Protein AF-A0A316MIX3-F1 (afdb_monomer)

Mean predicted aligned error: 10.01 Å

Solvent-accessible surface area (backbone atoms only — not comparable to full-atom values): 33023 Å² total; per-residue (Å²): 140,83,86,87,80,90,80,89,82,85,89,78,92,78,88,79,86,69,83,82,74,84,70,75,81,78,68,73,58,78,77,79,78,76,74,57,60,61,68,90,84,56,72,28,88,49,36,28,19,45,57,42,86,82,72,50,76,41,52,49,45,33,59,75,27,47,44,72,90,40,56,42,73,57,91,51,92,75,48,42,33,38,35,32,26,52,73,36,34,50,50,34,75,73,30,69,73,52,30,54,52,50,50,42,43,35,52,68,54,24,35,39,36,29,42,45,41,32,63,48,46,52,39,54,54,42,27,71,76,68,72,53,75,88,76,80,84,71,95,54,81,50,71,24,49,33,38,33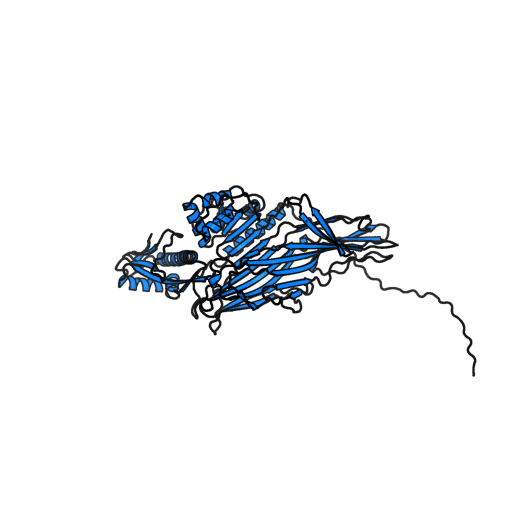,39,35,70,68,41,32,36,39,38,32,31,47,58,69,56,77,60,62,46,76,44,50,34,31,44,78,88,69,50,79,46,74,49,70,42,67,72,58,76,79,73,43,51,22,55,36,20,50,54,19,43,52,53,37,51,49,53,42,58,65,64,73,42,80,87,55,66,35,44,50,41,48,54,87,78,84,76,85,79,40,68,52,68,53,39,50,31,37,41,32,49,34,64,46,78,46,78,49,78,42,34,49,90,86,52,59,21,93,71,51,54,76,45,74,31,63,51,61,50,40,43,34,36,39,39,40,51,30,20,27,73,80,75,34,28,38,39,38,31,42,35,43,34,41,48,45,56,17,59,61,43,36,61,38,58,45,77,39,76,50,78,97,87,28,34,26,38,36,40,32,42,31,41,40,36,38,39,41,38,36,37,76,75,45,66,44,89,82,42,42,80,72,46,68,44,59,60,34,72,56,86,59,85,38,73,50,47,77,43,77,45,62,42,53,74,51,62,58,43,33,15,32,66,36,41,36,55,57,71,42,99,86,49,32,29,48,46,73,50,74,44,51,42,47,36,63,56,39,34,64,46,61,46,69,52,94,82,60,71,38,41,36,39,42,31,37,40,68,37,42,80,44,47,38,44,32,76,59,37,56,26,44,68,53,83,49,44,67,69,33,46,36,66,50,72,50,43,38,33,36,19,45,31,29,36,50,38,70,69,33,69,92,55,59,45,33,30,33,45,33,44,35,43,30,36,30,34,31,23,8,11,30,35,88,48,89,42,42,51,40,41,43,37,36,65,45,80,47,67,54,74,47,60,45,51,67,36,11,67,33,74,48,44,48,40,84,46,58,45,60,83,48,75,47,40,54,54,49,51,53,51,43,43,74,70,22,72,52,45,29,46,46,67,78,50,30,44,31,25,17,62,39,70,65,35,29,49,47,52,48,39,56,50,48,50,52,28,50,57,49,54,52,73,59,68,48,48,82,86,36,80,50,62,32,32,39,29,48,25,43,76,90,66,51,65,50,70,28,75,75,84,78,46,32,40,33,47,32,33,39,58,77,17,41,68,44,79,35,104

Foldseek 3Di:
DDDDDDDDDDDDDDDDPDDPPPDDDFPPPPQDDDDQAFDADAAFPFLEAECADDQDQLRVLLVVRYPPVNYHPDQDLRGQEYEDELVSLVVLQVDVVSVVSVLLCQLLWHKYKYALDDVSNVQSVCCSVVVDRDDDDDDDGRQFRIWIAGQQQQIETHGDQDDQAWDWWWKAKPVRDIDIDTRNGDDDGGNHVSSVSSNVVSVSSCLQVVPPPPQPLFWDFQDDDDADAFWFRKYKYKYHKDKDKDWDDCPPFVAPDTGMDIAIDIKMKMKGWWWKADPVFLKIKIKIKIKIKDALQRQFPGKDWDDDPDAEIKIWGWQFFFKKKKKKFDWDFPPPKAWPDKDQKPPAQDAQDQAKDKTKADKAAGTMFGRGTAADQDPVRIGIHIDIFGGHHNQWDWHWDQDPRNRMIMIMTGGPFDWDWAEDAQFYIDIDDGRCVRRHIDMHMIIMMTMMGNCVSRQLPFTKIKIKMKIKTKIWIWGTDNGDIDIMMMMTMDIDIDMRGHGQTFPDKWFKDKDKPPDDPLVVVVLVVLLVQQPLSVVCVVRRMGTGSDPSSRLQSVVVSQVSSLVSQQVVVFDPDRQAKMWIFMATPVRDTRFNCSNPRFRTWIQHNRRHIDTHD

Radius of gyration: 31.95 Å; Cα contacts (8 Å, |Δi|>4): 1463; chains: 1; bounding box: 125×46×94 Å

Secondary structure (DSSP, 8-state):
-------PPPP-PPP-----------------PPP-S------B-S-EEE--S---HHHHHHHTTB-GGGEESS--TT--EEEE-HHHHHHHHH-HHHHHHHHHHHHTTPEEEEES--HHHHHHHHHHHHS-----------SEEEEEE-TT--EEEEE-TT--SPEEEEEE-TTS-EEEEEESSPPPPPHHHHHHHHHHHHHHHHHHHSS------B-B-SS-PPP-PPPPEEEEEEPPPEEEEEE--HHHH--TT--EEEEEE--EEEEEEEEEEETTTTEEEEEEEEEEEEEHHHH---EEEEEETTTEEEEEEEEEEEEEEEEEEEEE--TT-EEEEEEEEES-SS-----EEEEEEEEEESSEE-SSS---B-TTSEEEEEEEEEPPPTTS-EEEE--TTSS-EEEEEE-SS---EE--TTS--EE----GGGGSEEEEEEEEEEEEESGGGGTTPPPEEEEEEEEEEEEEEE---SS---EEEEEEEEEE-PEEEPPPP--EEEE-EEEEES-SHHHHHHHHHHHHH-HHHHHHHH--EEEESSHHHHHHHHHHHHHHHHHHHHTTS--TT--S-EEEE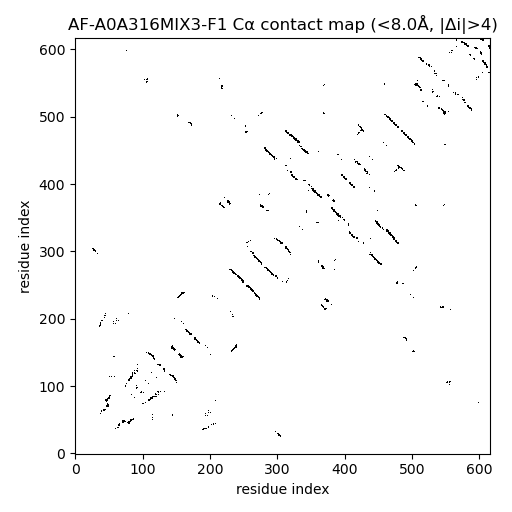EE-TTSPBP-BTTTTSB-EEEE-TT--EEEE-

Sequence (617 aa):
MVTVTIVGGTLTSCKDDGPQIDVPELENNDVTEQPTEDIVETTVNANTAILASNLDEMSSFFLKRLNQANVTHELIDDTELLIIDDASATKILNDDALFEKFEDFYYRGGLVYAHKPSMLTAGLLIRLYEGVYDAEPEIIIPLYDAWIFNIQGAQYCADDIHSTEPQTIEYEDEEGNRHTETITEPEKPTDYLYGRYAENAAMFVNQVLDGPSNTSTKVISRGGAKYTEPVPIPMQFDSGTFELNKKYDKETHHITKGGELKASFILSITAEITCAYSFDQNKDFYQIKLSETYPGEKIWQGTKQVKYKMSYKDKYGGFGLDYIDVYVTDVETNSGVNVESLTSVAPDNQPATGTKETVRGFTVGGTIGVSKGSFPLSPNGTYTSTTSISMPVSELPYKLTIPQNKKDLLWHYSVSTPLRYTAQWGFNGSVSNYSKIMTKDFVIGQTWCWVFNNSDRQADVPIKLKANYECKLTSGSASSSSGTNYDFRSTWWFYYYPTISLPIPDRFKDKITIVASPVSETSSTVRKLLRENSSSFRDIVDYPERAGITRRHLIDNLGREWDKVYEQLKRLQSIGGVKDEVTFYLQMSDGERVKFDSYSGYTGIHIDKKGNVSLVK

Structure (mmCIF, N/CA/C/O backbone):
data_AF-A0A316MIX3-F1
#
_entry.id   AF-A0A316MIX3-F1
#
loop_
_atom_site.group_PDB
_atom_site.id
_atom_site.type_symbol
_atom_site.label_atom_id
_atom_site.label_alt_id
_atom_site.label_comp_id
_atom_site.label_asym_id
_atom_site.label_entity_id
_atom_site.label_seq_id
_atom_site.pdbx_PDB_ins_code
_atom_site.Cartn_x
_atom_site.Cartn_y
_atom_site.Cartn_z
_atom_site.occupancy
_atom_site.B_iso_or_equiv
_atom_site.auth_seq_id
_atom_site.auth_comp_id
_atom_site.auth_asym_id
_atom_site.auth_atom_id
_atom_site.pdbx_PDB_model_num
ATOM 1 N N . MET A 1 1 ? 90.974 -14.486 -36.127 1.00 28.03 1 MET A N 1
ATOM 2 C CA . MET A 1 1 ? 90.248 -13.256 -36.508 1.00 28.03 1 MET A CA 1
ATOM 3 C C . MET A 1 1 ? 89.627 -13.508 -37.861 1.00 28.03 1 MET A C 1
ATOM 5 O O . MET A 1 1 ? 90.371 -13.707 -38.810 1.00 28.03 1 MET A O 1
ATOM 9 N N . VAL A 1 2 ? 88.302 -13.611 -37.928 1.00 23.80 2 VAL A N 1
ATOM 10 C CA . VAL A 1 2 ? 87.577 -13.845 -39.182 1.00 23.80 2 VAL A CA 1
ATOM 11 C C . VAL A 1 2 ? 86.498 -12.779 -39.293 1.00 23.80 2 VAL A C 1
ATOM 13 O O . VAL A 1 2 ? 85.740 -12.547 -38.354 1.00 23.80 2 VAL A O 1
ATOM 16 N N . THR A 1 3 ? 86.533 -12.092 -40.426 1.00 22.84 3 THR A N 1
ATOM 17 C CA . THR A 1 3 ? 85.761 -10.906 -40.777 1.00 22.84 3 THR A CA 1
ATOM 18 C C . THR A 1 3 ? 84.323 -11.280 -41.136 1.00 22.84 3 THR A C 1
ATOM 20 O O . THR A 1 3 ? 84.089 -12.225 -41.887 1.00 22.84 3 THR A O 1
ATOM 23 N N . VAL A 1 4 ? 83.365 -10.524 -40.598 1.00 24.92 4 VAL A N 1
ATOM 24 C CA . VAL A 1 4 ? 81.921 -10.660 -40.834 1.00 24.92 4 VAL A CA 1
ATOM 25 C C . VAL A 1 4 ? 81.536 -9.976 -42.149 1.00 24.92 4 VAL A C 1
ATOM 27 O O . VAL A 1 4 ? 81.936 -8.841 -42.395 1.00 24.92 4 VAL A O 1
ATOM 30 N N . THR A 1 5 ? 80.728 -10.657 -42.965 1.00 24.50 5 THR A N 1
ATOM 31 C CA . THR A 1 5 ? 80.034 -10.093 -44.136 1.00 24.50 5 THR A CA 1
ATOM 32 C C . THR A 1 5 ? 78.530 -10.124 -43.861 1.00 24.50 5 THR A C 1
ATOM 34 O O . THR A 1 5 ? 78.002 -11.161 -43.466 1.00 24.50 5 THR A O 1
ATOM 37 N N . ILE A 1 6 ? 77.852 -8.988 -44.036 1.00 27.58 6 ILE A N 1
ATOM 38 C CA . ILE A 1 6 ? 76.407 -8.816 -43.817 1.00 27.58 6 ILE A CA 1
ATOM 39 C C . ILE A 1 6 ? 75.670 -9.095 -45.134 1.00 27.58 6 ILE A C 1
ATOM 41 O O . ILE A 1 6 ? 75.989 -8.490 -46.154 1.00 27.58 6 ILE A O 1
ATOM 45 N N . VAL A 1 7 ? 74.668 -9.979 -45.100 1.00 28.23 7 VAL A N 1
ATOM 46 C CA . VAL A 1 7 ? 73.718 -10.222 -46.199 1.00 28.23 7 VAL A CA 1
ATOM 47 C C . VAL A 1 7 ? 72.336 -9.756 -45.738 1.00 28.23 7 VAL A C 1
ATOM 49 O O . VAL A 1 7 ? 71.821 -10.244 -44.734 1.00 28.23 7 VAL A O 1
ATOM 52 N N . GLY A 1 8 ? 71.757 -8.783 -46.447 1.00 25.42 8 GLY A N 1
ATOM 53 C CA . GLY A 1 8 ? 70.403 -8.278 -46.211 1.00 25.42 8 GLY A CA 1
ATOM 54 C C . GLY A 1 8 ? 69.348 -9.227 -46.782 1.00 25.42 8 GLY A C 1
ATOM 55 O O . GLY A 1 8 ? 69.418 -9.598 -47.952 1.00 25.42 8 GLY A O 1
ATOM 56 N N . GLY A 1 9 ? 68.394 -9.630 -45.942 1.00 27.52 9 GLY A N 1
ATOM 57 C CA . GLY A 1 9 ? 67.305 -10.538 -46.291 1.00 27.52 9 GLY A CA 1
ATOM 58 C C . GLY A 1 9 ? 66.065 -9.822 -46.828 1.00 27.52 9 GLY A C 1
ATOM 59 O O . GLY A 1 9 ? 65.623 -8.809 -46.289 1.00 27.52 9 GLY A O 1
ATOM 60 N N . THR A 1 10 ? 65.484 -10.401 -47.874 1.00 25.75 10 THR A N 1
ATOM 61 C CA . THR A 1 10 ? 64.102 -10.209 -48.326 1.00 25.75 10 THR A CA 1
ATOM 62 C C . THR A 1 10 ? 63.138 -10.950 -47.394 1.00 25.75 10 THR A C 1
ATOM 64 O O . THR A 1 10 ? 63.341 -12.132 -47.116 1.00 25.75 10 THR A O 1
ATOM 67 N N . LEU A 1 11 ? 62.094 -10.266 -46.920 1.00 29.39 11 LEU A N 1
ATOM 68 C CA . LEU A 1 11 ? 61.048 -10.826 -46.059 1.00 29.39 11 LEU A CA 1
ATOM 69 C C . LEU A 1 11 ? 59.986 -11.555 -46.894 1.00 29.39 11 LEU A C 1
ATOM 71 O O . LEU A 1 11 ? 59.428 -10.989 -47.834 1.00 29.39 11 LEU A O 1
ATOM 75 N N . THR A 1 12 ? 59.691 -12.797 -46.510 1.00 28.27 12 THR A N 1
ATOM 76 C CA . THR A 1 12 ? 58.610 -13.631 -47.058 1.00 28.27 12 THR A CA 1
ATOM 77 C C . THR A 1 12 ? 57.483 -13.731 -46.029 1.00 28.27 12 THR A C 1
ATOM 79 O O . THR A 1 12 ? 57.742 -13.890 -44.840 1.00 28.27 12 THR A O 1
ATOM 82 N N . SER A 1 13 ? 56.245 -13.613 -46.509 1.00 24.75 13 SER A N 1
ATOM 83 C CA . SER A 1 13 ? 54.984 -13.635 -45.756 1.00 24.75 13 SER A CA 1
ATOM 84 C C . SER A 1 13 ? 54.735 -14.978 -45.053 1.00 24.75 13 SER A C 1
ATOM 86 O O . SER A 1 13 ? 54.756 -16.029 -45.695 1.00 24.75 13 SER A O 1
ATOM 88 N N . CYS A 1 14 ? 54.443 -14.925 -43.749 1.00 30.30 14 CYS A N 1
ATOM 89 C CA . CYS A 1 14 ? 53.815 -16.007 -42.991 1.00 30.30 14 CYS A CA 1
ATOM 90 C C . CYS A 1 14 ? 52.326 -15.683 -42.804 1.00 30.30 14 CYS A C 1
ATOM 92 O O . CYS A 1 14 ? 51.973 -14.549 -42.484 1.00 30.30 14 CYS A O 1
ATOM 94 N N . LYS A 1 15 ? 51.471 -16.684 -43.040 1.00 28.33 15 LYS A N 1
ATOM 95 C CA . LYS A 1 15 ? 50.037 -16.669 -42.731 1.00 28.33 15 LYS A CA 1
ATOM 96 C C . LYS A 1 15 ? 49.840 -16.582 -41.217 1.00 28.33 15 LYS A C 1
ATOM 98 O O . LYS A 1 15 ? 50.434 -17.384 -40.503 1.00 28.33 15 LYS A O 1
ATOM 103 N N . ASP A 1 16 ? 48.987 -15.665 -40.776 1.00 29.77 16 ASP A N 1
ATOM 104 C CA . ASP A 1 16 ? 48.417 -15.656 -39.429 1.00 29.77 16 ASP A CA 1
ATOM 105 C C . ASP A 1 16 ? 46.985 -16.194 -39.542 1.00 29.77 16 ASP A C 1
ATOM 107 O O . ASP A 1 16 ? 46.077 -15.503 -40.013 1.00 29.77 16 ASP A O 1
ATOM 111 N N . ASP A 1 17 ? 46.802 -17.460 -39.170 1.00 32.91 17 ASP A N 1
ATOM 112 C CA . ASP A 1 17 ? 45.486 -18.021 -38.877 1.00 32.91 17 ASP A CA 1
ATOM 113 C C . ASP A 1 17 ? 45.026 -17.401 -37.549 1.00 32.91 17 ASP A C 1
ATOM 115 O O . ASP A 1 17 ? 45.298 -17.916 -36.463 1.00 32.91 17 ASP A O 1
ATOM 119 N N . GLY A 1 18 ? 44.386 -16.232 -37.633 1.00 29.75 18 GLY A N 1
ATOM 120 C CA . GLY A 1 18 ? 43.725 -15.615 -36.487 1.00 29.75 18 GLY A CA 1
ATOM 121 C C . GLY A 1 18 ? 42.636 -16.544 -35.932 1.00 29.75 18 GLY A C 1
ATOM 122 O O . GLY A 1 18 ? 42.041 -17.309 -36.697 1.00 29.75 18 GLY A O 1
ATOM 123 N N . PRO A 1 19 ? 42.356 -16.505 -34.617 1.00 27.67 19 PRO A N 1
ATOM 124 C CA . PRO A 1 19 ? 41.346 -17.368 -34.022 1.00 27.67 19 PRO A CA 1
ATOM 125 C C . PRO A 1 19 ? 40.003 -17.149 -34.726 1.00 27.67 19 PRO A C 1
ATOM 127 O O . PRO A 1 19 ? 39.498 -16.026 -34.775 1.00 27.67 19 PRO A O 1
ATOM 130 N N . GLN A 1 20 ? 39.427 -18.223 -35.276 1.00 25.77 20 GLN A N 1
ATOM 131 C CA . GLN A 1 20 ? 38.020 -18.243 -35.661 1.00 25.77 20 GLN A CA 1
ATOM 132 C C . GLN A 1 20 ? 37.205 -17.960 -34.399 1.00 25.77 20 GLN A C 1
ATOM 134 O O . GLN A 1 20 ? 37.069 -18.810 -33.523 1.00 25.77 20 GLN A O 1
ATOM 139 N N . ILE A 1 21 ? 36.703 -16.734 -34.290 1.00 31.75 21 ILE A N 1
ATOM 140 C CA . ILE A 1 21 ? 35.644 -16.409 -33.348 1.00 31.75 21 ILE A CA 1
ATOM 141 C C . ILE A 1 21 ? 34.388 -17.023 -33.958 1.00 31.75 21 ILE A C 1
ATOM 143 O O . ILE A 1 21 ? 33.854 -16.493 -34.934 1.00 31.75 21 ILE A O 1
ATOM 147 N N . ASP A 1 22 ? 33.951 -18.158 -33.416 1.00 26.30 22 ASP A N 1
ATOM 148 C CA . ASP A 1 22 ? 32.595 -18.649 -33.634 1.00 26.30 22 ASP A CA 1
ATOM 149 C C . ASP A 1 22 ? 31.642 -17.566 -33.122 1.00 26.30 22 ASP A C 1
ATOM 151 O O . ASP A 1 22 ? 31.422 -17.413 -31.922 1.00 26.30 22 ASP A O 1
ATOM 155 N N . VAL A 1 23 ? 31.140 -16.738 -34.039 1.00 34.44 23 VAL A N 1
ATOM 156 C CA . VAL A 1 23 ? 30.054 -15.802 -33.761 1.00 34.44 23 VAL A CA 1
ATOM 157 C C . VAL A 1 23 ? 28.788 -16.652 -33.739 1.00 34.44 23 VAL A C 1
ATOM 159 O O . VAL A 1 23 ? 28.429 -17.176 -34.797 1.00 34.44 23 VAL A O 1
ATOM 162 N N . PRO A 1 24 ? 28.111 -16.814 -32.587 1.00 32.88 24 PRO A N 1
ATOM 163 C CA . PRO A 1 24 ? 26.834 -17.512 -32.550 1.00 32.88 24 PRO A CA 1
ATOM 164 C C . PRO A 1 24 ? 25.894 -16.859 -33.564 1.00 32.88 24 PRO A C 1
ATOM 166 O O . PRO A 1 24 ? 25.811 -15.626 -33.630 1.00 32.88 24 PRO A O 1
ATOM 169 N N . GLU A 1 25 ? 25.210 -17.658 -34.383 1.00 36.28 25 GLU A N 1
ATOM 170 C CA . GLU A 1 25 ? 24.110 -17.129 -35.183 1.00 36.28 25 GLU A CA 1
ATOM 171 C C . GLU A 1 25 ? 23.077 -16.545 -34.216 1.00 36.28 25 GLU A C 1
ATOM 173 O O . GLU A 1 25 ? 22.528 -17.252 -33.377 1.00 36.28 25 GLU A O 1
ATOM 178 N N . LEU A 1 26 ? 22.875 -15.226 -34.280 1.00 46.38 26 LEU A N 1
ATOM 179 C CA . LEU A 1 26 ? 21.816 -14.561 -33.530 1.00 46.38 26 LEU A CA 1
ATOM 180 C C . LEU A 1 26 ? 20.480 -15.099 -34.046 1.00 46.38 26 LEU A C 1
ATOM 182 O O . LEU A 1 26 ? 20.140 -14.875 -35.211 1.00 46.38 26 LEU A O 1
ATOM 186 N N . GLU A 1 27 ? 19.748 -15.807 -33.189 1.00 44.16 27 GLU A N 1
ATOM 187 C CA . GLU A 1 27 ? 18.343 -16.112 -33.429 1.00 44.16 27 GLU A CA 1
ATOM 188 C C . GLU A 1 27 ? 17.579 -14.786 -33.501 1.00 44.16 27 GLU A C 1
ATOM 190 O O . GLU A 1 27 ? 17.666 -13.946 -32.600 1.00 44.16 27 GLU A O 1
ATOM 195 N N . ASN A 1 28 ? 16.850 -14.580 -34.602 1.00 49.38 28 ASN A N 1
ATOM 196 C CA . ASN A 1 28 ? 15.784 -13.591 -34.617 1.00 49.38 28 ASN A CA 1
ATOM 197 C C . ASN A 1 28 ? 14.744 -14.100 -33.619 1.00 49.38 28 ASN A C 1
ATOM 199 O O . ASN A 1 28 ? 13.975 -15.000 -33.943 1.00 49.38 28 ASN A O 1
ATOM 203 N N . ASN A 1 29 ? 14.767 -13.577 -32.398 1.00 50.66 29 ASN A N 1
ATOM 204 C CA . ASN A 1 29 ? 13.684 -13.832 -31.465 1.00 50.66 29 ASN A CA 1
ATOM 205 C C . ASN A 1 29 ? 12.478 -13.055 -31.990 1.00 50.66 29 ASN A C 1
ATOM 207 O O . ASN A 1 29 ? 12.479 -11.821 -31.949 1.00 50.66 29 ASN A O 1
ATOM 211 N N . ASP A 1 30 ? 11.512 -13.774 -32.562 1.00 48.81 30 ASP A N 1
ATOM 212 C CA . ASP A 1 30 ? 10.229 -13.195 -32.938 1.00 48.81 30 ASP A CA 1
ATOM 213 C C . ASP A 1 30 ? 9.607 -12.558 -31.690 1.00 48.81 30 ASP A C 1
ATOM 215 O O . ASP A 1 30 ? 9.585 -13.150 -30.609 1.00 48.81 30 ASP A O 1
ATOM 219 N N . VAL A 1 31 ? 9.168 -11.308 -31.835 1.00 54.28 31 VAL A N 1
ATOM 220 C CA . VAL A 1 31 ? 8.484 -10.571 -30.772 1.00 54.28 31 VAL A CA 1
ATOM 221 C C . VAL A 1 31 ? 7.128 -11.235 -30.570 1.00 54.28 31 VAL A C 1
ATOM 223 O O . VAL A 1 31 ? 6.340 -11.319 -31.511 1.00 54.28 31 VAL A O 1
ATOM 226 N N . THR A 1 32 ? 6.844 -11.714 -29.361 1.00 56.38 32 THR A N 1
ATOM 227 C CA . THR A 1 32 ? 5.492 -12.144 -29.006 1.00 56.38 32 THR A CA 1
ATOM 228 C C . THR A 1 32 ? 4.608 -10.898 -28.971 1.00 56.38 32 THR A C 1
ATOM 230 O O . THR A 1 32 ? 4.836 -10.013 -28.146 1.00 56.38 32 THR A O 1
ATOM 233 N N . GLU A 1 33 ? 3.634 -10.788 -29.878 1.00 65.75 33 GLU A N 1
ATOM 234 C CA . GLU A 1 33 ? 2.657 -9.695 -29.824 1.00 65.75 33 GLU A CA 1
ATOM 235 C C . GLU A 1 33 ? 1.908 -9.748 -28.487 1.00 65.75 33 GLU A C 1
ATOM 237 O O . GLU A 1 33 ? 1.488 -10.819 -28.036 1.00 65.75 33 GLU A O 1
ATOM 242 N N . GLN A 1 34 ? 1.776 -8.594 -27.828 1.00 66.06 34 GLN A N 1
ATOM 243 C CA . GLN A 1 34 ? 1.029 -8.518 -26.578 1.00 66.06 34 GLN A CA 1
ATOM 244 C C . GLN A 1 34 ? -0.459 -8.803 -26.840 1.00 66.06 34 GLN A C 1
ATOM 246 O O . GLN A 1 34 ? -0.982 -8.394 -27.881 1.00 66.06 34 GLN A O 1
ATOM 251 N N . PRO A 1 35 ? -1.165 -9.465 -25.905 1.00 80.62 35 PRO A N 1
ATOM 252 C CA . PRO A 1 35 ? -2.612 -9.586 -25.990 1.00 80.62 35 PRO A CA 1
ATOM 253 C C . PRO A 1 35 ? -3.265 -8.205 -26.077 1.00 80.62 35 PRO A C 1
ATOM 255 O O . PRO A 1 35 ? -2.824 -7.252 -25.436 1.00 80.62 35 PRO A O 1
ATOM 258 N N . THR A 1 36 ? -4.339 -8.101 -26.852 1.00 85.44 36 THR A N 1
ATOM 259 C CA . THR A 1 36 ? -5.145 -6.875 -26.942 1.00 85.44 36 THR A CA 1
ATOM 260 C C . THR A 1 36 ? -6.390 -6.932 -26.064 1.00 85.44 36 THR A C 1
ATOM 262 O O . THR A 1 36 ? -6.933 -5.888 -25.716 1.00 85.44 36 THR A O 1
ATOM 265 N N . GLU A 1 37 ? -6.839 -8.137 -25.710 1.00 91.56 37 GLU A N 1
ATOM 266 C CA . GLU A 1 37 ? -8.047 -8.388 -24.920 1.00 91.56 37 GLU A CA 1
ATOM 267 C C . GLU A 1 37 ? -7.740 -8.515 -23.420 1.00 91.56 37 GLU A C 1
ATOM 269 O O . GLU A 1 37 ? -6.660 -8.954 -23.021 1.00 91.56 37 GLU A O 1
ATOM 274 N N . ASP A 1 38 ? -8.718 -8.153 -22.589 1.00 93.81 38 ASP A N 1
ATOM 275 C CA . ASP A 1 38 ? -8.678 -8.331 -21.133 1.00 93.81 38 ASP A CA 1
ATOM 276 C C . ASP A 1 38 ? -8.541 -9.812 -20.741 1.00 93.81 38 ASP A C 1
ATOM 278 O O . ASP A 1 38 ? -9.182 -10.693 -21.317 1.00 93.81 38 ASP A O 1
ATOM 282 N N . ILE A 1 39 ? -7.736 -10.071 -19.710 1.00 92.25 39 ILE A N 1
ATOM 283 C CA . ILE A 1 39 ? -7.528 -11.397 -19.127 1.00 92.25 39 ILE A CA 1
ATOM 284 C C . ILE A 1 39 ? -7.900 -11.313 -17.648 1.00 92.25 39 ILE A C 1
ATOM 286 O O . ILE A 1 39 ? -7.252 -10.598 -16.883 1.00 92.25 39 ILE A O 1
ATOM 290 N N . VAL A 1 40 ? -8.944 -12.050 -17.260 1.00 95.25 40 VAL A N 1
ATOM 291 C CA . VAL A 1 40 ? -9.440 -12.095 -15.880 1.00 95.25 40 VAL A CA 1
ATOM 292 C C . VAL A 1 40 ? -8.853 -13.303 -15.155 1.00 95.25 40 VAL A C 1
ATOM 294 O O . VAL A 1 40 ? -9.142 -14.446 -15.512 1.00 95.25 40 VAL A O 1
ATOM 297 N N . GLU A 1 41 ? -8.049 -13.045 -14.128 1.00 95.88 41 GLU A N 1
ATOM 298 C CA . GLU A 1 41 ? -7.348 -14.063 -13.331 1.00 95.88 41 GLU A CA 1
ATOM 299 C C . GLU A 1 41 ? -7.808 -14.056 -11.866 1.00 95.88 41 GLU A C 1
ATOM 301 O O . GLU A 1 41 ? -7.838 -15.105 -11.219 1.00 95.88 41 GLU A O 1
ATOM 306 N N . THR A 1 42 ? -8.222 -12.892 -11.356 1.00 96.38 42 THR A N 1
ATOM 307 C CA . THR A 1 42 ? -8.636 -12.704 -9.961 1.00 96.38 42 THR A CA 1
ATOM 308 C C . THR A 1 42 ? -10.149 -12.547 -9.835 1.00 96.38 42 THR A C 1
ATOM 310 O O . THR A 1 42 ? -10.797 -11.857 -10.617 1.00 96.38 42 THR A O 1
ATOM 313 N N . THR A 1 43 ? -10.734 -13.154 -8.799 1.00 96.00 43 THR A N 1
ATOM 314 C CA . THR A 1 43 ? -12.101 -12.852 -8.348 1.00 96.00 43 THR A CA 1
ATOM 315 C C . THR A 1 43 ? -12.048 -12.209 -6.966 1.00 96.00 43 THR A C 1
ATOM 317 O O . THR A 1 43 ? -11.447 -12.766 -6.047 1.00 96.00 43 THR A O 1
ATOM 320 N N . VAL A 1 44 ? -12.680 -11.048 -6.812 1.00 95.50 44 VAL A N 1
ATOM 321 C CA . VAL A 1 44 ? -12.820 -10.325 -5.545 1.00 95.50 44 VAL A CA 1
ATOM 322 C C . VAL A 1 44 ? -13.910 -10.988 -4.714 1.00 95.50 44 VAL A C 1
ATOM 324 O O . VAL A 1 44 ? -15.073 -11.050 -5.126 1.00 95.50 44 VAL A O 1
ATOM 327 N N . ASN A 1 45 ? -13.534 -11.477 -3.535 1.00 86.00 45 ASN A N 1
ATOM 328 C CA . ASN A 1 45 ? -14.441 -12.164 -2.620 1.00 86.00 45 ASN A CA 1
ATOM 329 C C . ASN A 1 45 ? -14.857 -11.247 -1.462 1.00 86.00 45 ASN A C 1
ATOM 331 O O . ASN A 1 45 ? -14.581 -11.544 -0.305 1.00 86.00 45 ASN A O 1
ATOM 335 N N . ALA A 1 46 ? -15.498 -10.128 -1.799 1.00 91.69 46 ALA A N 1
ATOM 336 C CA . ALA A 1 46 ? -15.942 -9.112 -0.849 1.00 91.69 46 ALA A CA 1
ATOM 337 C C . ALA A 1 46 ? -17.449 -8.871 -0.969 1.00 91.69 46 ALA A C 1
ATOM 339 O O . ALA A 1 46 ? -17.981 -8.819 -2.085 1.00 91.69 46 ALA A O 1
ATOM 340 N N . ASN A 1 47 ? -18.125 -8.641 0.155 1.00 94.75 47 ASN A N 1
ATOM 341 C CA . ASN A 1 47 ? -19.447 -8.016 0.148 1.00 94.75 47 ASN A CA 1
ATOM 342 C C . ASN A 1 47 ? -19.314 -6.574 -0.355 1.00 94.75 47 ASN A C 1
ATOM 344 O O . ASN A 1 47 ? -18.738 -5.720 0.324 1.00 94.75 47 ASN A O 1
ATOM 348 N N . THR A 1 48 ? -19.803 -6.305 -1.565 1.00 97.44 48 THR A N 1
ATOM 349 C CA . THR A 1 48 ? -19.508 -5.063 -2.286 1.00 97.44 48 THR A CA 1
ATOM 350 C C . THR A 1 48 ? -20.761 -4.214 -2.460 1.00 97.44 48 THR A C 1
ATOM 352 O O . THR A 1 48 ? -21.722 -4.661 -3.077 1.00 97.44 48 THR A O 1
ATOM 355 N N . ALA A 1 49 ? -20.732 -2.967 -1.999 1.00 97.69 49 ALA A N 1
ATOM 356 C CA . ALA A 1 49 ? -21.752 -1.973 -2.314 1.00 97.69 49 ALA A CA 1
ATOM 357 C C . ALA A 1 49 ? -21.269 -1.076 -3.462 1.00 97.69 49 ALA A C 1
ATOM 359 O O . ALA A 1 49 ? -20.172 -0.523 -3.403 1.00 97.69 49 ALA A O 1
ATOM 360 N N . ILE A 1 50 ? -22.087 -0.898 -4.500 1.00 97.56 50 ILE A N 1
ATOM 361 C CA . ILE A 1 50 ? -21.787 -0.010 -5.632 1.00 97.56 50 ILE A CA 1
ATOM 362 C C . ILE A 1 50 ? -22.787 1.141 -5.633 1.00 97.56 50 ILE A C 1
ATOM 364 O O . ILE A 1 50 ? -23.944 0.966 -6.022 1.00 97.56 50 ILE A O 1
ATOM 368 N N . LEU A 1 51 ? -22.322 2.318 -5.208 1.00 96.12 51 LEU A N 1
ATOM 369 C CA . LEU A 1 51 ? -23.083 3.570 -5.275 1.00 96.12 51 LEU A CA 1
ATOM 370 C C . LEU A 1 51 ? -22.715 4.408 -6.506 1.00 96.12 51 LEU A C 1
ATOM 372 O O . LEU A 1 51 ? -23.479 5.297 -6.891 1.00 96.12 51 LEU A O 1
ATOM 376 N N . ALA A 1 52 ? -21.563 4.117 -7.115 1.00 93.88 52 ALA A N 1
ATOM 377 C CA . ALA A 1 52 ? -21.127 4.719 -8.364 1.00 93.88 52 ALA A CA 1
ATOM 378 C C . ALA A 1 52 ? -22.102 4.424 -9.515 1.00 93.88 52 ALA A C 1
ATOM 380 O O . ALA A 1 52 ? -22.715 3.358 -9.589 1.00 93.88 52 ALA A O 1
ATOM 381 N N . SER A 1 53 ? -22.219 5.375 -10.436 1.00 89.06 53 SER A N 1
ATOM 382 C CA . SER A 1 53 ? -23.160 5.333 -11.559 1.00 89.06 53 SER A CA 1
ATOM 383 C C . SER A 1 53 ? -22.500 5.462 -12.931 1.00 89.06 53 SER A C 1
ATOM 385 O O . SER A 1 53 ? -23.066 4.977 -13.906 1.00 89.06 53 SER A O 1
ATOM 387 N N . ASN A 1 54 ? -21.302 6.052 -13.007 1.00 84.88 54 ASN A N 1
ATOM 388 C CA . ASN A 1 54 ? -20.601 6.324 -14.266 1.00 84.88 54 ASN A CA 1
ATOM 389 C C . ASN A 1 54 ? -19.191 5.717 -14.281 1.00 84.88 54 ASN A C 1
ATOM 391 O O . ASN A 1 54 ? -18.219 6.421 -14.512 1.00 84.88 54 ASN A O 1
ATOM 395 N N . LEU A 1 55 ? -19.077 4.417 -14.003 1.00 90.88 55 LEU A N 1
ATOM 396 C CA . LEU A 1 55 ? -17.786 3.724 -14.027 1.00 90.88 55 LEU A CA 1
ATOM 397 C C . LEU A 1 55 ? -17.341 3.464 -15.475 1.00 90.88 55 LEU A C 1
ATOM 399 O O . LEU A 1 55 ? -18.010 2.727 -16.202 1.00 90.88 55 LEU A O 1
ATOM 403 N N . ASP A 1 56 ? -16.203 4.030 -15.873 1.00 88.06 56 ASP A N 1
ATOM 404 C CA . ASP A 1 56 ? -15.564 3.803 -17.175 1.00 88.06 56 ASP A CA 1
ATOM 405 C C . ASP A 1 56 ? -14.152 3.193 -17.035 1.00 88.06 56 ASP A C 1
ATOM 407 O O . ASP A 1 56 ? -13.814 2.658 -15.974 1.00 88.06 56 ASP A O 1
ATOM 411 N N . GLU A 1 57 ? -13.388 3.180 -18.139 1.00 86.31 57 GLU A N 1
ATOM 412 C CA . GLU A 1 57 ? -11.970 2.783 -18.211 1.00 86.31 57 GLU A CA 1
ATOM 413 C C . GLU A 1 57 ? -11.644 1.575 -17.317 1.00 86.31 57 GLU A C 1
ATOM 415 O O . GLU A 1 57 ? -12.335 0.554 -17.395 1.00 86.31 57 GLU A O 1
ATOM 420 N N . MET A 1 58 ? -10.626 1.670 -16.459 1.00 92.38 58 MET A N 1
ATOM 421 C CA . MET A 1 58 ? -10.163 0.604 -15.569 1.00 92.38 58 MET A CA 1
ATOM 422 C C . MET A 1 58 ? -11.247 0.103 -14.605 1.00 92.38 58 MET A C 1
ATOM 424 O O . MET A 1 58 ? -11.355 -1.104 -14.374 1.00 92.38 58 MET A O 1
ATOM 428 N N . SER A 1 59 ? -12.119 0.984 -14.109 1.00 94.94 59 SER A N 1
ATOM 429 C CA . SER A 1 59 ? -13.197 0.599 -13.192 1.00 94.94 59 SER A CA 1
ATOM 430 C C . SER A 1 59 ? -14.217 -0.335 -13.832 1.00 94.94 59 SER A C 1
ATOM 432 O O . SER A 1 59 ? -14.692 -1.265 -13.178 1.00 94.94 59 SER A O 1
ATOM 434 N N . SER A 1 60 ? -14.516 -0.159 -15.120 1.00 94.81 60 SER A N 1
ATOM 435 C CA . SER A 1 60 ? -15.402 -1.075 -15.849 1.00 94.81 60 SER A CA 1
ATOM 436 C C . SER A 1 60 ? -14.815 -2.494 -15.956 1.00 94.81 60 SER A C 1
ATOM 438 O O . SER A 1 60 ? -15.546 -3.484 -15.861 1.00 94.81 60 SER A O 1
ATOM 440 N N . PHE A 1 61 ? -13.488 -2.612 -16.075 1.00 96.62 61 PHE A N 1
ATOM 441 C CA . PHE A 1 61 ? -12.778 -3.892 -16.044 1.00 96.62 61 PHE A CA 1
ATOM 442 C C . PHE A 1 61 ? -12.707 -4.470 -14.627 1.00 96.62 61 PHE A C 1
ATOM 444 O O . PHE A 1 61 ? -12.838 -5.685 -14.461 1.00 96.62 61 PHE A O 1
ATOM 451 N N . PHE A 1 62 ? -12.568 -3.635 -13.595 1.00 97.75 62 PHE A N 1
ATOM 452 C CA . PHE A 1 62 ? -12.603 -4.080 -12.199 1.00 97.75 62 PHE A CA 1
ATOM 453 C C . PHE A 1 62 ? -13.941 -4.743 -11.840 1.00 97.75 62 PHE A C 1
ATOM 455 O O . PHE A 1 62 ? -13.952 -5.797 -11.205 1.00 97.75 62 PHE A O 1
ATOM 462 N N . LEU A 1 63 ? -15.071 -4.222 -12.336 1.00 96.19 63 LEU A N 1
ATOM 463 C CA . LEU A 1 63 ? -16.387 -4.838 -12.112 1.00 96.19 63 LEU A CA 1
ATOM 464 C C . LEU A 1 63 ? -16.474 -6.296 -12.592 1.00 96.19 63 LEU A C 1
ATOM 466 O O . LEU A 1 63 ? -17.178 -7.097 -11.976 1.00 96.19 63 LEU A O 1
ATOM 470 N N . LYS A 1 64 ? -15.737 -6.669 -13.649 1.00 96.19 64 LYS A N 1
ATOM 471 C CA . LYS A 1 64 ? -15.696 -8.052 -14.162 1.00 96.19 64 LYS A CA 1
ATOM 472 C C . LYS A 1 64 ? -15.032 -9.031 -13.188 1.00 96.19 64 LYS A C 1
ATOM 474 O O . LYS A 1 64 ? -15.249 -10.234 -13.305 1.00 96.19 64 LYS A O 1
ATOM 479 N N . ARG A 1 65 ? -14.243 -8.522 -12.236 1.00 97.62 65 ARG A N 1
ATOM 480 C CA . ARG A 1 65 ? -13.553 -9.296 -11.193 1.00 97.62 65 ARG A CA 1
ATOM 481 C C . ARG A 1 65 ? -14.392 -9.431 -9.924 1.00 97.62 65 ARG A C 1
ATOM 483 O O . ARG A 1 65 ? -14.041 -10.224 -9.060 1.00 97.62 65 ARG A O 1
ATOM 490 N N . LEU A 1 66 ? -15.504 -8.705 -9.789 1.00 96.75 66 LEU A N 1
ATOM 491 C CA . LEU A 1 66 ? -16.382 -8.820 -8.625 1.00 96.75 66 LEU A CA 1
ATOM 492 C C . LEU A 1 66 ? -17.211 -10.105 -8.662 1.00 96.75 66 LEU A C 1
ATOM 494 O O . LEU A 1 66 ? -17.803 -10.458 -9.689 1.00 96.75 66 LEU A O 1
ATOM 498 N N . ASN A 1 67 ? -17.354 -10.749 -7.504 1.00 93.88 67 ASN A N 1
ATOM 499 C CA . ASN A 1 67 ? -18.360 -11.786 -7.320 1.00 93.88 67 ASN A CA 1
ATOM 500 C C . ASN A 1 67 ? -19.767 -11.165 -7.289 1.00 93.88 67 ASN A C 1
ATOM 502 O O . ASN A 1 67 ? -20.221 -10.669 -6.260 1.00 93.88 67 ASN A O 1
ATOM 506 N N . GLN A 1 68 ? -20.479 -11.240 -8.416 1.00 92.12 68 GLN A N 1
ATOM 507 C CA . GLN A 1 68 ? -21.797 -10.619 -8.604 1.00 92.12 68 GLN A CA 1
ATOM 508 C C . GLN A 1 68 ? -22.863 -11.084 -7.596 1.00 92.12 68 GLN A C 1
ATOM 510 O O . GLN A 1 68 ? -23.838 -10.374 -7.373 1.00 92.12 68 GLN A O 1
ATOM 515 N N . ALA A 1 69 ? -22.694 -12.254 -6.967 1.00 91.62 69 ALA A N 1
ATOM 516 C CA . ALA A 1 69 ? -23.613 -12.733 -5.933 1.00 91.62 69 ALA A CA 1
ATOM 517 C C . ALA A 1 69 ? -23.546 -11.910 -4.631 1.00 91.62 69 ALA A C 1
ATOM 519 O O . ALA A 1 69 ? -24.498 -11.934 -3.854 1.00 91.62 69 ALA A O 1
ATOM 520 N N . ASN A 1 70 ? -22.445 -11.184 -4.416 1.00 92.75 70 ASN A N 1
ATOM 521 C CA . ASN A 1 70 ? -22.168 -10.407 -3.208 1.00 92.75 70 ASN A CA 1
ATOM 522 C C . ASN A 1 70 ? -22.272 -8.889 -3.453 1.00 92.75 70 ASN A C 1
ATOM 524 O O . ASN A 1 70 ? -21.796 -8.102 -2.636 1.00 92.75 70 ASN A O 1
ATOM 528 N N . VAL A 1 71 ? -22.841 -8.471 -4.590 1.00 96.25 71 VAL A N 1
ATOM 529 C CA . VAL A 1 71 ? -22.969 -7.058 -4.965 1.00 96.25 71 VAL A CA 1
ATOM 530 C C . VAL A 1 71 ? -24.339 -6.512 -4.561 1.00 96.25 71 VAL A C 1
ATOM 532 O O . VAL A 1 71 ? -25.375 -7.089 -4.895 1.00 96.25 71 VAL A O 1
ATOM 535 N N . THR A 1 72 ? -24.348 -5.362 -3.890 1.00 96.19 72 THR A N 1
ATOM 536 C CA . THR A 1 72 ? -25.542 -4.572 -3.565 1.00 96.19 72 THR A CA 1
ATOM 537 C C . THR A 1 72 ? -25.410 -3.144 -4.106 1.00 96.19 72 THR A C 1
ATOM 539 O O . THR A 1 72 ? -24.327 -2.685 -4.465 1.00 96.19 72 THR A O 1
ATOM 542 N N . HIS A 1 73 ? -26.527 -2.415 -4.158 1.00 94.44 73 HIS A N 1
ATOM 543 C CA . HIS A 1 73 ? -26.568 -0.995 -4.546 1.00 94.44 73 HIS A CA 1
ATOM 544 C C . HIS A 1 73 ? -26.885 -0.067 -3.367 1.00 94.44 73 HIS A C 1
ATOM 546 O O . HIS A 1 73 ? -27.270 1.085 -3.549 1.00 94.44 73 HIS A O 1
ATOM 552 N N . GLU A 1 74 ? -26.740 -0.583 -2.148 1.00 92.81 74 GLU A N 1
ATOM 553 C CA . GLU A 1 74 ? -26.972 0.137 -0.902 1.00 92.81 74 GLU A CA 1
ATOM 554 C C . GLU A 1 74 ? -25.858 -0.206 0.083 1.00 92.81 74 GLU A C 1
ATOM 556 O O . GLU A 1 74 ? -25.432 -1.360 0.169 1.00 92.81 74 GLU A O 1
ATOM 561 N N . LEU A 1 75 ? -25.406 0.795 0.840 1.00 91.62 75 LEU A N 1
ATOM 562 C CA . LEU A 1 75 ? -24.443 0.591 1.914 1.00 91.62 75 LEU A CA 1
ATOM 563 C C . LEU A 1 75 ? -25.140 -0.067 3.115 1.00 91.62 75 LEU A C 1
ATOM 565 O O . LEU A 1 75 ? -26.046 0.525 3.716 1.00 91.62 75 LEU A O 1
ATOM 569 N N . ILE A 1 76 ? -24.710 -1.288 3.436 1.00 87.31 76 ILE A N 1
ATOM 570 C CA . ILE A 1 76 ? -25.262 -2.142 4.496 1.00 87.31 76 ILE A CA 1
ATOM 571 C C . ILE A 1 76 ? -24.170 -2.583 5.483 1.00 87.31 76 ILE A C 1
ATOM 573 O O . ILE A 1 76 ? -22.975 -2.521 5.184 1.00 87.31 76 ILE A O 1
ATOM 577 N N . ASP A 1 77 ? -24.580 -3.040 6.665 1.00 80.81 77 ASP A N 1
ATOM 578 C CA . ASP A 1 77 ? -23.694 -3.314 7.807 1.00 80.81 77 ASP A CA 1
ATOM 579 C C . ASP A 1 77 ? -22.601 -4.365 7.520 1.00 80.81 77 ASP A C 1
ATOM 581 O O . ASP A 1 77 ? -21.533 -4.332 8.127 1.00 80.81 77 ASP A O 1
ATOM 585 N N . ASP A 1 78 ? -22.823 -5.294 6.586 1.00 83.50 78 ASP A N 1
ATOM 586 C CA . ASP A 1 78 ? -21.864 -6.344 6.210 1.00 83.50 78 ASP A CA 1
ATOM 587 C C . ASP A 1 78 ? -21.033 -6.007 4.962 1.00 83.50 78 ASP A C 1
ATOM 589 O O . ASP A 1 78 ? -20.257 -6.847 4.508 1.00 83.50 78 ASP A O 1
ATOM 593 N N . THR A 1 79 ? -21.156 -4.786 4.426 1.00 91.38 79 THR A N 1
ATOM 594 C CA . THR A 1 79 ? -20.327 -4.318 3.303 1.00 91.38 79 THR A CA 1
ATOM 595 C C . THR A 1 79 ? -18.853 -4.292 3.717 1.00 91.38 79 THR A C 1
ATOM 597 O O . THR A 1 79 ? -18.523 -3.808 4.800 1.00 91.38 79 THR A O 1
ATOM 600 N N . GLU A 1 80 ? -17.973 -4.780 2.848 1.00 93.19 80 GLU A N 1
ATOM 601 C CA . GLU A 1 80 ? -16.513 -4.814 3.017 1.00 93.19 80 GLU A CA 1
ATOM 602 C C . GLU A 1 80 ? -15.803 -3.888 2.020 1.00 93.19 80 GLU A C 1
ATOM 604 O O . GLU A 1 80 ? -14.778 -3.290 2.352 1.00 93.19 80 GLU A O 1
ATOM 609 N N . LEU A 1 81 ? -16.378 -3.735 0.822 1.00 97.19 81 LEU A N 1
ATOM 610 C CA . LEU A 1 81 ? -15.900 -2.865 -0.249 1.00 97.19 81 LEU A CA 1
ATOM 611 C C . LEU A 1 81 ? -17.023 -1.923 -0.698 1.00 97.19 81 LEU A C 1
ATOM 613 O O . LEU A 1 81 ? -18.115 -2.370 -1.037 1.00 97.19 81 LEU A O 1
ATOM 617 N N . LEU A 1 82 ? -16.749 -0.624 -0.747 1.00 97.81 82 LEU A N 1
ATOM 618 C CA . LEU A 1 82 ? -17.669 0.393 -1.242 1.00 97.81 82 LEU A CA 1
ATOM 619 C C . LEU A 1 82 ? -17.080 1.051 -2.491 1.00 97.81 82 LEU A C 1
ATOM 621 O O . LEU A 1 82 ? -16.008 1.641 -2.415 1.00 97.81 82 LEU A O 1
ATOM 625 N N . ILE A 1 83 ? -17.790 0.989 -3.618 1.00 97.81 83 ILE A N 1
ATOM 626 C CA . ILE A 1 83 ? -17.395 1.639 -4.873 1.00 97.81 83 ILE A CA 1
ATOM 627 C C . ILE A 1 83 ? -18.184 2.936 -5.059 1.00 97.81 83 ILE A C 1
ATOM 629 O O . ILE A 1 83 ? -19.418 2.915 -5.157 1.00 97.81 83 ILE A O 1
ATOM 633 N N . ILE A 1 84 ? -17.459 4.051 -5.140 1.00 96.00 84 ILE A N 1
ATOM 634 C CA . ILE A 1 84 ? -17.993 5.405 -5.312 1.00 96.00 84 ILE A CA 1
ATOM 635 C C . ILE A 1 84 ? -17.391 6.106 -6.534 1.00 96.00 84 ILE A C 1
ATOM 637 O O . ILE A 1 84 ? -16.259 5.853 -6.934 1.00 96.00 84 ILE A O 1
ATOM 641 N N . ASP A 1 85 ? -18.178 7.009 -7.102 1.00 92.31 85 ASP A N 1
ATOM 642 C CA . ASP A 1 85 ? -17.768 8.091 -8.000 1.00 92.31 85 ASP A CA 1
ATOM 643 C C . ASP A 1 85 ? -18.104 9.452 -7.353 1.00 92.31 85 ASP A C 1
ATOM 645 O O . ASP A 1 85 ? -18.758 9.516 -6.305 1.00 92.31 85 ASP A O 1
ATOM 649 N N . ASP A 1 86 ? -17.733 10.560 -7.988 1.00 88.00 86 ASP A N 1
ATOM 650 C CA . ASP A 1 86 ? -18.032 11.903 -7.473 1.00 88.00 86 ASP A CA 1
ATOM 651 C C . ASP A 1 86 ? -19.532 12.191 -7.292 1.00 88.00 86 ASP A C 1
ATOM 653 O O . ASP A 1 86 ? -19.932 12.918 -6.374 1.00 88.00 86 ASP A O 1
ATOM 657 N N . ALA A 1 87 ? -20.393 11.616 -8.138 1.00 89.50 87 ALA A N 1
ATOM 658 C CA . ALA A 1 87 ? -21.838 11.796 -8.025 1.00 89.50 87 ALA A CA 1
ATOM 659 C C . ALA A 1 87 ? -22.371 11.150 -6.738 1.00 89.50 87 ALA A C 1
ATOM 661 O O . ALA A 1 87 ? -23.214 11.726 -6.046 1.00 89.50 87 ALA A O 1
ATOM 662 N N . SER A 1 88 ? -21.869 9.967 -6.389 1.00 93.00 88 SER A N 1
ATOM 663 C CA . SER A 1 88 ? -22.172 9.312 -5.119 1.00 93.00 88 SER A CA 1
ATOM 664 C C . SER A 1 88 ? -21.511 10.011 -3.926 1.00 93.00 88 SER A C 1
ATOM 666 O O . SER A 1 88 ? -22.187 10.203 -2.918 1.00 93.00 88 SER A O 1
ATOM 668 N N . ALA A 1 89 ? -20.273 10.504 -4.055 1.00 91.69 89 ALA A N 1
ATOM 669 C CA . ALA A 1 89 ? -19.618 11.304 -3.018 1.00 91.69 89 ALA A CA 1
ATOM 670 C C . ALA A 1 89 ? -20.427 12.567 -2.680 1.00 91.69 89 ALA A C 1
ATOM 672 O O . ALA A 1 89 ? -20.656 12.865 -1.511 1.00 91.69 89 ALA A O 1
ATOM 673 N N . THR A 1 90 ? -20.969 13.244 -3.697 1.00 89.50 90 THR A N 1
ATOM 674 C CA . THR A 1 90 ? -21.874 14.394 -3.525 1.00 89.50 90 THR A CA 1
ATOM 675 C C . THR A 1 90 ? -23.132 14.027 -2.741 1.00 89.50 90 THR A C 1
ATOM 677 O O . THR A 1 90 ? -23.583 14.793 -1.892 1.00 89.50 90 THR A O 1
ATOM 680 N N . LYS A 1 91 ? -23.732 12.863 -3.019 1.00 91.56 91 LYS A N 1
ATOM 681 C CA . LYS A 1 91 ? -24.921 12.399 -2.286 1.00 91.56 91 LYS A CA 1
ATOM 682 C C . LYS A 1 91 ? -24.586 12.121 -0.825 1.00 91.56 91 LYS A C 1
ATOM 684 O O . LYS A 1 91 ? -25.321 12.573 0.041 1.00 91.56 91 LYS A O 1
ATOM 689 N N . ILE A 1 92 ? -23.475 11.430 -0.568 1.00 93.50 92 ILE A N 1
ATOM 690 C CA . ILE A 1 92 ? -23.003 11.127 0.788 1.00 93.50 92 ILE A CA 1
ATOM 691 C C . ILE A 1 92 ? -22.722 12.428 1.555 1.00 93.50 92 ILE A C 1
ATOM 693 O O . ILE A 1 92 ? -23.152 12.566 2.690 1.00 93.50 92 ILE A O 1
ATOM 697 N N . LEU A 1 93 ? -22.074 13.419 0.935 1.00 90.50 93 LEU A N 1
ATOM 698 C CA . LEU A 1 93 ? -21.798 14.713 1.570 1.00 90.50 93 LEU A CA 1
ATOM 699 C C . LEU A 1 93 ? -23.055 15.529 1.901 1.00 90.50 93 LEU A C 1
ATOM 701 O O . LEU A 1 93 ? -23.010 16.324 2.833 1.00 90.50 93 LEU A O 1
ATOM 705 N N . ASN A 1 94 ? -24.154 15.355 1.167 1.00 89.12 94 ASN A N 1
ATOM 706 C CA . ASN A 1 94 ? -25.374 16.154 1.333 1.00 89.12 94 ASN A CA 1
ATOM 707 C C . ASN A 1 94 ? -26.482 15.455 2.141 1.00 89.12 94 ASN A C 1
ATOM 709 O O . ASN A 1 94 ? -27.499 16.081 2.439 1.00 89.12 94 ASN A O 1
ATOM 713 N N . ASP A 1 95 ? -26.319 14.175 2.473 1.00 91.19 95 ASP A N 1
ATOM 714 C CA . ASP A 1 95 ? -27.274 13.384 3.252 1.00 91.19 95 ASP A CA 1
ATOM 715 C C . ASP A 1 95 ? -26.605 12.914 4.547 1.00 91.19 95 ASP A C 1
ATOM 717 O O . ASP A 1 95 ? -25.792 11.994 4.533 1.00 91.19 95 ASP A O 1
ATOM 721 N N . ASP A 1 96 ? -26.958 13.541 5.672 1.00 89.19 96 ASP A N 1
ATOM 722 C CA . ASP A 1 96 ? -26.372 13.234 6.982 1.00 89.19 96 ASP A CA 1
ATOM 723 C C . ASP A 1 96 ? -26.557 11.767 7.389 1.00 89.19 96 ASP A C 1
ATOM 725 O O . ASP A 1 96 ? -25.639 11.168 7.942 1.00 89.19 96 ASP A O 1
ATOM 729 N N . ALA A 1 97 ? -27.698 11.150 7.068 1.00 88.94 97 ALA A N 1
ATOM 730 C CA . ALA A 1 97 ? -27.944 9.755 7.422 1.00 88.94 97 ALA A CA 1
ATOM 731 C C . ALA A 1 97 ? -27.090 8.799 6.576 1.00 88.94 97 ALA A C 1
ATOM 733 O O . ALA A 1 97 ? -26.644 7.755 7.057 1.00 88.94 97 ALA A O 1
ATOM 734 N N . LEU A 1 98 ? -26.859 9.136 5.304 1.00 91.31 98 LEU A N 1
ATOM 735 C CA . LEU A 1 98 ? -25.951 8.377 4.447 1.00 91.31 98 LEU A CA 1
ATOM 736 C C . LEU A 1 98 ? -24.483 8.623 4.824 1.00 91.31 98 LEU A C 1
ATOM 738 O O . LEU A 1 98 ? -23.687 7.684 4.778 1.00 91.31 98 LEU A O 1
ATOM 742 N N . PHE A 1 99 ? -24.136 9.846 5.232 1.00 91.94 99 PHE A N 1
ATOM 743 C CA . PHE A 1 99 ? -22.812 10.176 5.745 1.00 91.94 99 PHE A CA 1
ATOM 744 C C . PHE A 1 99 ? -22.492 9.385 7.011 1.00 91.94 99 PHE A C 1
ATOM 746 O O . PHE A 1 99 ? -21.440 8.764 7.059 1.00 91.94 99 PHE A O 1
ATOM 753 N N . GLU A 1 100 ? -23.404 9.319 7.985 1.00 88.06 100 GLU A N 1
ATOM 754 C CA . GLU A 1 100 ? -23.220 8.521 9.208 1.00 88.06 100 GLU A CA 1
ATOM 755 C C . GLU A 1 100 ? -22.951 7.037 8.893 1.00 88.06 100 GLU A C 1
ATOM 757 O O . GLU A 1 100 ? -22.088 6.411 9.509 1.00 88.06 100 GLU A O 1
ATOM 762 N N . LYS A 1 101 ? -23.633 6.468 7.886 1.00 89.69 101 LYS A N 1
ATOM 763 C CA . LYS A 1 101 ? -23.366 5.093 7.421 1.00 89.69 101 LYS A CA 1
ATOM 764 C C . LYS A 1 101 ? -21.996 4.945 6.761 1.00 89.69 101 LYS A C 1
ATOM 766 O O . LYS A 1 101 ? -21.325 3.935 6.959 1.00 89.69 101 LYS A O 1
ATOM 771 N N . PHE A 1 102 ? -21.601 5.914 5.938 1.00 92.81 102 PHE A N 1
ATOM 772 C CA . PHE A 1 102 ? -20.285 5.931 5.298 1.00 92.81 102 PHE A CA 1
ATOM 773 C C . PHE A 1 102 ? -19.163 6.081 6.329 1.00 92.81 102 PHE A C 1
ATOM 775 O O . PHE A 1 102 ? -18.158 5.376 6.260 1.00 92.81 102 PHE A O 1
ATOM 782 N N . GLU A 1 103 ? -19.357 6.968 7.299 1.00 89.00 103 GLU A N 1
ATOM 783 C CA . GLU A 1 103 ? -18.452 7.194 8.414 1.00 89.00 103 GLU A CA 1
ATOM 784 C C . GLU A 1 103 ? -18.252 5.911 9.217 1.00 89.00 103 GLU A C 1
ATOM 786 O O . GLU A 1 103 ? -17.112 5.481 9.403 1.00 89.00 103 GLU A O 1
ATOM 791 N N . ASP A 1 104 ? -19.339 5.244 9.609 1.00 84.00 104 ASP A N 1
ATOM 792 C CA . ASP A 1 104 ? -19.259 3.938 10.257 1.00 84.00 104 ASP A CA 1
ATOM 793 C C . ASP A 1 104 ? -18.486 2.913 9.408 1.00 84.00 104 ASP A C 1
ATOM 795 O O . ASP A 1 104 ? -17.519 2.303 9.875 1.00 84.00 104 ASP A O 1
ATOM 799 N N . PHE A 1 105 ? -18.866 2.764 8.135 1.00 88.44 105 PHE A N 1
ATOM 800 C CA . PHE A 1 105 ? -18.193 1.873 7.191 1.00 88.44 105 PHE A CA 1
ATOM 801 C C . PHE A 1 105 ? -16.675 2.109 7.141 1.00 88.44 105 PHE A C 1
ATOM 803 O O . PHE A 1 105 ? -15.890 1.155 7.187 1.00 88.44 105 PHE A O 1
ATOM 810 N N . TYR A 1 106 ? -16.251 3.370 7.091 1.00 89.69 106 TYR A N 1
ATOM 811 C CA . TYR A 1 106 ? -14.843 3.736 7.062 1.00 89.69 106 TYR A CA 1
ATOM 812 C C . TYR A 1 106 ? -14.139 3.407 8.386 1.00 89.69 106 TYR A C 1
ATOM 814 O O . TYR A 1 106 ? -13.110 2.722 8.386 1.00 89.69 106 TYR A O 1
ATOM 822 N N . TYR A 1 107 ? -14.705 3.824 9.525 1.00 82.88 107 TYR A N 1
ATOM 823 C CA . TYR A 1 107 ? -14.096 3.609 10.841 1.00 82.88 107 TYR A CA 1
ATOM 824 C C . TYR A 1 107 ? -14.047 2.132 11.252 1.00 82.88 107 TYR A C 1
ATOM 826 O O . TYR A 1 107 ? -13.108 1.736 11.947 1.00 82.88 107 TYR A O 1
ATOM 834 N N . ARG A 1 108 ? -14.951 1.269 10.760 1.00 78.75 108 ARG A N 1
ATOM 835 C CA . ARG A 1 108 ? -14.851 -0.192 10.963 1.00 78.75 108 ARG A CA 1
ATOM 836 C C . ARG A 1 108 ? -13.804 -0.883 10.077 1.00 78.75 108 ARG A C 1
ATOM 838 O O . ARG A 1 108 ? -13.533 -2.076 10.266 1.00 78.75 108 ARG A O 1
ATOM 845 N N . GLY A 1 109 ? -13.152 -0.144 9.179 1.00 82.06 109 GLY A N 1
ATOM 846 C CA . GLY A 1 109 ? -12.079 -0.632 8.310 1.00 82.06 109 GLY A CA 1
ATOM 847 C C . GLY A 1 109 ? -12.534 -1.106 6.934 1.00 82.06 109 GLY A C 1
ATOM 848 O O . GLY A 1 109 ? -11.807 -1.878 6.309 1.00 82.06 109 GLY A O 1
ATOM 849 N N . GLY A 1 110 ? -13.716 -0.679 6.483 1.00 89.56 110 GLY A N 1
ATOM 850 C CA . GLY A 1 110 ? -14.177 -0.913 5.120 1.00 89.56 110 GLY A CA 1
ATOM 851 C C . GLY A 1 110 ? -13.241 -0.286 4.085 1.00 89.56 110 GLY A C 1
ATOM 852 O O . GLY A 1 110 ? -12.622 0.752 4.339 1.00 89.56 110 GLY A O 1
ATOM 853 N N . LEU A 1 111 ? -13.111 -0.930 2.924 1.00 95.12 111 LEU A N 1
ATOM 854 C CA . LEU A 1 111 ? -12.341 -0.393 1.805 1.00 95.12 111 LEU A CA 1
ATOM 855 C C . LEU A 1 111 ? -13.219 0.487 0.922 1.00 95.12 111 LEU A C 1
ATOM 857 O O . LEU A 1 111 ? -14.246 0.042 0.417 1.00 95.12 111 LEU A O 1
ATOM 861 N N . VAL A 1 112 ? -12.784 1.714 0.675 1.00 97.38 112 VAL A N 1
ATOM 862 C CA . VAL A 1 112 ? -13.407 2.605 -0.304 1.00 97.38 112 VAL A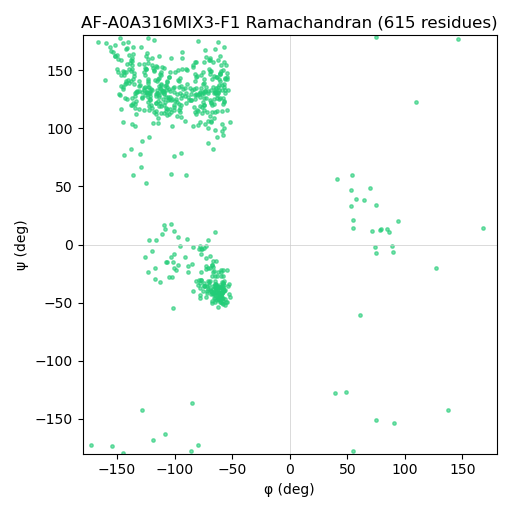 CA 1
ATOM 863 C C . VAL A 1 112 ? -12.629 2.490 -1.605 1.00 97.38 112 VAL A C 1
ATOM 865 O O . VAL A 1 112 ? -11.439 2.772 -1.610 1.00 97.38 112 VAL A O 1
ATOM 868 N N . TYR A 1 113 ? -13.285 2.098 -2.693 1.00 97.56 113 TYR A N 1
ATOM 869 C CA . TYR A 1 113 ? -12.815 2.272 -4.065 1.00 97.56 113 TYR A CA 1
ATOM 870 C C . TYR A 1 113 ? -13.438 3.558 -4.603 1.00 97.56 113 TYR A C 1
ATOM 872 O O . TYR A 1 113 ? -14.649 3.618 -4.818 1.00 97.56 113 TYR A O 1
ATOM 880 N N . ALA A 1 114 ? -12.622 4.566 -4.876 1.00 95.56 114 ALA A N 1
ATOM 881 C CA . ALA A 1 114 ? -13.028 5.773 -5.576 1.00 95.56 114 ALA A CA 1
ATOM 882 C C . ALA A 1 114 ? -12.594 5.709 -7.046 1.00 95.56 114 ALA A C 1
ATOM 884 O O . ALA A 1 114 ? -11.405 5.614 -7.356 1.00 95.56 114 ALA A O 1
ATOM 885 N N . HIS A 1 115 ? -13.572 5.747 -7.946 1.00 94.44 115 HIS A N 1
ATOM 886 C CA . HIS A 1 115 ? -13.366 5.886 -9.384 1.00 94.44 115 HIS A CA 1
ATOM 887 C C . HIS A 1 115 ? -13.131 7.351 -9.736 1.00 94.44 115 HIS A C 1
ATOM 889 O O . HIS A 1 115 ? -13.944 8.191 -9.343 1.00 94.44 115 HIS A O 1
ATOM 895 N N . LYS A 1 116 ? -12.048 7.634 -10.475 1.00 90.88 116 LYS A N 1
ATOM 896 C CA . LYS A 1 116 ? -11.673 8.989 -10.909 1.00 90.88 116 LYS A CA 1
ATOM 897 C C . LYS A 1 116 ? -11.873 10.037 -9.803 1.00 90.88 116 LYS A C 1
ATOM 899 O O . LYS A 1 116 ? -12.642 10.982 -9.983 1.00 90.88 116 LYS A O 1
ATOM 904 N N . PRO A 1 117 ? -11.249 9.848 -8.623 1.00 88.81 117 PRO A N 1
ATOM 905 C CA . PRO A 1 117 ? -11.498 10.703 -7.472 1.00 88.81 117 PRO A CA 1
ATOM 906 C C . PRO A 1 117 ? -11.132 12.158 -7.777 1.00 88.81 117 PRO A C 1
ATOM 908 O O . PRO A 1 117 ? -9.991 12.455 -8.139 1.00 88.81 117 PRO A O 1
ATOM 911 N N . SER A 1 118 ? -12.078 13.074 -7.557 1.00 85.44 118 SER A N 1
ATOM 912 C CA . SER A 1 118 ? -11.818 14.517 -7.562 1.00 85.44 118 SER A CA 1
ATOM 913 C C . SER A 1 118 ? -11.887 15.117 -6.150 1.00 85.44 118 SER A C 1
ATOM 915 O O . SER A 1 118 ? -11.849 14.418 -5.129 1.00 85.44 118 SER A O 1
ATOM 917 N N . MET A 1 119 ? -12.015 16.444 -6.072 1.00 81.62 119 MET A N 1
ATOM 918 C CA . MET A 1 119 ? -12.141 17.181 -4.819 1.00 81.62 119 MET A CA 1
ATOM 919 C C . MET A 1 119 ? -13.336 16.747 -3.961 1.00 81.62 119 MET A C 1
ATOM 921 O O . MET A 1 119 ? -13.267 16.867 -2.742 1.00 81.62 119 MET A O 1
ATOM 925 N N . LEU A 1 120 ? -14.409 16.214 -4.550 1.00 85.62 120 LEU A N 1
ATOM 926 C CA . LEU A 1 120 ? -15.563 15.722 -3.787 1.00 85.62 120 LEU A CA 1
ATOM 927 C C . LEU A 1 120 ? -15.233 14.454 -2.997 1.00 85.62 120 LEU A C 1
ATOM 929 O O . LEU A 1 120 ? -15.630 14.321 -1.839 1.00 85.62 120 LEU A O 1
ATOM 933 N N . THR A 1 121 ? -14.437 13.558 -3.583 1.00 86.25 121 THR A N 1
ATOM 934 C CA . THR A 1 121 ? -13.901 12.398 -2.862 1.00 86.25 121 THR A CA 1
ATOM 935 C C . THR A 1 121 ? -12.970 12.846 -1.729 1.00 86.25 121 THR A C 1
ATOM 937 O O . THR A 1 121 ? -13.058 12.332 -0.615 1.00 86.25 121 THR A O 1
ATOM 940 N N . ALA A 1 122 ? -12.130 13.863 -1.959 1.00 82.69 122 ALA A N 1
ATOM 941 C CA . ALA A 1 122 ? -11.332 14.469 -0.888 1.00 82.69 122 ALA A CA 1
ATOM 942 C C . ALA A 1 122 ? -12.209 15.142 0.188 1.00 82.69 122 ALA A C 1
ATOM 944 O O . ALA A 1 122 ? -11.885 15.083 1.372 1.00 82.69 122 ALA A O 1
ATOM 945 N N . GLY A 1 123 ? -13.342 15.730 -0.201 1.00 86.50 123 GLY A N 1
ATOM 946 C CA . GLY A 1 123 ? -14.321 16.331 0.702 1.00 86.50 123 GLY A CA 1
ATOM 947 C C . GLY A 1 123 ? -14.918 15.338 1.693 1.00 86.50 123 GLY A C 1
ATOM 948 O O . GLY A 1 123 ? -15.095 15.687 2.858 1.00 86.50 123 GLY A O 1
ATOM 949 N N . LEU A 1 124 ? -15.143 14.082 1.282 1.00 89.12 124 LEU A N 1
ATOM 950 C CA . LEU A 1 124 ? -15.544 13.012 2.205 1.00 89.12 124 LEU A CA 1
ATOM 951 C C . LEU A 1 124 ? -14.506 12.806 3.309 1.00 89.12 124 LEU A C 1
ATOM 953 O O . LEU A 1 124 ? -14.865 12.737 4.481 1.00 89.12 124 LEU A O 1
ATOM 957 N N . LEU A 1 125 ? -13.224 12.750 2.945 1.00 86.44 125 LEU A N 1
ATOM 958 C CA . LEU A 1 125 ? -12.135 12.601 3.909 1.00 86.44 125 LEU A CA 1
ATOM 959 C C . LEU A 1 125 ? -12.011 13.818 4.824 1.00 86.44 125 LEU A C 1
ATOM 961 O O . LEU A 1 125 ? -11.851 13.655 6.028 1.00 86.44 125 LEU A O 1
ATOM 965 N N . ILE A 1 126 ? -12.140 15.031 4.282 1.00 85.56 126 ILE A N 1
ATOM 966 C CA . ILE A 1 126 ? -12.149 16.257 5.090 1.00 85.56 126 ILE A CA 1
ATOM 967 C C . ILE A 1 126 ? -13.307 16.219 6.089 1.00 85.56 126 ILE A C 1
ATOM 969 O O . ILE A 1 126 ? -13.086 16.471 7.267 1.00 85.56 126 ILE A O 1
ATOM 973 N N . ARG A 1 127 ? -14.519 15.847 5.659 1.00 88.38 127 ARG A N 1
ATOM 974 C CA . ARG A 1 127 ? -15.673 15.749 6.561 1.00 88.38 127 ARG A CA 1
ATOM 975 C C . ARG A 1 127 ? -15.475 14.671 7.633 1.00 88.38 127 ARG A C 1
ATOM 977 O O . ARG A 1 127 ? -15.893 14.893 8.762 1.00 88.38 127 ARG A O 1
ATOM 984 N N . LEU A 1 128 ? -14.814 13.552 7.318 1.00 86.25 128 LEU A N 1
ATOM 985 C CA . LEU A 1 128 ? -14.443 12.531 8.311 1.00 86.25 128 LEU A CA 1
ATOM 986 C C . LEU A 1 128 ? -13.455 13.066 9.361 1.00 86.25 128 LEU A C 1
ATOM 988 O O . LEU A 1 128 ? -13.585 12.745 10.537 1.00 86.25 128 LEU A O 1
ATOM 992 N N . TYR A 1 129 ? -12.465 13.865 8.953 1.00 78.62 129 TYR A N 1
ATOM 993 C CA . TYR A 1 129 ? -11.418 14.352 9.861 1.00 78.62 129 TYR A CA 1
ATOM 994 C C . TYR A 1 129 ? -11.823 15.609 10.643 1.00 78.62 129 TYR A C 1
ATOM 996 O O . TYR A 1 129 ? -11.553 15.710 11.837 1.00 78.62 129 TYR A O 1
ATOM 1004 N N . GLU A 1 130 ? -12.510 16.548 9.996 1.00 79.81 130 GLU A N 1
ATOM 1005 C CA . GLU A 1 130 ? -12.841 17.867 10.552 1.00 79.81 130 GLU A CA 1
ATOM 1006 C C . GLU A 1 130 ? -14.308 17.977 11.007 1.00 79.81 130 GLU A C 1
ATOM 1008 O O . GLU A 1 130 ? -14.698 18.955 11.646 1.00 79.81 130 GLU A O 1
ATOM 1013 N N . GLY A 1 131 ? -15.156 17.000 10.666 1.00 78.25 131 GLY A N 1
ATOM 1014 C CA . GLY A 1 131 ? -16.594 16.995 10.966 1.00 78.25 131 GLY A CA 1
ATOM 1015 C C . GLY A 1 131 ? -17.438 17.934 10.095 1.00 78.25 131 GLY A C 1
ATOM 1016 O O . GLY A 1 131 ? -18.667 17.896 10.165 1.00 78.25 131 GLY A O 1
ATOM 1017 N N . VAL A 1 132 ? -16.808 18.767 9.263 1.00 76.69 132 VAL A N 1
ATOM 1018 C CA . VAL A 1 132 ? -17.463 19.750 8.388 1.00 76.69 132 VAL A CA 1
ATOM 1019 C C . VAL A 1 132 ? -16.816 19.778 7.005 1.00 76.69 132 VAL A C 1
ATOM 1021 O O . VAL A 1 132 ? -15.616 19.549 6.861 1.00 76.69 132 VAL A O 1
ATOM 1024 N N . TYR A 1 133 ? -17.613 20.082 5.982 1.00 76.88 133 TYR A N 1
ATOM 1025 C CA . TYR A 1 133 ? -17.138 20.369 4.631 1.00 76.88 133 TYR A CA 1
ATOM 1026 C C . TYR A 1 133 ? -18.026 21.451 4.010 1.00 76.88 133 TYR A C 1
ATOM 1028 O O . TYR A 1 133 ? -19.162 21.179 3.633 1.00 76.88 133 TYR A O 1
ATOM 1036 N N . ASP A 1 134 ? -17.495 22.672 3.918 1.00 66.44 134 ASP A N 1
ATOM 1037 C CA . ASP A 1 134 ? -18.247 23.867 3.496 1.00 66.44 134 ASP A CA 1
ATOM 1038 C C . ASP A 1 134 ? -17.804 24.409 2.120 1.00 66.44 134 ASP A C 1
ATOM 1040 O O . ASP A 1 134 ? -18.177 25.517 1.732 1.00 66.44 134 ASP A O 1
ATOM 1044 N N . ALA A 1 135 ? -16.963 23.676 1.383 1.00 64.88 135 ALA A N 1
ATOM 1045 C CA . ALA A 1 135 ? -16.403 24.156 0.121 1.00 64.88 135 ALA A CA 1
ATOM 1046 C C . ALA A 1 135 ? -17.320 23.850 -1.075 1.00 64.88 135 ALA A C 1
ATOM 1048 O O . ALA A 1 135 ? -17.789 22.725 -1.242 1.00 64.88 135 ALA A O 1
ATOM 1049 N N . GLU A 1 136 ? -17.521 24.840 -1.952 1.00 61.06 136 GLU A N 1
ATOM 1050 C CA . GLU A 1 136 ? -18.071 24.590 -3.286 1.00 61.06 136 GLU A CA 1
ATOM 1051 C C . GLU A 1 136 ? -16.983 23.973 -4.176 1.00 61.06 136 GLU A C 1
ATOM 1053 O O . GLU A 1 136 ? -15.861 24.490 -4.213 1.00 61.06 136 GLU A O 1
ATOM 1058 N N . PRO A 1 137 ? -17.272 22.874 -4.894 1.00 58.81 137 PRO A N 1
ATOM 1059 C CA . PRO A 1 137 ? -16.255 22.212 -5.680 1.00 58.81 137 PRO A CA 1
ATOM 1060 C C . PRO A 1 137 ? -15.870 23.028 -6.921 1.00 58.81 137 PRO A C 1
ATOM 1062 O O . PRO A 1 137 ? -16.665 23.166 -7.850 1.00 58.81 137 PRO A O 1
ATOM 1065 N N . GLU A 1 138 ? -14.633 23.530 -6.982 1.00 58.78 138 GLU A N 1
ATOM 1066 C CA . GLU A 1 138 ? -14.005 23.841 -8.269 1.00 58.78 138 GLU A CA 1
ATOM 1067 C C . GLU A 1 138 ? -13.840 22.540 -9.072 1.00 58.78 138 GLU A C 1
ATOM 1069 O O . GLU A 1 138 ? -13.583 21.473 -8.507 1.00 58.78 138 GLU A O 1
ATOM 1074 N N . ILE A 1 139 ? -14.010 22.611 -10.397 1.00 57.25 139 ILE A N 1
ATOM 1075 C CA . ILE A 1 139 ? -13.791 21.458 -11.278 1.00 57.25 139 ILE A CA 1
ATOM 1076 C C . ILE A 1 139 ? -12.289 21.162 -11.285 1.00 57.25 139 ILE A C 1
ATOM 1078 O O . ILE A 1 139 ? -11.515 21.892 -11.902 1.00 57.25 139 ILE A O 1
ATOM 1082 N N . ILE A 1 140 ? -11.890 20.090 -10.604 1.00 63.88 140 ILE A N 1
ATOM 1083 C CA . ILE A 1 140 ? -10.519 19.575 -10.604 1.00 63.88 140 ILE A CA 1
ATOM 1084 C C . ILE A 1 140 ? -10.492 18.289 -11.429 1.00 63.88 140 ILE A C 1
ATOM 1086 O O . ILE A 1 140 ? -11.353 17.425 -11.267 1.00 63.88 140 ILE A O 1
ATOM 1090 N N . ILE A 1 141 ? -9.505 18.181 -12.319 1.00 67.69 141 ILE A N 1
ATOM 1091 C CA . ILE A 1 141 ? -9.248 16.975 -13.112 1.00 67.69 141 ILE A CA 1
ATOM 1092 C C . ILE A 1 141 ? -8.814 15.858 -12.145 1.00 67.69 141 ILE A C 1
ATOM 1094 O O . ILE A 1 141 ? -7.952 16.112 -11.297 1.00 67.69 141 ILE A O 1
ATOM 1098 N N . PRO A 1 142 ? -9.414 14.656 -12.211 1.00 76.75 142 PRO A N 1
ATOM 1099 C CA . PRO A 1 142 ? -9.034 13.547 -11.341 1.00 76.75 142 PRO A CA 1
ATOM 1100 C C . PRO A 1 142 ? -7.544 13.225 -11.495 1.00 76.75 142 PRO A C 1
ATOM 1102 O O . PRO A 1 142 ? -7.015 13.225 -12.601 1.00 76.75 142 PRO A O 1
ATOM 1105 N N . LEU A 1 143 ? -6.865 12.972 -10.373 1.00 77.44 143 LEU A N 1
ATOM 1106 C CA . LEU A 1 143 ? -5.423 12.675 -10.352 1.00 77.44 143 LEU A CA 1
ATOM 1107 C C . LEU A 1 143 ? -5.109 11.192 -10.609 1.00 77.44 143 LEU A C 1
ATOM 1109 O O . LEU A 1 143 ? -3.967 10.843 -10.887 1.00 77.44 143 LEU A O 1
ATOM 1113 N N . TYR A 1 144 ? -6.115 10.334 -10.464 1.00 89.25 144 TYR A N 1
ATOM 1114 C CA . TYR A 1 144 ? -6.016 8.881 -10.535 1.00 89.25 144 TYR A CA 1
ATOM 1115 C C . TYR A 1 144 ? -7.223 8.348 -11.302 1.00 89.25 144 TYR A C 1
ATOM 1117 O O . TYR A 1 144 ? -8.309 8.913 -11.176 1.00 89.25 144 TYR A O 1
ATOM 1125 N N . ASP A 1 145 ? -7.080 7.219 -11.989 1.00 92.50 145 ASP A N 1
ATOM 1126 C CA . ASP A 1 145 ? -8.234 6.480 -12.517 1.00 92.50 145 ASP A CA 1
ATOM 1127 C C . ASP A 1 145 ? -8.923 5.656 -11.425 1.00 92.50 145 ASP A C 1
ATOM 1129 O O . ASP A 1 145 ? -10.147 5.465 -11.432 1.00 92.50 145 ASP A O 1
ATOM 1133 N N . ALA A 1 146 ? -8.148 5.207 -10.436 1.00 94.75 146 ALA A N 1
ATOM 1134 C CA . ALA A 1 146 ? -8.656 4.502 -9.273 1.00 94.75 146 ALA A CA 1
ATOM 1135 C C . ALA A 1 146 ? -7.836 4.807 -8.020 1.00 94.75 146 ALA A C 1
ATOM 1137 O O . ALA A 1 146 ? -6.605 4.749 -8.031 1.00 94.75 146 ALA A O 1
ATOM 1138 N N . TRP A 1 147 ? -8.538 5.040 -6.914 1.00 95.44 147 TRP A N 1
ATOM 1139 C CA . TRP A 1 147 ? -7.946 5.122 -5.586 1.00 95.44 147 TRP A CA 1
ATOM 1140 C C . TRP A 1 147 ? -8.721 4.245 -4.611 1.00 95.44 147 TRP A C 1
ATOM 1142 O O . TRP A 1 147 ? -9.898 4.485 -4.356 1.00 95.44 147 TRP A O 1
ATOM 1152 N N . ILE A 1 148 ? -8.067 3.226 -4.061 1.00 96.75 148 ILE A N 1
ATOM 1153 C CA . ILE A 1 148 ? -8.648 2.350 -3.044 1.00 96.75 148 ILE A CA 1
ATOM 1154 C C . ILE A 1 148 ? -7.962 2.636 -1.718 1.00 96.75 148 ILE A C 1
ATOM 1156 O O . ILE A 1 148 ? -6.736 2.649 -1.668 1.00 96.75 148 ILE A O 1
ATOM 1160 N N . PHE A 1 149 ? -8.715 2.852 -0.644 1.00 94.38 149 PHE A N 1
ATOM 1161 C CA . PHE A 1 149 ? -8.133 3.175 0.658 1.00 94.38 149 PHE A CA 1
ATOM 1162 C C . PHE A 1 149 ? -9.002 2.731 1.841 1.00 94.38 149 PHE A C 1
ATOM 1164 O O . PHE A 1 149 ? -10.199 2.480 1.697 1.00 94.38 149 PHE A O 1
ATOM 1171 N N . ASN A 1 150 ? -8.399 2.644 3.030 1.00 91.69 150 ASN A N 1
ATOM 1172 C CA . ASN A 1 150 ? -9.114 2.450 4.293 1.00 91.69 150 ASN A CA 1
ATOM 1173 C C . ASN A 1 150 ? -8.448 3.187 5.465 1.00 91.69 150 ASN A C 1
ATOM 1175 O O . ASN A 1 150 ? -7.339 3.710 5.352 1.00 91.69 150 ASN A O 1
ATOM 1179 N N . ILE A 1 151 ? -9.108 3.172 6.626 1.00 87.56 151 ILE A N 1
ATOM 1180 C CA . ILE A 1 151 ? -8.613 3.845 7.834 1.00 87.56 151 ILE A CA 1
ATOM 1181 C C . ILE A 1 151 ? -7.288 3.282 8.363 1.00 87.56 151 ILE A C 1
ATOM 1183 O O . ILE A 1 151 ? -6.519 4.003 8.994 1.00 87.56 151 ILE A O 1
ATOM 1187 N N . GLN A 1 152 ? -6.986 2.004 8.116 1.00 86.69 152 GLN A N 1
ATOM 1188 C CA . GLN A 1 152 ? -5.709 1.417 8.527 1.00 86.69 152 GLN A CA 1
ATOM 1189 C C . GLN A 1 152 ? -4.541 1.872 7.645 1.00 86.69 152 GLN A C 1
ATOM 1191 O O . GLN A 1 152 ? -3.412 1.496 7.934 1.00 86.69 152 GLN A O 1
ATOM 1196 N N . GLY A 1 153 ? -4.781 2.670 6.602 1.00 89.94 153 GLY A N 1
ATOM 1197 C CA . GLY A 1 153 ? -3.750 3.172 5.701 1.00 89.94 153 GLY A CA 1
ATOM 1198 C C . GLY A 1 153 ? -3.389 2.204 4.579 1.00 89.94 153 GLY A C 1
ATOM 1199 O O . GLY A 1 153 ? -2.369 2.406 3.933 1.00 89.94 153 GLY A O 1
ATOM 1200 N N . ALA A 1 154 ? -4.180 1.153 4.331 1.00 92.94 154 ALA A N 1
ATOM 1201 C CA . ALA A 1 154 ? -4.012 0.386 3.102 1.00 92.94 154 ALA A CA 1
ATOM 1202 C C . ALA A 1 154 ? -4.402 1.277 1.917 1.00 92.94 154 ALA A C 1
ATOM 1204 O O . ALA A 1 154 ? -5.418 1.968 1.998 1.00 92.94 154 ALA A O 1
ATOM 1205 N N . GLN A 1 155 ? -3.609 1.272 0.843 1.00 95.25 155 GLN A N 1
ATOM 1206 C CA . GLN A 1 155 ? -3.835 2.145 -0.309 1.00 95.25 155 GLN A CA 1
ATOM 1207 C C . GLN A 1 155 ? -3.475 1.487 -1.646 1.00 95.25 155 GLN A C 1
ATOM 1209 O O . GLN A 1 155 ? -2.389 0.943 -1.784 1.00 95.25 155 GLN A O 1
ATOM 1214 N N . TYR A 1 156 ? -4.334 1.608 -2.653 1.00 97.19 156 TYR A N 1
ATOM 1215 C CA . TYR A 1 156 ? -3.999 1.352 -4.053 1.00 97.19 156 TYR A CA 1
ATOM 1216 C C . TYR A 1 156 ? -4.253 2.614 -4.872 1.00 97.19 156 TYR A C 1
ATOM 1218 O O . TYR A 1 156 ? -5.339 3.185 -4.772 1.00 97.19 156 TYR A O 1
ATOM 1226 N N . CYS A 1 157 ? -3.288 3.029 -5.686 1.00 95.75 157 CYS A N 1
ATOM 1227 C CA . CYS A 1 157 ? -3.447 4.105 -6.660 1.00 95.75 157 CYS A CA 1
ATOM 1228 C C . CYS A 1 157 ? -3.086 3.603 -8.055 1.00 95.75 157 CYS A C 1
ATOM 1230 O O . CYS A 1 157 ? -2.003 3.051 -8.241 1.00 95.75 157 CYS A O 1
ATOM 1232 N N . ALA A 1 158 ? -3.964 3.858 -9.019 1.00 95.19 158 ALA A N 1
ATOM 1233 C CA . ALA A 1 158 ? -3.623 3.859 -10.434 1.00 95.19 158 ALA A CA 1
ATOM 1234 C C . ALA A 1 158 ? -3.655 5.310 -10.913 1.00 95.19 158 ALA A C 1
ATOM 1236 O O . ALA A 1 158 ? -4.724 5.926 -10.905 1.00 95.19 158 ALA A O 1
ATOM 1237 N N . ASP A 1 159 ? -2.494 5.854 -11.278 1.00 91.69 159 ASP A N 1
ATOM 1238 C CA . ASP A 1 159 ? -2.385 7.155 -11.951 1.00 91.69 159 ASP A CA 1
ATOM 1239 C C . ASP A 1 159 ? -3.210 7.163 -13.252 1.00 91.69 159 ASP A C 1
ATOM 1241 O O . ASP A 1 159 ? -3.690 6.120 -13.691 1.00 91.69 159 ASP A O 1
ATOM 1245 N N . ASP A 1 160 ? -3.371 8.335 -13.869 1.00 87.88 160 ASP A N 1
ATOM 1246 C CA . ASP A 1 160 ? -4.022 8.481 -15.178 1.00 87.88 160 ASP A CA 1
ATOM 1247 C C . ASP A 1 160 ? -3.396 7.526 -16.217 1.00 87.88 160 ASP A C 1
ATOM 1249 O O . ASP A 1 160 ? -2.265 7.717 -16.686 1.00 87.88 160 ASP A O 1
ATOM 1253 N N . ILE A 1 161 ? -4.122 6.450 -16.540 1.00 88.50 161 ILE A N 1
ATOM 1254 C CA . ILE A 1 161 ? -3.637 5.356 -17.387 1.00 88.50 161 ILE A CA 1
ATOM 1255 C C . ILE A 1 161 ? -3.498 5.844 -18.828 1.00 88.50 161 ILE A C 1
ATOM 1257 O O . ILE A 1 161 ? -2.599 5.386 -19.546 1.00 88.50 161 ILE A O 1
ATOM 1261 N N . HIS A 1 162 ? -4.369 6.773 -19.241 1.00 86.56 162 HIS A N 1
ATOM 1262 C CA . HIS A 1 162 ? -4.377 7.382 -20.566 1.00 86.56 162 HIS A CA 1
ATOM 1263 C C . HIS A 1 162 ? -4.428 8.905 -20.482 1.00 86.56 162 HIS A C 1
ATOM 1265 O O . HIS A 1 162 ? -5.443 9.537 -20.783 1.00 86.56 162 HIS A O 1
ATOM 1271 N N . SER A 1 163 ? -3.274 9.501 -20.192 1.00 74.62 163 SER A N 1
ATOM 1272 C CA . SER A 1 163 ? -3.157 10.947 -20.303 1.00 74.62 163 SER A CA 1
ATOM 1273 C C . SER A 1 163 ? -3.285 11.388 -21.760 1.00 74.62 163 SER A C 1
ATOM 1275 O O . SER A 1 163 ? -2.509 10.987 -22.628 1.00 74.62 163 SER A O 1
ATOM 1277 N N . THR A 1 164 ? -4.275 12.240 -22.024 1.00 70.94 164 THR A N 1
ATOM 1278 C CA . THR A 1 164 ? -4.438 12.916 -23.324 1.00 70.94 164 THR A CA 1
ATOM 1279 C C . THR A 1 164 ? -3.489 14.106 -23.490 1.00 70.94 164 THR A C 1
ATOM 1281 O O . THR A 1 164 ? -3.453 14.726 -24.555 1.00 70.94 164 THR A O 1
ATOM 1284 N N . GLU A 1 165 ? -2.716 14.435 -22.451 1.00 73.75 165 GLU A N 1
ATOM 1285 C CA . GLU A 1 165 ? -1.685 15.460 -22.518 1.00 73.75 165 GLU A CA 1
ATOM 1286 C C . GLU A 1 165 ? -0.447 14.955 -23.280 1.00 73.75 165 GLU A C 1
ATOM 1288 O O . GLU A 1 165 ? -0.124 13.765 -23.232 1.00 73.75 165 GLU A O 1
ATOM 1293 N N . PRO A 1 166 ? 0.288 15.842 -23.980 1.00 74.12 166 PRO A N 1
ATOM 1294 C CA . PRO A 1 166 ? 1.506 15.449 -24.671 1.00 74.12 166 PRO A CA 1
ATOM 1295 C C . PRO A 1 166 ? 2.542 14.831 -23.723 1.00 74.12 166 PRO A C 1
ATOM 1297 O O . PRO A 1 166 ? 3.033 15.494 -22.806 1.00 74.12 166 PRO A O 1
ATOM 1300 N N . GLN A 1 167 ? 2.943 13.587 -23.982 1.00 73.88 167 GLN A N 1
ATOM 1301 C CA . GLN A 1 167 ? 3.996 12.932 -23.212 1.00 73.88 167 GLN A CA 1
ATOM 1302 C C . GLN A 1 167 ? 5.365 13.374 -23.719 1.00 73.88 167 GLN A C 1
ATOM 1304 O O . GLN A 1 167 ? 5.651 13.325 -24.913 1.00 73.88 167 GLN A O 1
ATOM 1309 N N . THR A 1 168 ? 6.223 13.808 -22.802 1.00 78.50 168 THR A N 1
ATOM 1310 C CA . THR A 1 168 ? 7.577 14.262 -23.117 1.00 78.50 168 THR A CA 1
ATOM 1311 C C . THR A 1 168 ? 8.581 13.228 -22.631 1.00 78.50 168 THR A C 1
ATOM 1313 O O . THR A 1 168 ? 8.674 12.969 -21.435 1.00 78.50 168 THR A O 1
ATOM 1316 N N . ILE A 1 169 ? 9.335 12.646 -23.558 1.00 77.38 169 ILE A N 1
ATOM 1317 C CA . ILE A 1 169 ? 10.329 11.612 -23.286 1.00 77.38 169 ILE A CA 1
ATOM 1318 C C . ILE A 1 169 ? 11.719 12.200 -23.502 1.00 77.38 169 ILE A C 1
ATOM 1320 O O . ILE A 1 169 ? 12.039 12.703 -24.580 1.00 77.38 169 ILE A O 1
ATOM 1324 N N . GLU A 1 170 ? 12.567 12.106 -22.483 1.00 84.31 170 GLU A N 1
ATOM 1325 C CA . GLU A 1 170 ? 13.971 12.493 -22.584 1.00 84.31 170 GLU A CA 1
ATOM 1326 C C . GLU A 1 170 ? 14.831 11.302 -23.008 1.00 84.31 170 GLU A C 1
ATOM 1328 O O . GLU A 1 170 ? 14.713 10.196 -22.468 1.00 84.31 170 GLU A O 1
ATOM 1333 N N . TYR A 1 171 ? 15.734 11.536 -23.961 1.00 82.56 171 TYR A N 1
ATOM 1334 C CA . TYR A 1 171 ? 16.756 10.563 -24.316 1.00 82.56 171 TYR A CA 1
ATOM 1335 C C . TYR A 1 171 ? 18.101 11.217 -24.615 1.00 82.56 171 TYR A C 1
ATOM 1337 O O . TYR A 1 171 ? 18.188 12.382 -24.991 1.00 82.56 171 TYR A O 1
ATOM 1345 N N . GLU A 1 172 ? 19.172 10.453 -24.455 1.00 85.88 172 GLU A N 1
ATOM 1346 C CA . GLU A 1 172 ? 20.533 10.876 -24.783 1.00 85.88 172 GLU A CA 1
ATOM 1347 C C . GLU A 1 172 ? 21.063 10.047 -25.949 1.00 85.88 172 GLU A C 1
ATOM 1349 O O . GLU A 1 172 ? 20.835 8.830 -26.017 1.00 85.88 172 GLU A O 1
ATOM 1354 N N . ASP A 1 173 ? 21.706 10.733 -26.893 1.00 80.75 173 ASP A N 1
ATOM 1355 C CA . ASP A 1 173 ? 22.406 10.116 -28.016 1.00 80.75 173 ASP A CA 1
ATOM 1356 C C . ASP A 1 173 ? 23.848 9.728 -27.646 1.00 80.75 173 ASP A C 1
ATOM 1358 O O . ASP A 1 173 ? 24.301 9.878 -26.512 1.00 80.75 173 ASP A O 1
ATOM 1362 N N . GLU A 1 174 ? 24.597 9.206 -28.609 1.00 71.44 174 GLU A N 1
ATOM 1363 C CA . GLU A 1 174 ? 25.974 8.762 -28.378 1.00 71.44 174 GLU A CA 1
ATOM 1364 C C . GLU A 1 174 ? 26.971 9.867 -28.044 1.00 71.44 174 GLU A C 1
ATOM 1366 O O . GLU A 1 174 ? 28.012 9.592 -27.444 1.00 71.44 174 GLU A O 1
ATOM 1371 N N . GLU A 1 175 ? 26.682 11.102 -28.444 1.00 75.19 175 GLU A N 1
ATOM 1372 C CA . GLU A 1 175 ? 27.541 12.254 -28.190 1.00 75.19 175 GLU A CA 1
ATOM 1373 C C . GLU A 1 175 ? 27.293 12.841 -26.791 1.00 75.19 175 GLU A C 1
ATOM 1375 O O . GLU A 1 175 ? 27.982 13.776 -26.376 1.00 75.19 175 GLU A O 1
ATOM 1380 N N . GLY A 1 176 ? 26.337 12.279 -26.042 1.00 77.69 176 GLY A N 1
ATOM 1381 C CA . GLY A 1 176 ? 25.894 12.802 -24.755 1.00 77.69 176 GLY A CA 1
ATOM 1382 C C . GLY A 1 176 ? 24.948 13.995 -24.899 1.00 77.69 176 GLY A C 1
ATOM 1383 O O . GLY A 1 176 ? 24.692 14.695 -23.915 1.00 77.69 176 GLY A O 1
ATOM 1384 N N . ASN A 1 177 ? 24.438 14.262 -26.108 1.00 83.31 177 ASN A N 1
ATOM 1385 C CA . ASN A 1 177 ? 23.461 15.319 -26.310 1.00 83.31 177 ASN A CA 1
ATOM 1386 C C . ASN A 1 177 ? 22.094 14.822 -25.838 1.00 83.31 177 ASN A C 1
ATOM 1388 O O . ASN A 1 177 ? 21.639 13.737 -26.208 1.00 83.31 177 ASN A O 1
ATOM 1392 N N . ARG A 1 178 ? 21.425 15.647 -25.033 1.00 86.19 178 ARG A N 1
ATOM 1393 C CA . ARG A 1 178 ? 20.062 15.386 -24.577 1.00 86.19 178 ARG A CA 1
ATOM 1394 C C . ARG A 1 178 ? 19.064 15.869 -25.612 1.00 86.19 178 ARG A C 1
ATOM 1396 O O . ARG A 1 178 ? 19.142 17.004 -26.082 1.00 86.19 178 ARG A O 1
ATOM 1403 N N . HIS A 1 179 ? 18.111 15.006 -25.903 1.00 82.62 179 HIS A N 1
ATOM 1404 C CA . HIS A 1 179 ? 17.002 15.232 -26.805 1.00 82.62 179 HIS A CA 1
ATOM 1405 C C . HIS A 1 179 ? 15.697 15.004 -26.064 1.00 82.62 179 HIS A C 1
ATOM 1407 O O . HIS A 1 179 ? 15.638 14.318 -25.041 1.00 82.62 179 HIS A O 1
ATOM 1413 N N . THR A 1 180 ? 14.643 15.566 -26.629 1.00 81.44 180 THR A N 1
ATOM 1414 C CA . THR A 1 180 ? 13.299 15.453 -26.097 1.00 81.44 180 THR A CA 1
ATOM 1415 C C . THR A 1 180 ? 12.364 15.102 -27.243 1.00 81.44 180 THR A C 1
ATOM 1417 O O . THR A 1 180 ? 12.322 15.815 -28.246 1.00 81.44 180 THR A O 1
ATOM 1420 N N . GLU A 1 181 ? 11.636 14.001 -27.104 1.00 77.81 181 GLU A N 1
ATOM 1421 C CA . GLU A 1 181 ? 10.576 13.595 -28.021 1.00 77.81 181 GLU A CA 1
ATOM 1422 C C . GLU A 1 181 ? 9.227 13.853 -27.354 1.00 77.81 181 GLU A C 1
ATOM 1424 O O . GLU A 1 181 ? 9.000 13.431 -26.223 1.00 77.81 181 GLU A O 1
ATOM 1429 N N . THR A 1 182 ? 8.340 14.574 -28.037 1.00 79.75 182 THR A N 1
ATOM 1430 C CA . THR A 1 182 ? 6.988 14.835 -27.539 1.00 79.75 182 THR A CA 1
ATOM 1431 C C . THR A 1 182 ? 5.990 14.015 -28.343 1.00 79.75 182 THR A C 1
ATOM 1433 O O . THR A 1 182 ? 5.801 14.259 -29.536 1.00 79.75 182 THR A O 1
ATOM 1436 N N . ILE A 1 183 ? 5.328 13.073 -27.680 1.00 76.44 183 ILE A N 1
ATOM 1437 C CA . ILE A 1 183 ? 4.189 12.330 -28.214 1.00 76.44 183 ILE A CA 1
ATOM 1438 C C . ILE A 1 183 ? 2.952 13.195 -27.978 1.00 76.44 183 ILE A C 1
ATOM 1440 O O . ILE A 1 183 ? 2.471 13.310 -26.857 1.00 76.44 183 ILE A O 1
ATOM 1444 N N . THR A 1 184 ? 2.468 13.867 -29.022 1.00 77.00 184 THR A N 1
ATOM 1445 C CA . THR A 1 184 ? 1.373 14.848 -28.906 1.00 77.00 184 THR A CA 1
ATOM 1446 C C . THR A 1 184 ? -0.010 14.225 -28.772 1.00 77.00 184 THR A C 1
ATOM 1448 O O . THR A 1 184 ? -0.912 14.882 -28.267 1.00 77.00 184 THR A O 1
ATOM 1451 N N . GLU A 1 185 ? -0.181 12.991 -29.244 1.00 76.81 185 GLU A N 1
ATOM 1452 C CA . GLU A 1 185 ? -1.437 12.239 -29.181 1.00 76.81 185 GLU A CA 1
ATOM 1453 C C . GLU A 1 185 ? -1.114 10.788 -28.790 1.00 76.81 185 GLU A C 1
ATOM 1455 O O . GLU A 1 185 ? -0.959 9.946 -29.678 1.00 76.81 185 GLU A O 1
ATOM 1460 N N . PRO A 1 186 ? -0.930 10.500 -27.487 1.00 74.69 186 PRO A N 1
ATOM 1461 C CA . PRO A 1 186 ? -0.666 9.144 -27.012 1.00 74.69 186 PRO A CA 1
ATOM 1462 C C . PRO A 1 186 ? -1.782 8.185 -27.437 1.00 74.69 186 PRO A C 1
ATOM 1464 O O . PRO A 1 186 ? -2.973 8.520 -27.340 1.00 74.69 186 PRO A O 1
ATOM 1467 N N . GLU A 1 187 ? -1.407 6.998 -27.919 1.00 78.38 187 GLU A N 1
ATOM 1468 C CA . GLU A 1 187 ? -2.390 6.002 -28.340 1.00 78.38 187 GLU A CA 1
ATOM 1469 C C . GLU A 1 187 ? -3.224 5.560 -27.131 1.00 78.38 187 GLU A C 1
ATOM 1471 O O . GLU A 1 187 ? -2.746 5.467 -26.000 1.00 78.38 187 GLU A O 1
ATOM 1476 N N . LYS A 1 188 ? -4.518 5.304 -27.356 1.00 84.19 188 LYS A N 1
ATOM 1477 C CA . LYS A 1 188 ? -5.366 4.793 -26.280 1.00 84.19 188 LYS A CA 1
ATOM 1478 C C . LYS A 1 188 ? -4.852 3.408 -25.857 1.00 84.19 188 LYS A C 1
ATOM 1480 O O . LYS A 1 188 ? -4.729 2.539 -26.726 1.00 84.19 188 LYS A O 1
ATOM 1485 N N . PRO A 1 189 ? -4.653 3.156 -24.551 1.00 86.94 189 PRO A N 1
ATOM 1486 C CA . PRO A 1 189 ? -4.302 1.841 -24.046 1.00 86.94 189 PRO A CA 1
ATOM 1487 C C . PRO A 1 189 ? -5.280 0.749 -24.481 1.00 86.94 189 PRO A C 1
ATOM 1489 O O . PRO A 1 189 ? -6.487 0.971 -24.619 1.00 86.94 189 PRO A O 1
ATOM 1492 N N . THR A 1 190 ? -4.749 -0.458 -24.672 1.00 88.50 190 THR A N 1
ATOM 1493 C CA . THR A 1 190 ? -5.547 -1.637 -25.018 1.00 88.50 190 THR A CA 1
ATOM 1494 C C . THR A 1 190 ? -6.412 -2.092 -23.840 1.00 88.50 190 THR A C 1
ATOM 1496 O O . THR A 1 190 ? -6.094 -1.836 -22.676 1.00 88.50 190 THR A O 1
ATOM 1499 N N . ASP A 1 191 ? -7.481 -2.840 -24.131 1.00 91.81 191 ASP A N 1
ATOM 1500 C CA . ASP A 1 191 ? -8.320 -3.470 -23.101 1.00 91.81 191 ASP A CA 1
ATOM 1501 C C . ASP A 1 191 ? -7.498 -4.395 -22.194 1.00 91.81 191 ASP A C 1
ATOM 1503 O O . ASP A 1 191 ? -7.744 -4.468 -20.991 1.00 91.81 191 ASP A O 1
ATOM 1507 N N . TYR A 1 192 ? -6.485 -5.060 -22.757 1.00 89.94 192 TYR A N 1
ATOM 1508 C CA . TYR A 1 192 ? -5.510 -5.824 -21.987 1.00 89.94 192 TYR A CA 1
ATOM 1509 C C . TYR A 1 192 ? -4.813 -4.969 -20.922 1.00 89.94 192 TYR A C 1
ATOM 1511 O O . TYR A 1 192 ? -4.716 -5.397 -19.771 1.00 89.94 192 TYR A O 1
ATOM 1519 N N . LEU A 1 193 ? -4.347 -3.761 -21.269 1.00 89.25 193 LEU A N 1
ATOM 1520 C CA . LEU A 1 193 ? -3.626 -2.910 -20.324 1.00 89.25 193 LEU A CA 1
ATOM 1521 C C . LEU A 1 193 ? -4.544 -2.425 -19.197 1.00 89.25 193 LEU A C 1
ATOM 1523 O O . LEU A 1 193 ? -4.205 -2.619 -18.031 1.00 89.25 193 LEU A O 1
ATOM 1527 N N . TYR A 1 194 ? -5.736 -1.909 -19.519 1.00 93.12 194 TYR A N 1
ATOM 1528 C CA . TYR A 1 194 ? -6.741 -1.558 -18.504 1.00 93.12 194 TYR A CA 1
ATOM 1529 C C . TYR A 1 194 ? -7.120 -2.761 -17.625 1.00 93.12 194 TYR A C 1
ATOM 1531 O O . TYR A 1 194 ? -7.239 -2.633 -16.404 1.00 93.12 194 TYR A O 1
ATOM 1539 N N . GLY A 1 195 ? -7.243 -3.946 -18.230 1.00 94.00 195 GLY A N 1
ATOM 1540 C CA . GLY A 1 195 ? -7.443 -5.210 -17.531 1.00 94.00 195 GLY A CA 1
ATOM 1541 C C . GLY A 1 195 ? -6.330 -5.527 -16.530 1.00 94.00 195 GLY A C 1
ATOM 1542 O O . GLY A 1 195 ? -6.613 -5.990 -15.428 1.00 94.00 195 GLY A O 1
ATOM 1543 N N . ARG A 1 196 ? -5.064 -5.217 -16.844 1.00 91.94 196 ARG A N 1
ATOM 1544 C CA . ARG A 1 196 ? -3.940 -5.426 -15.916 1.00 91.94 196 ARG A CA 1
ATOM 1545 C C . ARG A 1 196 ? -3.979 -4.512 -14.695 1.00 91.94 196 ARG A C 1
ATOM 1547 O O . ARG A 1 196 ? -3.706 -5.006 -13.603 1.00 91.94 196 ARG A O 1
ATOM 1554 N N . TYR A 1 197 ? -4.355 -3.242 -14.844 1.00 95.31 197 TYR A N 1
ATOM 1555 C CA . TYR A 1 197 ? -4.595 -2.377 -13.681 1.00 95.31 197 TYR A CA 1
ATOM 1556 C C . TYR A 1 197 ? -5.748 -2.923 -12.830 1.00 95.31 197 TYR A C 1
ATOM 1558 O O . TYR A 1 197 ? -5.635 -3.029 -11.610 1.00 95.31 197 TYR A O 1
ATOM 1566 N N . ALA A 1 198 ? -6.840 -3.354 -13.469 1.00 96.94 198 ALA A N 1
ATOM 1567 C CA . ALA A 1 198 ? -7.971 -3.956 -12.771 1.00 96.94 198 ALA A CA 1
ATOM 1568 C C . ALA A 1 198 ? -7.602 -5.262 -12.034 1.00 96.94 198 ALA A C 1
ATOM 1570 O O . ALA A 1 198 ? -8.103 -5.489 -10.932 1.00 96.94 198 ALA A O 1
ATOM 1571 N N . GLU A 1 199 ? -6.715 -6.099 -12.592 1.00 95.88 199 GLU A N 1
ATOM 1572 C CA . GLU A 1 199 ? -6.147 -7.261 -11.887 1.00 95.88 199 GLU A CA 1
ATOM 1573 C C . GLU A 1 199 ? -5.373 -6.839 -10.641 1.00 95.88 199 GLU A C 1
ATOM 1575 O O . GLU A 1 199 ? -5.624 -7.373 -9.563 1.00 95.88 199 GLU A O 1
ATOM 1580 N N . ASN A 1 200 ? -4.475 -5.858 -10.766 1.00 95.69 200 ASN A N 1
ATOM 1581 C CA . ASN A 1 200 ? -3.687 -5.362 -9.641 1.00 95.69 200 ASN A CA 1
ATOM 1582 C C . ASN A 1 200 ? -4.591 -4.846 -8.508 1.00 95.69 200 ASN A C 1
ATOM 1584 O O . ASN A 1 200 ? -4.414 -5.227 -7.351 1.00 95.69 200 ASN A O 1
ATOM 1588 N N . ALA A 1 201 ? -5.617 -4.059 -8.843 1.00 97.50 201 ALA A N 1
ATOM 1589 C CA . ALA A 1 201 ? -6.608 -3.582 -7.883 1.00 97.50 201 ALA A CA 1
ATOM 1590 C C . ALA A 1 201 ? -7.389 -4.729 -7.214 1.00 97.50 201 ALA A C 1
ATOM 1592 O O . ALA A 1 201 ? -7.611 -4.706 -6.003 1.00 97.50 201 ALA A O 1
ATOM 1593 N N . ALA A 1 202 ? -7.797 -5.754 -7.970 1.00 97.38 202 ALA A N 1
ATOM 1594 C CA . ALA A 1 202 ? -8.513 -6.909 -7.424 1.00 97.38 202 ALA A CA 1
ATOM 1595 C C . ALA A 1 202 ? -7.635 -7.749 -6.485 1.00 97.38 202 ALA A C 1
ATOM 1597 O O . ALA A 1 202 ? -8.083 -8.141 -5.403 1.00 97.38 202 ALA A O 1
ATOM 1598 N N . MET A 1 203 ? -6.376 -7.983 -6.867 1.00 95.56 203 MET A N 1
ATOM 1599 C CA . MET A 1 203 ? -5.383 -8.647 -6.021 1.00 95.56 203 MET A CA 1
ATOM 1600 C C . MET A 1 203 ? -5.147 -7.865 -4.728 1.00 95.56 203 MET A C 1
ATOM 1602 O O . MET A 1 203 ? -5.132 -8.463 -3.653 1.00 95.56 203 MET A O 1
ATOM 1606 N N . PHE A 1 204 ? -5.029 -6.538 -4.822 1.00 95.69 204 PHE A N 1
ATOM 1607 C CA . PHE A 1 204 ? -4.866 -5.660 -3.670 1.00 95.69 204 PHE A CA 1
ATOM 1608 C C . PHE A 1 204 ? -6.060 -5.738 -2.707 1.00 95.69 204 PHE A C 1
ATOM 1610 O O . PHE A 1 204 ? -5.870 -5.922 -1.504 1.00 95.69 204 PHE A O 1
ATOM 1617 N N . VAL A 1 205 ? -7.297 -5.661 -3.214 1.00 95.88 205 VAL A N 1
ATOM 1618 C CA . VAL A 1 205 ? -8.506 -5.772 -2.378 1.00 95.88 205 VAL A CA 1
ATOM 1619 C C . VAL A 1 205 ? -8.526 -7.098 -1.620 1.00 95.88 205 VAL A C 1
ATOM 1621 O O . VAL A 1 205 ? -8.701 -7.100 -0.400 1.00 95.88 205 VAL A O 1
ATOM 1624 N N . ASN A 1 206 ? -8.285 -8.217 -2.310 1.00 93.12 206 ASN A N 1
ATOM 1625 C CA . ASN A 1 206 ? -8.210 -9.525 -1.660 1.00 93.12 206 ASN A CA 1
ATOM 1626 C C . ASN A 1 206 ? -7.074 -9.573 -0.628 1.00 93.12 206 ASN A C 1
ATOM 1628 O O . ASN A 1 206 ? -7.292 -10.042 0.481 1.00 93.12 206 ASN A O 1
ATOM 1632 N N . GLN A 1 207 ? -5.892 -9.021 -0.926 1.00 90.69 207 GLN A N 1
ATOM 1633 C CA . GLN A 1 207 ? -4.775 -8.968 0.025 1.00 90.69 207 GLN A CA 1
ATOM 1634 C C . GLN A 1 207 ? -5.143 -8.231 1.325 1.00 90.69 207 GLN A C 1
ATOM 1636 O O . GLN A 1 207 ? -4.749 -8.664 2.411 1.00 90.69 207 GLN A O 1
ATOM 1641 N N . VAL A 1 208 ? -5.897 -7.130 1.239 1.00 89.56 208 VAL A N 1
ATOM 1642 C CA . VAL A 1 208 ? -6.331 -6.374 2.425 1.00 89.56 208 VAL A CA 1
ATOM 1643 C C . VAL A 1 208 ? -7.399 -7.135 3.218 1.00 89.56 208 VAL A C 1
ATOM 1645 O O . VAL A 1 208 ? -7.339 -7.143 4.453 1.00 89.56 208 VAL A O 1
ATOM 1648 N N . LEU A 1 209 ? -8.359 -7.762 2.530 1.00 85.25 209 LEU A N 1
ATOM 1649 C CA . LEU A 1 209 ? -9.499 -8.458 3.141 1.00 85.25 209 LEU A CA 1
ATOM 1650 C C . LEU A 1 209 ? -9.144 -9.843 3.703 1.00 85.25 209 LEU A C 1
ATOM 1652 O O . LEU A 1 209 ? -9.609 -10.192 4.786 1.00 85.25 209 LEU A O 1
ATOM 1656 N N . ASP A 1 210 ? -8.274 -10.597 3.027 1.00 78.56 210 ASP A N 1
ATOM 1657 C CA . ASP A 1 210 ? -7.788 -11.915 3.466 1.00 78.56 210 ASP A CA 1
ATOM 1658 C C . ASP A 1 210 ? -6.799 -11.817 4.642 1.00 78.56 210 ASP A C 1
ATOM 1660 O O . ASP A 1 210 ? -6.475 -12.818 5.295 1.00 78.56 210 ASP A O 1
ATOM 1664 N N . GLY A 1 211 ? -6.317 -10.607 4.952 1.00 64.06 211 GLY A N 1
ATOM 1665 C CA . GLY A 1 211 ? -5.569 -10.346 6.175 1.00 64.06 211 GLY A CA 1
ATOM 1666 C C . GLY A 1 211 ? -6.374 -10.785 7.412 1.00 64.06 211 GLY A C 1
ATOM 1667 O O . GLY A 1 211 ? -7.595 -10.650 7.442 1.00 64.06 211 GLY A O 1
ATOM 1668 N N . PRO A 1 212 ? -5.735 -11.309 8.476 1.00 49.06 212 PRO A N 1
ATOM 1669 C CA . PRO A 1 212 ? -6.437 -11.825 9.642 1.00 49.06 212 PRO A CA 1
ATOM 1670 C C . PRO A 1 212 ? -7.389 -10.768 10.211 1.00 49.06 212 PRO A C 1
ATOM 1672 O O . PRO A 1 212 ? -6.970 -9.742 10.745 1.00 49.06 212 PRO A O 1
ATOM 1675 N N . SER A 1 213 ? -8.684 -11.078 10.151 1.00 45.22 213 SER A N 1
ATOM 1676 C CA . SER A 1 213 ? -9.831 -10.278 10.612 1.00 45.22 213 SER A CA 1
ATOM 1677 C C . SER A 1 213 ? -9.887 -10.050 12.131 1.00 45.22 213 SER A C 1
ATOM 1679 O O . SER A 1 213 ? -10.875 -9.562 12.684 1.00 45.22 213 SER A O 1
ATOM 1681 N N . ASN A 1 214 ? -8.816 -10.396 12.845 1.00 39.97 214 ASN A N 1
ATOM 1682 C CA . ASN A 1 214 ? -8.675 -10.142 14.266 1.00 39.97 214 ASN A CA 1
ATOM 1683 C C . ASN A 1 214 ? -7.924 -8.823 14.462 1.00 39.97 214 ASN A C 1
ATOM 1685 O O . ASN A 1 214 ? -6.732 -8.809 14.772 1.00 39.97 214 ASN A O 1
ATOM 1689 N N . THR A 1 215 ? -8.647 -7.711 14.309 1.00 49.50 215 THR A N 1
ATOM 1690 C CA . THR A 1 215 ? -8.276 -6.433 14.927 1.00 49.50 215 THR A CA 1
ATOM 1691 C C . THR A 1 215 ? -8.208 -6.664 16.433 1.00 49.50 215 THR A C 1
ATOM 1693 O O . THR A 1 215 ? -9.226 -6.694 17.123 1.00 49.50 215 THR A O 1
ATOM 1696 N N . SER A 1 216 ? -7.017 -6.951 16.944 1.00 50.28 216 SER A N 1
ATOM 1697 C CA . SER A 1 216 ? -6.789 -6.966 18.379 1.00 50.28 216 SER A CA 1
ATOM 1698 C C . SER A 1 216 ? -6.668 -5.514 18.800 1.00 50.28 216 SER A C 1
ATOM 1700 O O . SER A 1 216 ? -5.626 -4.915 18.593 1.00 50.28 216 SER A O 1
ATOM 1702 N N . THR A 1 217 ? -7.694 -4.970 19.443 1.00 54.47 217 THR A N 1
ATOM 1703 C CA . THR A 1 217 ? -7.620 -3.632 20.057 1.00 54.47 217 THR A CA 1
ATOM 1704 C C . THR A 1 217 ? -6.725 -3.605 21.293 1.00 54.47 217 THR A C 1
ATOM 1706 O O . THR A 1 217 ? -6.678 -2.619 22.016 1.00 54.47 217 THR A O 1
ATOM 1709 N N . LYS A 1 218 ? -6.064 -4.710 21.638 1.00 61.97 218 LYS A N 1
ATOM 1710 C CA . LYS A 1 218 ? -5.328 -4.836 22.892 1.00 61.97 218 LYS A CA 1
ATOM 1711 C C . LYS A 1 218 ? -4.081 -3.981 22.871 1.00 61.97 218 LYS A C 1
ATOM 1713 O O . LYS A 1 218 ? -3.228 -4.112 21.998 1.00 61.97 218 LYS A O 1
ATOM 1718 N N . VAL A 1 219 ? -3.911 -3.237 23.950 1.00 55.75 219 VAL A N 1
ATOM 1719 C CA . VAL A 1 219 ? -2.600 -2.727 24.318 1.00 55.75 219 VAL A CA 1
ATOM 1720 C C . VAL A 1 219 ? -1.773 -3.886 24.851 1.00 55.75 219 VAL A C 1
ATOM 1722 O O . VAL A 1 219 ? -2.191 -4.605 25.764 1.00 55.75 219 VAL A O 1
ATOM 1725 N N . ILE A 1 220 ? -0.587 -4.081 24.283 1.00 58.69 220 ILE A N 1
ATOM 1726 C CA . ILE A 1 220 ? 0.244 -5.227 24.640 1.00 58.69 220 ILE A CA 1
ATOM 1727 C C . ILE A 1 220 ? 1.170 -4.826 25.789 1.00 58.69 220 ILE A C 1
ATOM 1729 O O . ILE A 1 220 ? 2.140 -4.090 25.604 1.00 58.69 220 ILE A O 1
ATOM 1733 N N . SER A 1 221 ? 0.872 -5.321 26.991 1.00 53.47 221 SER A N 1
ATOM 1734 C CA . SER A 1 221 ? 1.728 -5.207 28.177 1.00 53.47 22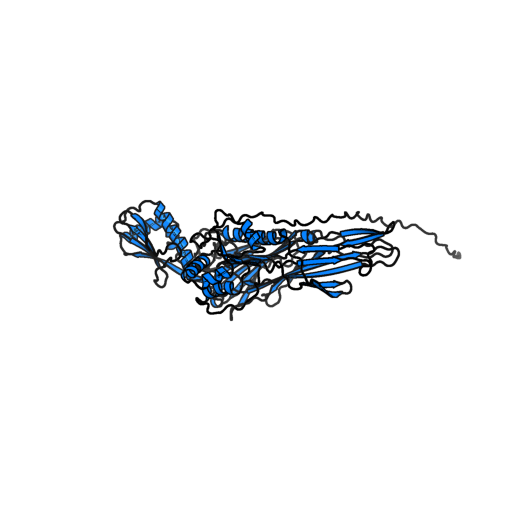1 SER A CA 1
ATOM 1735 C C . SER A 1 221 ? 2.462 -6.528 28.448 1.00 53.47 221 SER A C 1
ATOM 1737 O O . SER A 1 221 ? 2.109 -7.580 27.914 1.00 53.47 221 SER A O 1
ATOM 1739 N N . ARG A 1 222 ? 3.551 -6.476 29.229 1.00 52.91 222 ARG A N 1
ATOM 1740 C CA . ARG A 1 222 ? 4.443 -7.623 29.478 1.00 52.91 222 ARG A CA 1
ATOM 1741 C C . ARG A 1 222 ? 3.677 -8.822 30.068 1.00 52.91 222 ARG A C 1
ATOM 1743 O O . ARG A 1 222 ? 3.475 -8.890 31.274 1.00 52.91 222 ARG A O 1
ATOM 1750 N N . GLY A 1 223 ? 3.356 -9.798 29.217 1.00 45.38 223 GLY A N 1
ATOM 1751 C CA . GLY A 1 223 ? 2.918 -11.144 29.595 1.00 45.38 223 GLY A CA 1
ATOM 1752 C C . GLY A 1 223 ? 1.441 -11.456 29.324 1.00 45.38 223 GLY A C 1
ATOM 1753 O O . GLY A 1 223 ? 0.543 -10.833 29.877 1.00 45.38 223 GLY A O 1
ATOM 1754 N N . GLY A 1 224 ? 1.194 -12.515 28.541 1.00 48.44 224 GLY A N 1
ATOM 1755 C CA . GLY A 1 224 ? -0.031 -13.320 28.648 1.00 48.44 224 GLY A CA 1
ATOM 1756 C C . GLY A 1 224 ? -0.858 -13.543 27.376 1.00 48.44 224 GLY A C 1
ATOM 1757 O O . GLY A 1 224 ? -1.617 -14.507 27.347 1.00 48.44 224 GLY A O 1
ATOM 1758 N N . ALA A 1 225 ? -0.729 -12.729 26.326 1.00 50.88 225 ALA A N 1
ATOM 1759 C CA . ALA A 1 225 ? -1.550 -12.902 25.122 1.00 50.88 225 ALA A CA 1
ATOM 1760 C C . ALA A 1 225 ? -1.002 -13.999 24.186 1.00 50.88 225 ALA A C 1
ATOM 1762 O O . ALA A 1 225 ? 0.210 -14.162 24.035 1.00 50.88 225 ALA A O 1
ATOM 1763 N N . LYS A 1 226 ? -1.903 -14.749 23.532 1.00 52.50 226 LYS A N 1
ATOM 1764 C CA . LYS A 1 226 ? -1.539 -15.622 22.404 1.00 52.50 226 LYS A CA 1
ATOM 1765 C C . LYS A 1 226 ? -0.993 -14.762 21.263 1.00 52.50 226 LYS A C 1
ATOM 1767 O O . LYS A 1 226 ? -1.631 -13.790 20.874 1.00 52.50 226 LYS A O 1
ATOM 1772 N N . TYR A 1 227 ? 0.164 -15.161 20.748 1.00 57.16 227 TYR A N 1
ATOM 1773 C CA . TYR A 1 227 ? 0.882 -14.484 19.675 1.00 57.16 227 TYR A CA 1
ATOM 1774 C C . TYR A 1 227 ? 0.201 -14.671 18.314 1.00 57.16 227 TYR A C 1
ATOM 1776 O O . TYR A 1 227 ? -0.187 -15.778 17.940 1.00 57.16 227 TYR A O 1
ATOM 1784 N N . THR A 1 228 ? 0.101 -13.589 17.555 1.00 58.66 228 THR A N 1
ATOM 1785 C CA . THR A 1 228 ? -0.153 -13.579 16.109 1.00 58.66 228 THR A CA 1
ATOM 1786 C C . THR A 1 228 ? 0.589 -12.384 15.540 1.00 58.66 228 THR A C 1
ATOM 1788 O O . THR A 1 228 ? 0.273 -11.277 15.956 1.00 58.66 228 THR A O 1
ATOM 1791 N N . GLU A 1 229 ? 1.569 -12.593 14.662 1.00 64.12 229 GLU A N 1
ATOM 1792 C CA . GLU A 1 229 ? 2.393 -11.512 14.098 1.00 64.12 229 GLU A CA 1
ATOM 1793 C C . GLU A 1 229 ? 1.522 -10.426 13.447 1.00 64.12 229 GLU A C 1
ATOM 1795 O O . GLU A 1 229 ? 0.498 -10.769 12.844 1.00 64.12 229 GLU A O 1
ATOM 1800 N N . PRO A 1 230 ? 1.872 -9.132 13.565 1.00 69.62 230 PRO A N 1
ATOM 1801 C CA . PRO A 1 230 ? 1.146 -8.082 12.872 1.00 69.62 230 PRO A CA 1
ATOM 1802 C C . PRO A 1 230 ? 1.244 -8.296 11.375 1.00 69.62 230 PRO A C 1
ATOM 1804 O O . PRO A 1 230 ? 2.325 -8.553 10.848 1.00 69.62 230 PRO A O 1
ATOM 1807 N N . VAL A 1 231 ? 0.107 -8.199 10.697 1.00 75.62 231 VAL A N 1
ATOM 1808 C CA . VAL A 1 231 ? 0.098 -8.274 9.241 1.00 75.62 231 VAL A CA 1
ATOM 1809 C C . VAL A 1 231 ? 0.457 -6.902 8.691 1.00 75.62 231 VAL A C 1
ATOM 1811 O O . VAL A 1 231 ? -0.196 -5.929 9.080 1.00 75.62 231 VAL A O 1
ATOM 1814 N N . PRO A 1 232 ? 1.493 -6.806 7.836 1.00 87.25 232 PRO A N 1
ATOM 1815 C CA . PRO A 1 232 ? 1.864 -5.548 7.213 1.00 87.25 232 PRO A CA 1
ATOM 1816 C C . PRO A 1 232 ? 0.681 -4.947 6.459 1.00 87.25 232 PRO A C 1
ATOM 1818 O O . PRO A 1 232 ? -0.100 -5.658 5.830 1.00 87.25 232 PRO A O 1
ATOM 1821 N N . ILE A 1 233 ? 0.563 -3.629 6.524 1.00 91.25 233 ILE A N 1
ATOM 1822 C CA . ILE A 1 233 ? -0.447 -2.862 5.805 1.00 91.25 233 ILE A CA 1
ATOM 1823 C C . ILE A 1 233 ? 0.066 -2.695 4.371 1.00 91.25 233 ILE A C 1
ATOM 1825 O O . ILE A 1 233 ? 1.140 -2.104 4.201 1.00 91.25 233 ILE A O 1
ATOM 1829 N N . PRO A 1 234 ? -0.625 -3.257 3.361 1.00 94.00 234 PRO A N 1
ATOM 1830 C CA . PRO A 1 234 ? -0.167 -3.187 1.985 1.00 94.00 234 PRO A CA 1
ATOM 1831 C C . PRO A 1 234 ? -0.523 -1.833 1.371 1.00 94.00 234 PRO A C 1
ATOM 1833 O O . PRO A 1 234 ? -1.592 -1.272 1.624 1.00 94.00 234 PRO A O 1
ATOM 1836 N N . MET A 1 235 ? 0.360 -1.340 0.516 1.00 96.81 235 MET A N 1
ATOM 1837 C CA . MET A 1 235 ? 0.115 -0.228 -0.385 1.00 96.81 235 MET A CA 1
ATOM 1838 C C . MET A 1 235 ? 0.655 -0.564 -1.773 1.00 96.81 235 MET A C 1
ATOM 1840 O O . MET A 1 235 ? 1.676 -1.245 -1.886 1.00 96.81 235 MET A O 1
ATOM 1844 N N . GLN A 1 236 ? 0.008 -0.068 -2.818 1.00 96.81 236 GLN A N 1
ATOM 1845 C CA . GLN A 1 236 ? 0.454 -0.223 -4.194 1.00 96.81 236 GLN A CA 1
ATOM 1846 C C . GLN A 1 236 ? 0.180 1.046 -5.003 1.00 96.81 236 GLN A C 1
ATOM 1848 O O . GLN A 1 236 ? -0.863 1.680 -4.867 1.00 96.81 236 GLN A O 1
ATOM 1853 N N . PHE A 1 237 ? 1.139 1.404 -5.843 1.00 96.56 237 PHE A N 1
ATOM 1854 C CA . PHE A 1 237 ? 1.131 2.594 -6.675 1.00 96.56 237 PHE A CA 1
ATOM 1855 C C . PHE A 1 237 ? 1.549 2.172 -8.083 1.00 96.56 237 PHE A C 1
ATOM 1857 O O . PHE A 1 237 ? 2.686 1.736 -8.280 1.00 96.56 237 PHE A O 1
ATOM 1864 N N . ASP A 1 238 ? 0.619 2.249 -9.029 1.00 95.31 238 ASP A N 1
ATOM 1865 C CA . ASP A 1 238 ? 0.845 1.951 -10.438 1.00 95.31 238 ASP A CA 1
ATOM 1866 C C . ASP A 1 238 ? 0.899 3.276 -11.219 1.00 95.31 238 ASP A C 1
ATOM 1868 O O . ASP A 1 238 ? -0.030 4.085 -11.149 1.00 95.31 238 ASP A O 1
ATOM 1872 N N . SER A 1 239 ? 1.987 3.497 -11.962 1.00 92.38 239 SER A N 1
ATOM 1873 C CA . SER A 1 239 ? 2.152 4.672 -12.825 1.00 92.38 239 SER A CA 1
ATOM 1874 C C . SER A 1 239 ? 1.140 4.682 -13.968 1.00 92.38 239 SER A C 1
ATOM 1876 O O . SER A 1 239 ? 0.559 3.646 -14.290 1.00 92.38 239 SER A O 1
ATOM 1878 N N . GLY A 1 240 ? 1.024 5.807 -14.676 1.00 88.75 240 GLY A N 1
ATOM 1879 C CA . GLY A 1 240 ? 0.415 5.831 -16.007 1.00 88.75 240 GLY A CA 1
ATOM 1880 C C . GLY A 1 240 ? 1.198 4.980 -17.017 1.00 88.75 240 GLY A C 1
ATOM 1881 O O . GLY A 1 240 ? 2.284 4.458 -16.720 1.00 88.75 240 GLY A O 1
ATOM 1882 N N . THR A 1 241 ? 0.651 4.839 -18.223 1.00 87.94 241 THR A N 1
ATOM 1883 C CA . THR A 1 241 ? 1.282 4.054 -19.292 1.00 87.94 241 THR A CA 1
ATOM 1884 C C . THR A 1 241 ? 2.474 4.798 -19.889 1.00 87.94 241 THR A C 1
ATOM 1886 O O . THR A 1 241 ? 2.332 5.920 -20.377 1.00 87.94 241 THR A O 1
ATOM 1889 N N . PHE A 1 242 ? 3.636 4.145 -19.914 1.00 86.44 242 PHE A N 1
ATOM 1890 C CA . PHE A 1 242 ? 4.799 4.616 -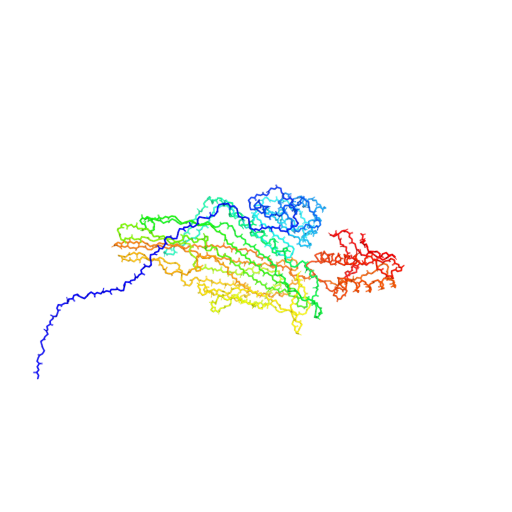20.659 1.00 86.44 242 PHE A CA 1
ATOM 1891 C C . PHE A 1 242 ? 4.838 3.983 -22.043 1.00 86.44 242 PHE A C 1
ATOM 1893 O O . PHE A 1 242 ? 4.799 2.756 -22.167 1.00 86.44 242 PHE A O 1
ATOM 1900 N N . GLU A 1 243 ? 4.980 4.819 -23.069 1.00 84.69 243 GLU A N 1
ATOM 1901 C CA . GLU A 1 243 ? 5.176 4.396 -24.453 1.00 84.69 243 GLU A CA 1
ATOM 1902 C C . GLU A 1 243 ? 6.617 4.640 -24.902 1.00 84.69 243 GLU A C 1
ATOM 1904 O O . GLU A 1 243 ? 7.250 5.644 -24.581 1.00 84.69 243 GLU A O 1
ATOM 1909 N N . LEU A 1 244 ? 7.148 3.696 -25.669 1.00 84.44 244 LEU A N 1
ATOM 1910 C CA . LEU A 1 244 ? 8.486 3.741 -26.232 1.00 84.44 244 LEU A CA 1
ATOM 1911 C C . LEU A 1 244 ? 8.419 3.482 -27.723 1.00 84.44 244 LEU A C 1
ATOM 1913 O O . LEU A 1 244 ? 7.922 2.440 -28.152 1.00 84.44 244 LEU A O 1
ATOM 1917 N N . ASN A 1 245 ? 9.013 4.382 -28.503 1.00 84.81 245 ASN A N 1
ATOM 1918 C CA . ASN A 1 245 ? 9.209 4.195 -29.929 1.00 84.81 245 ASN A CA 1
ATOM 1919 C C . ASN A 1 245 ? 10.660 4.499 -30.314 1.00 84.81 245 ASN A C 1
ATOM 1921 O O . ASN A 1 245 ? 11.226 5.519 -29.928 1.00 84.81 245 ASN A O 1
ATOM 1925 N N . LYS A 1 246 ? 11.283 3.608 -31.088 1.00 85.88 246 LYS A N 1
ATOM 1926 C CA . LYS A 1 246 ? 12.565 3.894 -31.730 1.00 85.88 246 LYS A CA 1
ATOM 1927 C C . LYS A 1 246 ? 12.591 3.379 -33.156 1.00 85.88 246 LYS A C 1
ATOM 1929 O O . LYS A 1 246 ? 12.544 2.174 -33.408 1.00 85.88 246 LYS A O 1
ATOM 1934 N N . LYS A 1 247 ? 12.794 4.302 -34.092 1.00 85.94 247 LYS A N 1
ATOM 1935 C CA . LYS A 1 247 ? 13.067 3.996 -35.495 1.00 85.94 247 LYS A CA 1
ATOM 1936 C C . LYS A 1 247 ? 14.565 4.010 -35.778 1.00 85.94 247 LYS A C 1
ATOM 1938 O O . LYS A 1 247 ? 15.269 4.939 -35.391 1.00 85.94 247 LYS A O 1
ATOM 1943 N N . TYR A 1 248 ? 15.025 3.003 -36.514 1.00 84.69 248 TYR A N 1
ATOM 1944 C CA . TYR A 1 248 ? 16.363 2.959 -37.093 1.00 84.69 248 TYR A CA 1
ATOM 1945 C C . TYR A 1 248 ? 16.284 3.090 -38.608 1.00 84.69 248 TYR A C 1
ATOM 1947 O O . TYR A 1 248 ? 15.521 2.379 -39.265 1.00 84.69 248 TYR A O 1
ATOM 1955 N N . ASP A 1 249 ? 17.106 3.964 -39.180 1.00 82.50 249 ASP A N 1
ATOM 1956 C CA . ASP A 1 249 ? 17.154 4.188 -40.621 1.00 82.50 249 ASP A CA 1
ATOM 1957 C C . ASP A 1 249 ? 18.557 4.555 -41.118 1.00 82.50 249 ASP A C 1
ATOM 1959 O O . ASP A 1 249 ? 19.530 4.638 -40.366 1.00 82.50 249 ASP A O 1
ATOM 1963 N N . LYS A 1 250 ? 18.664 4.727 -42.435 1.00 80.88 250 LYS A N 1
ATOM 1964 C CA . LYS A 1 250 ? 19.932 4.988 -43.109 1.00 80.88 250 LYS A CA 1
ATOM 1965 C C . LYS A 1 250 ? 20.441 6.410 -42.897 1.00 80.88 250 LYS A C 1
ATOM 1967 O O . LYS A 1 250 ? 21.652 6.612 -42.918 1.00 80.88 250 LYS A O 1
ATOM 1972 N N . GLU A 1 251 ? 19.539 7.377 -42.781 1.00 78.44 251 GLU A N 1
ATOM 1973 C CA . GLU A 1 251 ? 19.887 8.799 -42.745 1.00 78.44 251 GLU A CA 1
ATOM 1974 C C . GLU A 1 251 ? 20.475 9.178 -41.393 1.00 78.44 251 GLU A C 1
ATOM 1976 O O . GLU A 1 251 ? 21.462 9.904 -41.339 1.00 78.44 251 GLU A O 1
ATOM 1981 N N . THR A 1 252 ? 19.902 8.630 -40.325 1.00 74.00 252 THR A N 1
ATOM 1982 C CA . THR A 1 252 ? 20.229 8.998 -38.944 1.00 74.00 252 THR A CA 1
ATOM 1983 C C . THR A 1 252 ? 21.079 7.954 -38.225 1.00 74.00 252 THR A C 1
ATOM 1985 O O . THR A 1 252 ? 21.870 8.311 -37.363 1.00 74.00 252 THR A O 1
ATOM 1988 N N . HIS A 1 253 ? 20.970 6.673 -38.597 1.00 76.19 253 HIS A N 1
ATOM 1989 C CA . HIS A 1 253 ? 21.645 5.569 -37.897 1.00 76.19 253 HIS A CA 1
ATOM 1990 C C . HIS A 1 253 ? 22.579 4.756 -38.808 1.00 76.19 253 HIS A C 1
ATOM 1992 O O . HIS A 1 253 ? 23.124 3.734 -38.399 1.00 76.19 253 HIS A O 1
ATOM 1998 N N . HIS A 1 254 ? 22.745 5.174 -40.070 1.00 75.69 254 HIS A N 1
ATOM 1999 C CA . HIS A 1 254 ? 23.586 4.510 -41.073 1.00 75.69 254 HIS A CA 1
ATOM 2000 C C . HIS A 1 254 ? 23.264 3.020 -41.313 1.00 75.69 254 HIS A C 1
ATOM 2002 O O . HIS A 1 254 ? 24.081 2.286 -41.875 1.00 75.69 254 HIS A O 1
ATOM 2008 N N . ILE A 1 255 ? 22.049 2.578 -40.964 1.00 76.12 255 ILE A N 1
ATOM 2009 C CA . ILE A 1 255 ? 21.564 1.215 -41.218 1.00 76.12 255 ILE A CA 1
ATOM 2010 C C . ILE A 1 255 ? 20.871 1.150 -42.575 1.00 76.12 255 ILE A C 1
ATOM 2012 O O . ILE A 1 255 ? 19.964 1.921 -42.872 1.00 76.12 255 ILE A O 1
ATOM 2016 N N . THR A 1 256 ? 21.230 0.173 -43.406 1.00 71.88 256 THR A N 1
ATOM 2017 C CA . THR A 1 256 ? 20.728 0.091 -44.787 1.00 71.88 256 THR A CA 1
ATOM 2018 C C . THR A 1 256 ? 19.240 -0.266 -44.873 1.00 71.88 256 THR A C 1
ATOM 2020 O O . THR A 1 256 ? 18.545 0.193 -45.781 1.00 71.88 256 THR A O 1
ATOM 2023 N N . LYS A 1 257 ? 18.751 -1.105 -43.956 1.00 70.62 257 LYS A N 1
ATOM 2024 C CA . LYS A 1 257 ? 17.351 -1.539 -43.845 1.00 70.62 257 LYS A CA 1
ATOM 2025 C C . LYS A 1 257 ? 16.995 -1.689 -42.365 1.00 70.62 257 LYS A C 1
ATOM 2027 O O . LYS A 1 257 ? 17.025 -2.796 -41.836 1.00 70.62 257 LYS A O 1
ATOM 2032 N N . GL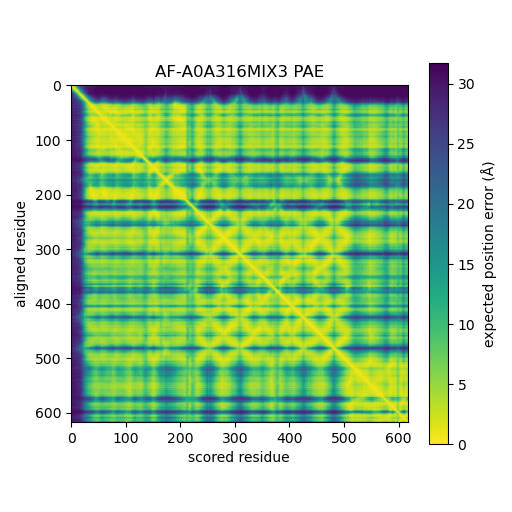Y A 1 258 ? 16.762 -0.567 -41.693 1.00 71.31 258 GLY A N 1
ATOM 2033 C CA . GLY A 1 258 ? 16.331 -0.570 -40.297 1.00 71.31 258 GLY A CA 1
ATOM 2034 C C . GLY A 1 258 ? 14.834 -0.852 -40.150 1.00 71.31 258 GLY A C 1
ATOM 2035 O O . GLY A 1 258 ? 14.147 -1.188 -41.118 1.00 71.31 258 GLY A O 1
ATOM 2036 N N . GLY A 1 259 ? 14.340 -0.724 -38.926 1.00 79.81 259 GLY A N 1
ATOM 2037 C CA . GLY A 1 259 ? 12.937 -0.913 -38.586 1.00 79.81 259 GLY A CA 1
ATOM 2038 C C . GLY A 1 259 ? 12.569 -0.130 -37.335 1.00 79.81 259 GLY A C 1
ATOM 2039 O O . GLY A 1 259 ? 13.373 0.641 -36.814 1.00 79.81 259 GLY A O 1
ATOM 2040 N N . GLU A 1 260 ? 11.349 -0.346 -36.869 1.00 85.88 260 GLU A N 1
ATOM 2041 C CA . GLU A 1 260 ? 10.793 0.300 -35.685 1.00 85.88 260 GLU A CA 1
ATOM 2042 C C . GLU A 1 260 ? 10.756 -0.691 -34.513 1.00 85.88 260 GLU A C 1
ATOM 2044 O O . GLU A 1 260 ? 10.564 -1.900 -34.708 1.00 85.88 260 GLU A O 1
ATOM 2049 N N . LEU A 1 261 ? 10.998 -0.184 -33.308 1.00 86.62 261 LEU A N 1
ATOM 2050 C CA . LEU A 1 261 ? 10.783 -0.864 -32.036 1.00 86.62 261 LEU A CA 1
ATOM 2051 C C . LEU A 1 261 ? 9.695 -0.100 -31.290 1.00 86.62 261 LEU A C 1
ATOM 2053 O O . LEU A 1 261 ? 9.807 1.118 -31.162 1.00 86.62 261 LEU A O 1
ATOM 2057 N N . LYS A 1 262 ? 8.686 -0.812 -30.787 1.00 86.62 262 LYS A N 1
ATOM 2058 C CA . LYS A 1 262 ? 7.618 -0.240 -29.968 1.00 86.62 262 LYS A CA 1
ATOM 2059 C C . LYS A 1 262 ? 7.434 -1.064 -28.704 1.00 86.62 262 LYS A C 1
ATOM 2061 O O . LYS A 1 262 ? 7.454 -2.288 -28.788 1.00 86.62 262 LYS A O 1
ATOM 2066 N N . ALA A 1 263 ? 7.265 -0.411 -27.564 1.00 86.38 263 ALA A N 1
ATOM 2067 C CA . ALA A 1 263 ? 6.928 -1.069 -26.308 1.00 86.38 263 ALA A CA 1
ATOM 2068 C C . ALA A 1 263 ? 6.037 -0.158 -25.461 1.00 86.38 263 ALA A C 1
ATOM 2070 O O . ALA A 1 263 ? 6.237 1.053 -25.455 1.00 86.38 263 ALA A O 1
ATOM 2071 N N . SER A 1 264 ? 5.112 -0.758 -24.716 1.00 85.50 264 SER A N 1
ATOM 2072 C CA . SER A 1 264 ? 4.304 -0.057 -23.718 1.00 85.50 264 SER A CA 1
ATOM 2073 C C . SER A 1 264 ? 4.330 -0.839 -22.411 1.00 85.50 264 SER A C 1
ATOM 2075 O O . SER A 1 264 ? 4.258 -2.075 -22.412 1.00 85.50 264 SER A O 1
ATOM 2077 N N . PHE A 1 265 ? 4.497 -0.135 -21.296 1.00 87.31 265 PHE A N 1
ATOM 2078 C CA . PHE A 1 265 ? 4.661 -0.745 -19.978 1.00 87.31 265 PHE A CA 1
ATOM 2079 C C . PHE A 1 265 ? 4.247 0.213 -18.856 1.00 87.31 265 PHE A C 1
ATOM 2081 O O . PHE A 1 265 ? 4.007 1.395 -19.082 1.00 87.31 265 PHE A O 1
ATOM 2088 N N . ILE A 1 266 ? 4.173 -0.326 -17.640 1.00 89.81 266 ILE A N 1
ATOM 2089 C CA . ILE A 1 266 ? 3.835 0.404 -16.416 1.00 89.81 266 ILE A CA 1
ATOM 2090 C C . ILE A 1 266 ? 4.949 0.180 -15.397 1.00 89.81 266 ILE A C 1
ATOM 2092 O O . ILE A 1 266 ? 5.594 -0.875 -15.411 1.00 89.81 266 ILE A O 1
ATOM 2096 N N . LEU A 1 267 ? 5.167 1.146 -14.514 1.00 91.19 267 LEU A N 1
ATOM 2097 C CA . LEU A 1 267 ? 6.010 0.978 -13.339 1.00 91.19 267 LEU A CA 1
ATOM 2098 C C . LEU A 1 267 ? 5.109 0.837 -12.112 1.00 91.19 267 LEU A C 1
ATOM 2100 O O . LEU A 1 267 ? 4.199 1.635 -11.912 1.00 91.19 267 LEU A O 1
ATOM 2104 N N . SER A 1 268 ? 5.382 -0.170 -11.287 1.00 93.50 268 SER A N 1
ATOM 2105 C CA . SER A 1 268 ? 4.609 -0.442 -10.073 1.00 93.50 268 SER A CA 1
ATOM 2106 C C . SER A 1 268 ? 5.520 -0.461 -8.857 1.00 93.50 268 SER A C 1
ATOM 2108 O O . SER A 1 268 ? 6.540 -1.160 -8.850 1.00 93.50 268 SER A O 1
ATOM 2110 N N . ILE A 1 269 ? 5.114 0.265 -7.817 1.00 96.19 269 ILE A N 1
ATOM 2111 C CA . ILE A 1 269 ? 5.744 0.271 -6.496 1.00 96.19 269 ILE A CA 1
ATOM 2112 C C . ILE A 1 269 ? 4.758 -0.321 -5.496 1.00 96.19 269 ILE A C 1
ATOM 2114 O O . ILE A 1 269 ? 3.606 0.094 -5.411 1.00 96.19 269 ILE A O 1
ATOM 2118 N N . THR A 1 270 ? 5.224 -1.274 -4.699 1.00 96.19 270 THR A N 1
ATOM 2119 C CA . THR A 1 270 ? 4.468 -1.855 -3.587 1.00 96.19 270 THR A CA 1
ATOM 2120 C C . THR A 1 270 ? 5.179 -1.565 -2.275 1.00 96.19 270 THR A C 1
ATOM 2122 O O . THR A 1 270 ? 6.408 -1.605 -2.207 1.00 96.19 270 THR A O 1
ATOM 2125 N N . ALA A 1 271 ? 4.418 -1.271 -1.225 1.00 96.00 271 ALA A N 1
ATOM 2126 C CA . ALA A 1 271 ? 4.937 -1.110 0.124 1.00 96.00 271 ALA A CA 1
ATOM 2127 C C . ALA A 1 271 ? 4.172 -2.000 1.108 1.00 96.00 271 ALA A C 1
ATOM 2129 O O . ALA A 1 271 ? 2.949 -2.050 1.110 1.00 96.00 271 ALA A O 1
ATOM 2130 N N . GLU A 1 272 ? 4.896 -2.688 1.981 1.00 94.50 272 GLU A N 1
ATOM 2131 C CA . GLU A 1 272 ? 4.350 -3.448 3.103 1.00 94.50 272 GLU A CA 1
ATOM 2132 C C . GLU A 1 272 ? 4.851 -2.804 4.395 1.00 94.50 272 GLU A C 1
ATOM 2134 O O . GLU A 1 272 ? 6.052 -2.828 4.691 1.00 94.50 272 GLU A O 1
ATOM 2139 N N . ILE A 1 273 ? 3.940 -2.203 5.164 1.00 93.50 273 ILE A N 1
ATOM 2140 C CA . ILE A 1 273 ? 4.312 -1.371 6.311 1.00 93.50 273 ILE A CA 1
ATOM 2141 C C . ILE A 1 273 ? 3.809 -1.990 7.605 1.00 93.50 273 ILE A C 1
ATOM 2143 O O . ILE A 1 273 ? 2.616 -2.192 7.813 1.00 93.50 273 ILE A O 1
ATOM 2147 N N . THR A 1 274 ? 4.736 -2.257 8.515 1.00 90.69 274 THR A N 1
ATOM 2148 C CA . THR A 1 274 ? 4.429 -2.644 9.891 1.00 90.69 274 THR A CA 1
ATOM 2149 C C . THR A 1 274 ? 4.712 -1.464 10.805 1.00 90.69 274 THR A C 1
ATOM 2151 O O . THR A 1 274 ? 5.839 -0.965 10.820 1.00 90.69 274 THR A O 1
ATOM 2154 N N . CYS A 1 275 ? 3.721 -1.028 11.582 1.00 89.81 275 CYS A N 1
ATOM 2155 C CA . CYS A 1 275 ? 3.874 0.095 12.501 1.00 89.81 275 CYS A CA 1
ATOM 2156 C C . CYS A 1 275 ? 3.464 -0.242 13.940 1.00 89.81 275 CYS A C 1
ATOM 2158 O O . CYS A 1 275 ? 2.682 -1.159 14.196 1.00 89.81 275 CYS A O 1
ATOM 2160 N N . ALA A 1 276 ? 4.031 0.496 14.892 1.00 89.00 276 ALA A N 1
ATOM 2161 C CA . ALA A 1 276 ? 3.671 0.428 16.303 1.00 89.00 276 ALA A CA 1
ATOM 2162 C C . ALA A 1 276 ? 3.871 1.787 16.975 1.00 89.00 276 ALA A C 1
ATOM 2164 O O . ALA A 1 276 ? 4.800 2.519 16.635 1.00 89.00 276 ALA A O 1
ATOM 2165 N N . TYR A 1 277 ? 3.051 2.085 17.980 1.00 90.25 277 TYR A N 1
ATOM 2166 C CA . TYR A 1 277 ? 3.244 3.244 18.848 1.00 90.25 277 TYR A CA 1
ATOM 2167 C C . TYR A 1 277 ? 3.659 2.799 20.249 1.00 90.25 277 TYR A C 1
ATOM 2169 O O . TYR A 1 277 ? 3.036 1.911 20.832 1.00 90.25 277 TYR A O 1
ATOM 2177 N N . SER A 1 278 ? 4.700 3.414 20.813 1.00 90.69 278 SER A N 1
ATOM 2178 C CA . SER A 1 278 ? 5.079 3.212 22.215 1.00 90.69 278 SER A CA 1
ATOM 2179 C C . SER A 1 278 ? 4.523 4.331 23.086 1.00 90.69 278 SER A C 1
ATOM 2181 O O . SER A 1 278 ? 5.019 5.456 23.049 1.00 90.69 278 SER A O 1
ATOM 2183 N N . PHE A 1 279 ? 3.552 3.994 23.938 1.00 88.69 279 PHE A N 1
ATOM 2184 C CA . PHE A 1 279 ? 2.960 4.939 24.889 1.00 88.69 279 PHE A CA 1
ATOM 2185 C C . PHE A 1 279 ? 3.966 5.414 25.940 1.00 88.69 279 PHE A C 1
ATOM 2187 O O . PHE A 1 279 ? 3.911 6.559 26.375 1.00 88.69 279 PHE A O 1
ATOM 2194 N N . ASP A 1 280 ? 4.887 4.536 26.342 1.00 88.62 280 ASP A N 1
ATOM 2195 C CA . ASP A 1 280 ? 5.864 4.838 27.392 1.00 88.62 280 ASP A CA 1
ATOM 2196 C C . ASP A 1 280 ? 6.998 5.738 26.878 1.00 88.62 280 ASP A C 1
ATOM 2198 O O . ASP A 1 280 ? 7.577 6.507 27.642 1.00 88.62 280 ASP A O 1
ATOM 2202 N N . GLN A 1 281 ? 7.337 5.623 25.589 1.00 91.19 281 GLN A N 1
ATOM 2203 C CA . GLN A 1 281 ? 8.449 6.356 24.980 1.00 91.19 281 GLN A CA 1
ATOM 2204 C C . GLN A 1 281 ? 8.002 7.567 24.157 1.00 91.19 281 GLN A C 1
ATOM 2206 O O . GLN A 1 281 ? 8.851 8.401 23.849 1.00 91.19 281 GLN A O 1
ATOM 2211 N N . ASN A 1 282 ? 6.714 7.663 23.809 1.00 92.25 282 ASN A N 1
ATOM 2212 C CA . ASN A 1 282 ? 6.174 8.640 22.861 1.00 92.25 282 ASN A CA 1
ATOM 2213 C C . ASN A 1 282 ? 6.908 8.588 21.505 1.00 92.25 282 ASN A C 1
ATOM 2215 O O . ASN A 1 282 ? 7.577 9.544 21.088 1.00 92.25 282 ASN A O 1
ATOM 2219 N N . LYS A 1 283 ? 6.850 7.409 20.869 1.00 93.69 283 LYS A N 1
ATOM 2220 C CA . LYS A 1 283 ? 7.543 7.131 19.605 1.00 93.69 283 LYS A CA 1
ATOM 2221 C C . LYS A 1 283 ? 6.727 6.266 18.661 1.00 93.69 283 LYS A C 1
ATOM 2223 O O . LYS A 1 283 ? 6.149 5.266 19.097 1.00 93.69 283 LYS A O 1
ATOM 2228 N N . ASP A 1 284 ? 6.803 6.591 17.375 1.00 93.19 284 ASP A N 1
ATOM 2229 C CA . ASP A 1 284 ? 6.314 5.742 16.294 1.00 93.19 284 ASP A CA 1
ATOM 2230 C C . ASP A 1 284 ? 7.464 4.887 15.769 1.00 93.19 284 ASP A C 1
ATOM 2232 O O . ASP A 1 284 ? 8.574 5.375 15.543 1.00 93.19 284 ASP A O 1
ATOM 2236 N N . PHE A 1 285 ? 7.179 3.612 15.542 1.00 93.31 285 PHE A N 1
ATOM 2237 C CA . PHE A 1 285 ? 8.089 2.646 14.952 1.00 93.31 285 PHE A CA 1
ATOM 2238 C C . PHE A 1 285 ? 7.503 2.184 13.627 1.00 93.31 285 PHE A C 1
ATOM 2240 O O . PHE A 1 285 ? 6.354 1.751 13.592 1.00 93.31 285 PHE A O 1
ATOM 2247 N N . TYR A 1 286 ? 8.303 2.232 12.566 1.00 94.25 286 TYR A N 1
ATOM 2248 C CA . TYR A 1 286 ? 7.934 1.730 11.248 1.00 94.25 286 TYR A CA 1
ATOM 2249 C C . TYR A 1 286 ? 8.989 0.748 10.763 1.00 94.25 286 TYR A C 1
ATOM 2251 O O . TYR A 1 286 ? 10.184 1.034 10.824 1.00 94.25 286 TYR A O 1
ATOM 2259 N N . GLN A 1 287 ? 8.549 -0.397 10.254 1.00 95.12 287 GLN A N 1
ATOM 2260 C CA . GLN A 1 287 ? 9.317 -1.237 9.349 1.00 95.12 287 GLN A CA 1
ATOM 2261 C C . GLN A 1 287 ? 8.629 -1.192 7.994 1.00 95.12 287 GLN A C 1
ATOM 2263 O O . GLN A 1 287 ? 7.467 -1.577 7.877 1.00 95.12 287 GLN A O 1
ATOM 2268 N N . ILE A 1 288 ? 9.354 -0.705 6.996 1.00 96.19 288 ILE A N 1
ATOM 2269 C CA . ILE A 1 288 ? 8.859 -0.545 5.635 1.00 96.19 288 ILE A CA 1
ATOM 2270 C C . ILE A 1 288 ? 9.601 -1.559 4.783 1.00 96.19 288 ILE A C 1
ATOM 2272 O O . ILE A 1 288 ? 10.825 -1.676 4.882 1.00 96.19 288 ILE A O 1
ATOM 2276 N N . LYS A 1 289 ? 8.864 -2.316 3.979 1.00 96.50 289 LYS A N 1
ATOM 2277 C CA . LYS A 1 289 ? 9.409 -3.063 2.853 1.00 96.50 289 LYS A CA 1
ATOM 2278 C C . LYS A 1 289 ? 8.851 -2.439 1.584 1.00 96.50 289 LYS A C 1
ATOM 2280 O O . LYS A 1 289 ? 7.639 -2.374 1.440 1.00 96.50 289 LYS A O 1
ATOM 2285 N N . LEU A 1 290 ? 9.733 -1.979 0.712 1.00 97.31 290 LEU A N 1
ATOM 2286 C CA . LEU A 1 290 ? 9.405 -1.434 -0.597 1.00 97.31 290 LEU A CA 1
ATOM 2287 C C . LEU A 1 290 ? 9.775 -2.478 -1.652 1.00 97.31 290 LEU A C 1
ATOM 2289 O O . LEU A 1 290 ? 10.702 -3.269 -1.443 1.00 97.31 290 LEU A O 1
ATOM 2293 N N . SER A 1 291 ? 9.004 -2.584 -2.725 1.00 96.38 291 SER A N 1
ATOM 2294 C CA . SER A 1 291 ? 9.321 -3.479 -3.833 1.00 96.38 291 SER A CA 1
ATOM 2295 C C . SER A 1 291 ? 8.826 -2.919 -5.158 1.00 96.38 291 SER A C 1
ATOM 2297 O O . SER A 1 291 ? 7.652 -2.572 -5.289 1.00 96.38 291 SER A O 1
ATOM 2299 N N . GLU A 1 292 ? 9.714 -2.881 -6.145 1.00 95.69 292 GLU A N 1
ATOM 2300 C CA . GLU A 1 292 ? 9.455 -2.379 -7.491 1.00 95.69 292 GLU A CA 1
ATOM 2301 C C . GLU A 1 292 ? 9.485 -3.519 -8.507 1.00 95.69 292 GLU A C 1
ATOM 2303 O O . GLU A 1 292 ? 10.370 -4.383 -8.476 1.00 95.69 292 GLU A O 1
ATOM 2308 N N . THR A 1 293 ? 8.525 -3.510 -9.432 1.00 92.19 293 THR A N 1
ATOM 2309 C CA . THR A 1 293 ? 8.455 -4.498 -10.517 1.00 92.19 293 THR A CA 1
ATOM 2310 C C . THR A 1 293 ? 9.047 -3.924 -11.798 1.00 92.19 293 THR A C 1
ATOM 2312 O O . THR A 1 293 ? 8.589 -2.892 -12.284 1.00 92.19 293 THR A O 1
ATOM 2315 N N . TYR A 1 294 ? 10.023 -4.627 -12.376 1.00 93.38 294 TYR A N 1
ATOM 2316 C CA . TYR A 1 294 ? 10.558 -4.336 -13.702 1.00 93.38 294 TYR A CA 1
ATOM 2317 C C . TYR A 1 294 ? 9.962 -5.303 -14.740 1.00 93.38 294 TYR A C 1
ATOM 2319 O O . TYR A 1 294 ? 10.242 -6.501 -14.651 1.00 93.38 294 TYR A O 1
ATOM 2327 N N . PRO A 1 295 ? 9.176 -4.828 -15.727 1.00 91.75 295 PRO A N 1
ATOM 2328 C CA . PRO A 1 295 ? 8.515 -5.682 -16.717 1.00 91.75 295 PRO A CA 1
ATOM 2329 C C . PRO A 1 295 ? 9.393 -5.916 -17.962 1.00 91.75 295 PRO A C 1
ATOM 2331 O O . PRO A 1 295 ? 9.038 -5.542 -19.085 1.00 91.75 295 PRO A O 1
ATOM 2334 N N . GLY A 1 296 ? 10.582 -6.493 -17.769 1.00 91.69 296 GLY A N 1
ATOM 2335 C CA . GLY A 1 296 ? 11.577 -6.675 -18.827 1.00 91.69 296 GLY A CA 1
ATOM 2336 C C . GLY A 1 296 ? 11.094 -7.477 -20.037 1.00 91.69 296 GLY A C 1
ATOM 2337 O O . GLY A 1 296 ? 11.500 -7.160 -21.154 1.00 91.69 296 GLY A O 1
ATOM 2338 N N . GLU A 1 297 ? 10.205 -8.458 -19.855 1.00 89.06 297 GLU A N 1
ATOM 2339 C CA . GLU A 1 297 ? 9.674 -9.270 -20.962 1.00 89.06 297 GLU A CA 1
ATOM 2340 C C . GLU A 1 297 ? 8.759 -8.456 -21.883 1.00 89.06 297 GLU A C 1
ATOM 2342 O O . GLU A 1 297 ? 8.722 -8.692 -23.089 1.00 89.06 297 GLU A O 1
ATOM 2347 N N . LYS A 1 298 ? 8.055 -7.462 -21.328 1.00 84.69 298 LYS A N 1
ATOM 2348 C CA . LYS A 1 298 ? 7.182 -6.554 -22.089 1.00 84.69 298 LYS A CA 1
ATOM 2349 C C . LYS A 1 298 ? 7.967 -5.455 -22.794 1.00 84.69 298 LYS A C 1
ATOM 2351 O O . LYS A 1 298 ? 7.586 -5.019 -23.879 1.00 84.69 298 LYS A O 1
ATOM 2356 N N . ILE A 1 299 ? 9.043 -4.996 -22.158 1.00 90.88 299 ILE A N 1
ATOM 2357 C CA . ILE A 1 299 ? 9.875 -3.900 -22.653 1.00 90.88 299 ILE A CA 1
ATOM 2358 C C . ILE A 1 299 ? 10.800 -4.392 -23.776 1.00 90.88 299 ILE A C 1
ATOM 2360 O O . ILE A 1 299 ? 10.948 -3.720 -24.795 1.00 90.88 299 ILE A O 1
ATOM 2364 N N . TRP A 1 300 ? 11.422 -5.560 -23.614 1.00 91.81 300 TRP A N 1
ATOM 2365 C CA . TRP A 1 300 ? 12.480 -6.043 -24.498 1.00 91.81 300 TRP A CA 1
ATOM 2366 C C . TRP A 1 300 ? 11.993 -6.373 -25.920 1.00 91.81 300 TRP A C 1
ATOM 2368 O O . TRP A 1 300 ? 11.206 -7.292 -26.123 1.00 91.81 300 TRP A O 1
ATOM 2378 N N . GLN A 1 301 ? 12.550 -5.702 -26.936 1.00 89.69 301 GLN A N 1
ATOM 2379 C CA . GLN A 1 301 ? 12.157 -5.883 -28.348 1.00 89.69 301 GLN A CA 1
ATOM 2380 C C . GLN A 1 301 ? 13.136 -6.731 -29.176 1.00 89.69 301 GLN A C 1
ATOM 2382 O O . GLN A 1 301 ? 13.136 -6.698 -30.413 1.00 89.69 301 GLN A O 1
ATOM 2387 N N . GLY A 1 302 ? 13.997 -7.499 -28.505 1.00 88.12 302 GLY A N 1
ATOM 2388 C CA . GLY A 1 302 ? 14.969 -8.357 -29.171 1.00 88.12 302 GLY A CA 1
ATOM 2389 C C . GLY A 1 302 ? 16.157 -7.609 -29.776 1.00 88.12 302 GLY A C 1
ATOM 2390 O O . GLY A 1 302 ? 16.265 -6.382 -29.759 1.00 88.12 302 GLY A O 1
ATOM 2391 N N . THR A 1 303 ? 17.064 -8.398 -30.351 1.00 88.38 303 THR A N 1
ATOM 2392 C CA . THR A 1 303 ? 18.094 -7.900 -31.267 1.00 88.38 303 THR A CA 1
ATOM 2393 C C . THR A 1 303 ? 17.802 -8.457 -32.651 1.00 88.38 303 THR A C 1
ATOM 2395 O O . THR A 1 303 ? 17.464 -9.629 -32.799 1.00 88.38 303 THR A O 1
ATOM 2398 N N . LYS A 1 304 ? 17.881 -7.600 -33.661 1.00 86.31 304 LYS A N 1
ATOM 2399 C CA . LYS A 1 304 ? 17.535 -7.884 -35.049 1.00 86.31 304 LYS A CA 1
ATOM 2400 C C . LYS A 1 304 ? 18.790 -7.777 -35.897 1.00 86.31 304 LYS A C 1
ATOM 2402 O O . LYS A 1 304 ? 19.625 -6.891 -35.702 1.00 86.31 304 LYS A O 1
ATOM 2407 N N . GLN A 1 305 ? 18.915 -8.680 -36.862 1.00 84.88 305 GLN A N 1
ATOM 2408 C CA . GLN A 1 305 ? 20.023 -8.691 -37.805 1.00 84.88 305 GLN A CA 1
ATOM 2409 C C . GLN A 1 305 ? 19.495 -8.612 -39.231 1.00 84.88 305 GLN A C 1
ATOM 2411 O O . GLN A 1 305 ? 18.765 -9.492 -39.687 1.00 84.88 305 GLN A O 1
ATOM 2416 N N . VAL A 1 306 ? 19.928 -7.595 -39.972 1.00 80.75 306 VAL A N 1
ATOM 2417 C CA . VAL A 1 306 ? 19.474 -7.368 -41.341 1.00 80.75 306 VAL A CA 1
ATOM 2418 C C . VAL A 1 306 ? 20.633 -7.501 -42.310 1.00 80.75 306 VAL A C 1
ATOM 2420 O O . VAL A 1 306 ? 21.593 -6.731 -42.309 1.00 80.75 306 VAL A O 1
ATOM 2423 N N . LYS A 1 307 ? 20.540 -8.515 -43.171 1.00 78.75 307 LYS A N 1
ATOM 2424 C CA . LYS A 1 307 ? 21.524 -8.745 -44.224 1.00 78.75 307 LYS A CA 1
ATOM 2425 C C . LYS A 1 307 ? 21.364 -7.707 -45.333 1.00 78.75 307 LYS A C 1
ATOM 2427 O O . LYS A 1 307 ? 20.275 -7.537 -45.883 1.00 78.75 307 LYS A O 1
ATOM 2432 N N . TYR A 1 308 ? 22.472 -7.101 -45.741 1.00 70.94 308 TYR A N 1
ATOM 2433 C CA . TYR A 1 308 ? 22.534 -6.296 -46.952 1.00 70.94 308 TYR A CA 1
ATOM 2434 C C . TYR A 1 308 ? 23.857 -6.555 -47.685 1.00 70.94 308 TYR A C 1
ATOM 2436 O O . TYR A 1 308 ? 24.910 -6.724 -47.080 1.00 70.94 308 TYR A O 1
ATOM 2444 N N . LYS A 1 309 ? 23.808 -6.657 -49.020 1.00 67.44 309 LYS A N 1
ATOM 2445 C CA . LYS A 1 309 ? 24.892 -7.257 -49.829 1.00 67.44 309 LYS A CA 1
ATOM 2446 C C . LYS A 1 309 ? 25.246 -8.689 -49.357 1.00 67.44 309 LYS A C 1
ATOM 2448 O O . LYS A 1 309 ? 24.564 -9.294 -48.533 1.00 67.44 309 LYS A O 1
ATOM 2453 N N . MET A 1 310 ? 26.247 -9.311 -49.981 1.00 68.81 310 MET A N 1
ATOM 2454 C CA . MET A 1 310 ? 26.452 -10.765 -49.896 1.00 68.81 310 MET A CA 1
ATOM 2455 C C . MET A 1 310 ? 26.955 -11.241 -48.516 1.00 68.81 310 MET A C 1
ATOM 2457 O O . MET A 1 310 ? 26.562 -12.328 -48.088 1.00 68.81 310 MET A O 1
ATOM 2461 N N . SER A 1 311 ? 27.729 -10.416 -47.799 1.00 76.00 311 SER A N 1
ATOM 2462 C CA . SER A 1 311 ? 28.409 -10.763 -46.535 1.00 76.00 311 SER A CA 1
ATOM 2463 C C . SER A 1 311 ? 28.128 -9.828 -45.346 1.00 76.00 311 SER A C 1
ATOM 2465 O O . SER A 1 311 ? 28.489 -10.182 -44.222 1.00 76.00 311 SER A O 1
ATOM 2467 N N . TYR A 1 312 ? 27.494 -8.669 -45.562 1.00 80.56 312 TYR A N 1
ATOM 2468 C CA . TYR A 1 312 ? 27.325 -7.653 -44.520 1.00 80.56 312 TYR A CA 1
ATOM 2469 C C . TYR A 1 312 ? 25.968 -7.738 -43.811 1.00 80.56 312 TYR A C 1
ATOM 2471 O O . TYR A 1 312 ? 24.939 -8.036 -44.425 1.00 80.56 312 TYR A O 1
ATOM 2479 N N . LYS A 1 313 ? 25.975 -7.524 -42.494 1.00 83.94 313 LYS A N 1
ATOM 2480 C CA . LYS A 1 313 ? 24.811 -7.693 -41.614 1.00 83.94 313 LYS A CA 1
ATOM 2481 C C . LYS A 1 313 ? 24.726 -6.528 -40.631 1.00 83.94 313 LYS A C 1
ATOM 2483 O O . LYS A 1 313 ? 25.487 -6.498 -39.669 1.00 83.94 313 LYS A O 1
ATOM 2488 N N . ASP A 1 314 ? 23.822 -5.586 -40.865 1.00 85.00 314 ASP A N 1
ATOM 2489 C CA . ASP A 1 314 ? 23.521 -4.541 -39.881 1.00 85.00 314 ASP A CA 1
ATOM 2490 C C . ASP A 1 314 ? 22.784 -5.155 -38.684 1.00 85.00 314 ASP A C 1
ATOM 2492 O O . ASP A 1 314 ? 22.074 -6.158 -38.832 1.00 85.00 314 ASP A O 1
ATOM 2496 N N . LYS A 1 315 ? 22.952 -4.565 -37.501 1.00 88.62 315 LYS A N 1
ATOM 2497 C CA . LYS A 1 315 ? 22.300 -5.013 -36.266 1.00 88.62 315 LYS A CA 1
ATOM 2498 C C . LYS A 1 315 ? 21.646 -3.840 -35.558 1.00 88.62 315 LYS A C 1
ATOM 2500 O O . LYS A 1 315 ? 22.220 -2.759 -35.523 1.00 88.62 315 LYS A O 1
ATOM 2505 N N . TYR A 1 316 ? 20.470 -4.057 -34.989 1.00 89.19 316 TYR A N 1
ATOM 2506 C CA . TYR A 1 316 ? 19.776 -3.080 -34.149 1.00 89.19 316 TYR A CA 1
ATOM 2507 C C . TYR A 1 316 ? 18.820 -3.783 -33.196 1.00 89.19 316 TYR A C 1
ATOM 2509 O O . TYR A 1 316 ? 18.518 -4.958 -33.386 1.00 89.19 316 TYR A O 1
ATOM 2517 N N . GLY A 1 317 ? 18.321 -3.080 -32.191 1.00 87.56 317 GLY A N 1
ATOM 2518 C CA . GLY A 1 317 ? 17.405 -3.664 -31.217 1.00 87.56 317 GLY A CA 1
ATOM 2519 C C . GLY A 1 317 ? 17.593 -3.070 -29.833 1.00 87.56 317 GLY A C 1
ATOM 2520 O O . GLY A 1 317 ? 18.522 -2.289 -29.598 1.00 87.56 317 GLY A O 1
ATOM 2521 N N . GLY A 1 318 ? 16.755 -3.490 -28.895 1.00 87.06 318 GLY A N 1
ATOM 2522 C CA . GLY A 1 318 ? 16.903 -3.104 -27.500 1.00 87.06 318 GLY A CA 1
ATOM 2523 C C . GLY A 1 318 ? 15.599 -2.745 -26.805 1.00 87.06 318 GLY A C 1
ATOM 2524 O O . GLY A 1 318 ? 14.580 -3.396 -27.012 1.00 87.06 318 GLY A O 1
ATOM 2525 N N . PHE A 1 319 ? 15.712 -1.725 -25.953 1.00 91.88 319 PHE A N 1
ATOM 2526 C CA . PHE A 1 319 ? 14.986 -1.520 -24.697 1.00 91.88 319 PHE A CA 1
ATOM 2527 C C . PHE A 1 319 ? 15.408 -2.517 -23.612 1.00 91.88 319 PHE A C 1
ATOM 2529 O O . PHE A 1 319 ? 14.599 -3.170 -22.970 1.00 91.88 319 PHE A O 1
ATOM 2536 N N . GLY A 1 320 ? 16.717 -2.667 -23.420 1.00 92.75 320 GLY A N 1
ATOM 2537 C CA . GLY A 1 320 ? 17.244 -3.416 -22.285 1.00 92.75 320 GLY A CA 1
ATOM 2538 C C . GLY A 1 320 ? 17.589 -2.489 -21.121 1.00 92.75 320 GLY A C 1
ATOM 2539 O O . GLY A 1 320 ? 18.112 -1.393 -21.340 1.00 92.75 320 GLY A O 1
ATOM 2540 N N . LEU A 1 321 ? 17.349 -2.951 -19.894 1.00 95.56 321 LEU A N 1
ATOM 2541 C CA . LEU A 1 321 ? 17.730 -2.242 -18.672 1.00 95.56 321 LEU A CA 1
ATOM 2542 C C . LEU A 1 321 ? 19.231 -1.911 -18.594 1.00 95.56 321 LEU A C 1
ATOM 2544 O O . LEU A 1 321 ? 20.074 -2.781 -18.804 1.00 95.56 321 LEU A O 1
ATOM 2548 N N . ASP A 1 322 ? 19.561 -0.671 -18.236 1.00 94.56 322 ASP A N 1
ATOM 2549 C CA . ASP A 1 322 ? 20.922 -0.238 -17.884 1.00 94.56 322 ASP A CA 1
ATOM 2550 C C . ASP A 1 322 ? 21.078 -0.145 -16.362 1.00 94.56 322 ASP A C 1
ATOM 2552 O O . ASP A 1 322 ? 21.932 -0.811 -15.775 1.00 94.56 322 ASP A O 1
ATOM 2556 N N . TYR A 1 323 ? 20.200 0.617 -15.705 1.00 96.06 323 TYR A N 1
ATOM 2557 C CA . TYR A 1 323 ? 20.129 0.680 -14.247 1.00 96.06 323 TYR A CA 1
ATOM 2558 C C . TYR A 1 323 ? 18.715 0.976 -13.744 1.00 96.06 323 TYR A C 1
ATOM 2560 O O . TYR A 1 323 ? 17.864 1.469 -14.487 1.00 96.06 323 TYR A O 1
ATOM 2568 N N . ILE A 1 324 ? 18.510 0.702 -12.457 1.00 97.06 324 ILE A N 1
ATOM 2569 C CA . ILE A 1 324 ? 17.382 1.168 -11.654 1.00 97.06 324 ILE A CA 1
ATOM 2570 C C . ILE A 1 324 ? 17.927 1.988 -10.488 1.00 97.06 324 ILE A C 1
ATOM 2572 O O . ILE A 1 324 ? 18.846 1.535 -9.808 1.00 97.06 324 ILE A O 1
ATOM 2576 N N . ASP A 1 325 ? 17.333 3.144 -10.225 1.00 97.06 325 ASP A N 1
ATOM 2577 C CA . ASP A 1 325 ? 17.531 3.863 -8.973 1.00 97.06 325 ASP A CA 1
ATOM 2578 C C . ASP A 1 325 ? 16.241 3.858 -8.147 1.00 97.06 325 ASP A C 1
ATOM 2580 O O . ASP A 1 325 ? 15.149 4.108 -8.658 1.00 97.06 325 ASP A O 1
ATOM 2584 N N . VAL A 1 326 ? 16.379 3.567 -6.853 1.00 97.00 326 VAL A N 1
ATOM 2585 C CA . VAL A 1 326 ? 15.299 3.649 -5.866 1.00 97.00 326 VAL A CA 1
ATOM 2586 C C . VAL A 1 326 ? 15.700 4.652 -4.800 1.00 97.00 326 VAL A C 1
ATOM 2588 O O . VAL A 1 326 ? 16.686 4.451 -4.082 1.00 97.00 326 VAL A O 1
ATOM 2591 N N . TYR A 1 327 ? 14.926 5.727 -4.685 1.00 95.00 327 TYR A N 1
ATOM 2592 C CA . TYR A 1 327 ? 15.127 6.776 -3.696 1.00 95.00 327 TYR A CA 1
ATOM 2593 C C . TYR A 1 327 ? 13.973 6.805 -2.707 1.00 95.00 327 TYR A C 1
ATOM 2595 O O . TYR A 1 327 ? 12.810 6.699 -3.078 1.00 95.00 327 TYR A O 1
ATOM 2603 N N . VAL A 1 328 ? 14.301 7.067 -1.452 1.00 95.31 328 VAL A N 1
ATOM 2604 C CA . VAL A 1 328 ? 13.337 7.467 -0.436 1.00 95.31 328 VAL A CA 1
ATOM 2605 C C . VAL A 1 328 ? 13.765 8.830 0.075 1.00 95.31 328 VAL A C 1
ATOM 2607 O O . VAL A 1 328 ? 14.889 8.962 0.557 1.00 95.31 328 VAL A O 1
ATOM 2610 N N . THR A 1 329 ? 12.909 9.840 -0.069 1.00 92.94 329 THR A N 1
ATOM 2611 C CA . THR A 1 329 ? 13.227 11.242 0.253 1.00 92.94 329 THR A CA 1
ATOM 2612 C C . THR A 1 329 ? 12.018 11.980 0.826 1.00 92.94 329 THR A C 1
ATOM 2614 O O . THR A 1 329 ? 10.934 11.413 0.965 1.00 92.94 329 THR A O 1
ATOM 2617 N N . ASP A 1 330 ? 12.204 13.265 1.146 1.00 89.44 330 ASP A N 1
ATOM 2618 C CA . ASP A 1 330 ? 11.133 14.205 1.503 1.00 89.44 330 ASP A CA 1
ATOM 2619 C C . ASP A 1 330 ? 10.234 13.695 2.639 1.00 89.44 330 ASP A C 1
ATOM 2621 O O . ASP A 1 330 ? 9.011 13.734 2.559 1.00 89.44 330 ASP A O 1
ATOM 2625 N N . VAL A 1 331 ? 10.849 13.192 3.716 1.00 91.56 331 VAL A N 1
ATOM 2626 C CA . VAL A 1 331 ? 10.104 12.759 4.906 1.00 91.56 331 VAL A CA 1
ATOM 2627 C C . VAL A 1 331 ? 9.498 13.978 5.613 1.00 91.56 331 VAL A C 1
ATOM 2629 O O . VAL A 1 331 ? 10.204 14.728 6.301 1.00 91.56 331 VAL A O 1
ATOM 2632 N N . GLU A 1 332 ? 8.187 14.148 5.464 1.00 92.38 332 GLU A N 1
ATOM 2633 C CA . GLU A 1 332 ? 7.383 15.235 6.019 1.00 92.38 332 GLU A CA 1
ATOM 2634 C C . GLU A 1 332 ? 6.748 14.829 7.353 1.00 92.38 332 GLU A C 1
ATOM 2636 O O . GLU A 1 332 ? 6.048 13.820 7.465 1.00 92.38 332 GLU A O 1
ATOM 2641 N N . THR A 1 333 ? 6.974 15.647 8.381 1.00 92.56 333 THR A N 1
ATOM 2642 C CA . THR A 1 333 ? 6.463 15.432 9.740 1.00 92.56 333 THR A CA 1
ATOM 2643 C C . THR A 1 333 ? 5.966 16.741 10.345 1.00 92.56 333 THR A C 1
ATOM 2645 O O . THR A 1 333 ? 6.457 17.817 9.994 1.00 92.56 333 THR A O 1
ATOM 2648 N N . ASN A 1 334 ? 5.066 16.665 11.328 1.00 91.81 334 ASN A N 1
ATOM 2649 C CA . ASN A 1 334 ? 4.644 17.837 12.095 1.00 91.81 334 ASN A CA 1
ATOM 2650 C C . ASN A 1 334 ? 5.813 18.468 12.871 1.00 91.81 334 ASN A C 1
ATOM 2652 O O . ASN A 1 334 ? 6.826 17.832 13.185 1.00 91.81 334 ASN A O 1
ATOM 2656 N N . SER A 1 335 ? 5.654 19.745 13.226 1.00 90.00 335 SER A N 1
ATOM 2657 C CA . SER A 1 335 ? 6.676 20.503 13.952 1.00 90.00 335 SER A CA 1
ATOM 2658 C C . SER A 1 335 ? 7.068 19.832 15.279 1.00 90.00 335 SER A C 1
ATOM 2660 O O . SER A 1 335 ? 6.243 19.589 16.162 1.00 90.00 335 SER A O 1
ATOM 2662 N N . GLY A 1 336 ? 8.365 19.553 15.440 1.00 88.25 336 GLY A N 1
ATOM 2663 C CA . GLY A 1 336 ? 8.937 18.926 16.637 1.00 88.25 336 GLY A CA 1
ATOM 2664 C C . GLY A 1 336 ? 8.981 17.394 16.625 1.00 88.25 336 GLY A C 1
ATOM 2665 O O . GLY A 1 336 ? 9.608 16.819 17.520 1.00 88.25 336 GLY A O 1
ATOM 2666 N N . VAL A 1 337 ? 8.399 16.749 15.611 1.00 91.94 337 VAL A N 1
ATOM 2667 C CA . VAL A 1 337 ? 8.585 15.320 15.325 1.00 91.94 337 VAL A CA 1
ATOM 2668 C C . VAL A 1 337 ? 9.874 15.152 14.521 1.00 91.94 337 VAL A C 1
ATOM 2670 O O . VAL A 1 337 ? 10.139 15.913 13.593 1.00 91.94 337 VAL A O 1
ATOM 2673 N N . ASN A 1 338 ? 10.723 14.193 14.894 1.00 89.00 338 ASN A N 1
ATOM 2674 C CA . ASN A 1 338 ? 12.003 13.965 14.215 1.00 89.00 338 ASN A CA 1
ATOM 2675 C C . ASN A 1 338 ? 12.328 12.476 14.121 1.00 89.00 338 ASN A C 1
ATOM 2677 O O . ASN A 1 338 ? 12.022 11.719 15.042 1.00 89.00 338 ASN A O 1
ATOM 2681 N N . VAL A 1 339 ? 13.026 12.085 13.052 1.00 90.38 339 VAL A N 1
ATOM 2682 C CA . VAL A 1 339 ? 13.634 10.753 12.934 1.00 90.38 339 VAL A CA 1
ATOM 2683 C C . VAL A 1 339 ? 14.721 10.618 14.002 1.00 90.38 339 VAL A C 1
ATOM 2685 O O . VAL A 1 339 ? 15.724 11.329 13.976 1.00 90.38 339 VAL A O 1
ATOM 2688 N N . GLU A 1 340 ? 14.510 9.715 14.953 1.00 90.88 340 GLU A N 1
ATOM 2689 C CA . GLU A 1 340 ? 15.479 9.356 15.986 1.00 90.88 340 GLU A CA 1
ATOM 2690 C C . GLU A 1 340 ? 16.547 8.415 15.435 1.00 90.88 340 GLU A C 1
ATOM 2692 O O . GLU A 1 340 ? 17.741 8.589 15.691 1.00 90.88 340 GLU A O 1
ATOM 2697 N N . SER A 1 341 ? 16.116 7.391 14.699 1.00 90.56 341 SER A N 1
ATOM 2698 C CA . SER A 1 341 ? 17.015 6.367 14.182 1.00 90.56 341 SER A CA 1
ATOM 2699 C C . SER A 1 341 ? 16.529 5.775 12.864 1.00 90.56 341 SER A C 1
ATOM 2701 O O . SER A 1 341 ? 15.331 5.715 12.591 1.00 90.56 341 SER A O 1
ATOM 2703 N N . LEU A 1 342 ? 17.510 5.337 12.076 1.00 92.94 342 LEU A N 1
ATOM 2704 C CA . LEU A 1 342 ? 17.376 4.566 10.848 1.00 92.94 342 LEU A CA 1
ATOM 2705 C C . LEU A 1 342 ? 18.176 3.275 11.048 1.00 92.94 342 LEU A C 1
ATOM 2707 O O . LEU A 1 342 ? 19.378 3.330 11.320 1.00 92.94 342 LEU A O 1
ATOM 2711 N N . THR A 1 343 ? 17.510 2.127 10.974 1.00 92.50 343 THR A N 1
ATOM 2712 C CA . THR A 1 343 ? 18.104 0.803 11.229 1.00 92.50 343 THR A CA 1
ATOM 2713 C C . THR A 1 343 ? 17.581 -0.229 10.237 1.00 92.50 343 THR A C 1
ATOM 2715 O O . THR A 1 343 ? 16.707 0.082 9.432 1.00 92.50 343 THR A O 1
ATOM 2718 N N . SER A 1 344 ? 18.133 -1.446 10.279 1.00 93.69 344 SER A N 1
ATOM 2719 C CA . SER A 1 344 ? 17.650 -2.595 9.496 1.00 93.69 344 SER A CA 1
ATOM 2720 C C . SER A 1 344 ? 17.527 -2.321 7.995 1.00 93.69 344 SER A C 1
ATOM 2722 O O . SER A 1 344 ? 16.629 -2.843 7.342 1.00 93.69 344 SER A O 1
ATOM 2724 N N . VAL A 1 345 ? 18.423 -1.479 7.473 1.00 95.38 345 VAL A N 1
ATOM 2725 C CA . VAL A 1 345 ? 18.470 -1.115 6.058 1.00 95.38 345 VAL A CA 1
ATOM 2726 C C . VAL A 1 345 ? 19.035 -2.291 5.277 1.00 95.38 345 VAL A C 1
ATOM 2728 O O . VAL A 1 345 ? 20.164 -2.707 5.533 1.00 95.38 345 VAL A O 1
ATOM 2731 N N . ALA A 1 346 ? 18.260 -2.813 4.337 1.00 95.12 346 ALA A N 1
ATOM 2732 C CA . ALA A 1 346 ? 18.685 -3.852 3.419 1.00 95.12 346 ALA A CA 1
ATOM 2733 C C . ALA A 1 346 ? 18.050 -3.621 2.034 1.00 95.12 346 ALA A C 1
ATOM 2735 O O . ALA A 1 346 ? 16.930 -3.117 1.971 1.00 95.12 346 ALA A O 1
ATOM 2736 N N . PRO A 1 347 ? 18.714 -3.985 0.927 1.00 95.12 347 PRO A N 1
ATOM 2737 C CA . PRO A 1 347 ? 20.067 -4.538 0.859 1.00 95.12 347 PRO A CA 1
ATOM 2738 C C . PRO A 1 347 ? 21.138 -3.541 1.345 1.00 95.12 347 PRO A C 1
ATOM 2740 O O . PRO A 1 347 ? 21.088 -2.362 0.994 1.00 95.12 347 PRO A O 1
ATOM 2743 N N . ASP A 1 348 ? 22.091 -3.984 2.169 1.00 92.94 348 ASP A N 1
ATOM 2744 C CA . ASP A 1 348 ? 23.260 -3.194 2.588 1.00 92.94 348 ASP A CA 1
ATOM 2745 C C . ASP A 1 348 ? 24.452 -3.472 1.660 1.00 92.94 348 ASP A C 1
ATOM 2747 O O . ASP A 1 348 ? 24.408 -4.416 0.882 1.00 92.94 348 ASP A O 1
ATOM 2751 N N . ASN A 1 349 ? 25.511 -2.654 1.683 1.00 92.19 349 ASN A N 1
ATOM 2752 C CA . ASN A 1 349 ? 26.628 -2.763 0.728 1.00 92.19 349 ASN A CA 1
ATOM 2753 C C . ASN A 1 349 ? 27.441 -4.067 0.902 1.00 92.19 349 ASN A C 1
ATOM 2755 O O . ASN A 1 349 ? 28.510 -4.072 1.513 1.00 92.19 349 ASN A O 1
ATOM 2759 N N . GLN A 1 350 ? 26.928 -5.149 0.321 1.00 88.94 350 GLN A N 1
ATOM 2760 C CA . GLN A 1 350 ? 27.449 -6.512 0.307 1.00 88.94 350 GLN A CA 1
ATOM 2761 C C . GLN A 1 350 ? 27.334 -7.091 -1.114 1.00 88.94 350 GLN A C 1
ATOM 2763 O O . GLN A 1 350 ? 26.617 -6.540 -1.955 1.00 88.94 350 GLN A O 1
ATOM 2768 N N . PRO A 1 351 ? 28.045 -8.187 -1.432 1.00 87.38 351 PRO A N 1
ATOM 2769 C CA . PRO A 1 351 ? 27.900 -8.849 -2.723 1.00 87.38 351 PRO A CA 1
ATOM 2770 C C . PRO A 1 351 ? 26.459 -9.312 -2.976 1.00 87.38 351 PRO A C 1
ATOM 2772 O O . PRO A 1 351 ? 25.828 -9.900 -2.104 1.00 87.38 351 PRO A O 1
ATOM 2775 N N . ALA A 1 352 ? 25.970 -9.106 -4.197 1.00 87.00 352 ALA A N 1
ATOM 2776 C CA . ALA A 1 352 ? 24.654 -9.559 -4.633 1.00 87.00 352 ALA A CA 1
ATOM 2777 C C . ALA A 1 352 ? 24.611 -11.098 -4.751 1.00 87.00 352 ALA A C 1
ATOM 2779 O O . ALA A 1 352 ? 25.271 -11.685 -5.613 1.00 87.00 352 ALA A O 1
ATOM 2780 N N . THR A 1 353 ? 23.864 -11.754 -3.859 1.00 84.88 353 THR A N 1
ATOM 2781 C CA . THR A 1 353 ? 23.808 -13.221 -3.717 1.00 84.88 353 THR A CA 1
ATOM 2782 C C . THR A 1 353 ? 22.585 -13.870 -4.365 1.00 84.88 353 THR A C 1
ATOM 2784 O O . THR A 1 353 ? 22.607 -15.074 -4.616 1.00 84.88 353 THR A O 1
ATOM 2787 N N . GLY A 1 354 ? 21.510 -13.115 -4.613 1.00 87.00 354 GLY A N 1
ATOM 2788 C CA . GLY A 1 354 ? 20.224 -13.650 -5.073 1.00 87.00 354 GLY A CA 1
ATOM 2789 C C . GLY A 1 354 ? 19.438 -14.444 -4.019 1.00 87.00 354 GLY A C 1
ATOM 2790 O O . GLY A 1 354 ? 18.501 -15.160 -4.371 1.00 87.00 354 GLY A O 1
ATOM 2791 N N . THR A 1 355 ? 19.826 -14.395 -2.739 1.00 89.38 355 THR A N 1
ATOM 2792 C CA . THR A 1 355 ? 19.197 -15.190 -1.670 1.00 89.38 355 THR A CA 1
ATOM 2793 C C . THR A 1 355 ? 18.032 -14.465 -1.005 1.00 89.38 355 THR A C 1
ATOM 2795 O O . THR A 1 355 ? 18.031 -13.245 -0.885 1.00 89.38 355 THR A O 1
ATOM 2798 N N . LYS A 1 356 ? 17.049 -15.217 -0.499 1.00 90.56 356 LYS A N 1
ATOM 2799 C CA . LYS A 1 356 ? 16.011 -14.660 0.377 1.00 90.56 356 LYS A CA 1
ATOM 2800 C C . LYS A 1 356 ? 16.563 -14.493 1.791 1.00 90.56 356 LYS A C 1
ATOM 2802 O O . LYS A 1 356 ? 17.088 -15.452 2.356 1.00 90.56 356 LYS A O 1
ATOM 2807 N N . GLU A 1 357 ? 16.398 -13.311 2.368 1.00 90.06 357 GLU A N 1
ATOM 2808 C CA . GLU A 1 357 ? 16.871 -12.983 3.712 1.00 90.06 357 GLU A CA 1
ATOM 2809 C C . GLU A 1 357 ? 15.726 -12.511 4.605 1.00 90.06 357 GLU A C 1
ATOM 2811 O O . GLU A 1 357 ? 14.839 -11.775 4.174 1.00 90.06 357 GLU A O 1
ATOM 2816 N N . THR A 1 358 ? 15.752 -12.936 5.869 1.00 92.31 358 THR A N 1
ATOM 2817 C CA . THR A 1 358 ? 14.851 -12.428 6.907 1.00 92.31 358 THR A CA 1
ATOM 2818 C C . THR A 1 358 ? 15.553 -11.319 7.678 1.00 92.31 358 THR A C 1
ATOM 2820 O O . THR A 1 358 ? 16.548 -11.557 8.363 1.00 92.31 358 THR A O 1
ATOM 2823 N N . VAL A 1 359 ? 14.998 -10.114 7.607 1.00 91.62 359 VAL A N 1
ATOM 2824 C CA . VAL A 1 359 ? 15.523 -8.915 8.254 1.00 91.62 359 VAL A CA 1
ATOM 2825 C C . VAL A 1 359 ? 14.746 -8.658 9.540 1.00 91.62 359 VAL A C 1
ATOM 2827 O O . VAL A 1 359 ? 13.519 -8.517 9.543 1.00 91.62 359 VAL A O 1
ATOM 2830 N N . ARG A 1 360 ? 15.471 -8.585 10.659 1.00 90.88 360 ARG A N 1
ATOM 2831 C CA . ARG A 1 360 ? 14.907 -8.141 11.940 1.00 90.88 360 ARG A CA 1
ATOM 2832 C C . ARG A 1 360 ? 14.736 -6.629 11.901 1.00 90.88 360 ARG A C 1
ATOM 2834 O O . ARG A 1 360 ? 15.712 -5.921 11.670 1.00 90.88 360 ARG A O 1
ATOM 2841 N N . GLY A 1 361 ? 13.517 -6.156 12.117 1.00 88.75 361 GLY A N 1
ATOM 2842 C CA . GLY A 1 361 ? 13.178 -4.741 12.131 1.00 88.75 361 GLY A CA 1
ATOM 2843 C C . GLY A 1 361 ? 13.416 -4.093 13.491 1.00 88.75 361 GLY A C 1
ATOM 2844 O O . GLY A 1 361 ? 14.433 -4.329 14.150 1.00 88.75 361 GLY A O 1
ATOM 2845 N N . PHE A 1 362 ? 12.462 -3.273 13.930 1.00 87.69 362 PHE A N 1
ATOM 2846 C CA . PHE A 1 362 ? 12.572 -2.547 15.187 1.00 87.69 362 PHE A CA 1
ATOM 2847 C C . PHE A 1 362 ? 12.354 -3.458 16.394 1.00 87.69 362 PHE A C 1
ATOM 2849 O O . PHE A 1 362 ? 11.700 -4.496 16.315 1.00 87.69 362 PHE A O 1
ATOM 2856 N N . THR A 1 363 ? 12.890 -3.041 17.543 1.00 85.00 363 THR A N 1
ATOM 2857 C CA . THR A 1 363 ? 12.586 -3.651 18.839 1.00 85.00 363 THR A CA 1
ATOM 2858 C C . THR A 1 363 ? 12.020 -2.601 19.782 1.00 85.00 363 THR A C 1
ATOM 2860 O O . THR A 1 363 ? 12.664 -1.587 20.037 1.00 85.00 363 THR A O 1
ATOM 2863 N N . VAL A 1 364 ? 10.831 -2.855 20.324 1.00 81.12 364 VAL A N 1
ATOM 2864 C CA . VAL A 1 364 ? 10.118 -1.938 21.217 1.00 81.12 364 VAL A CA 1
ATOM 2865 C C . VAL A 1 364 ? 9.761 -2.638 22.525 1.00 81.12 364 VAL A C 1
ATOM 2867 O O . VAL A 1 364 ? 9.349 -3.793 22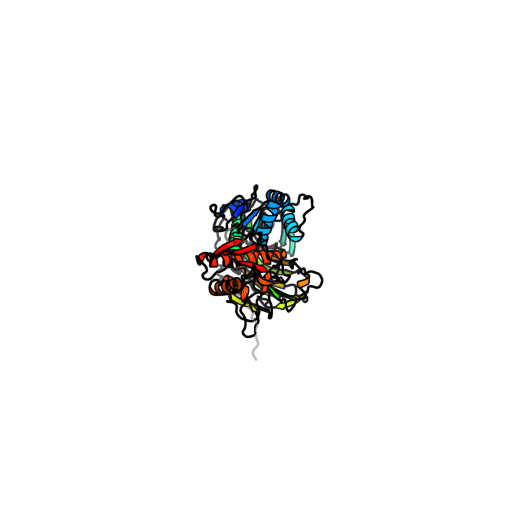.546 1.00 81.12 364 VAL A O 1
ATOM 2870 N N . GLY A 1 365 ? 9.969 -1.961 23.649 1.00 75.12 365 GLY A N 1
ATOM 2871 C CA . GLY A 1 365 ? 9.579 -2.444 24.971 1.00 75.12 365 GLY A CA 1
ATOM 2872 C C . GLY A 1 365 ? 8.480 -1.579 25.573 1.00 75.12 365 GLY A C 1
ATOM 2873 O O . GLY A 1 365 ? 8.294 -0.434 25.162 1.00 75.12 365 GLY A O 1
ATOM 2874 N N . GLY A 1 366 ? 7.810 -2.123 26.587 1.00 76.19 366 GLY A N 1
ATOM 2875 C CA . GLY A 1 366 ? 6.779 -1.405 27.332 1.00 76.19 366 GLY A CA 1
ATOM 2876 C C . GLY A 1 366 ? 5.386 -1.594 26.744 1.00 76.19 366 GLY A C 1
ATOM 2877 O O . GLY A 1 366 ? 5.093 -2.626 26.142 1.00 76.19 366 GLY A O 1
ATOM 2878 N N . THR A 1 367 ? 4.538 -0.605 26.979 1.00 82.25 367 THR A N 1
ATOM 2879 C CA . THR A 1 367 ? 3.142 -0.551 26.559 1.00 82.25 367 THR A CA 1
ATOM 2880 C C . THR A 1 367 ? 3.064 -0.063 25.115 1.00 82.25 367 THR A C 1
ATOM 2882 O O . THR A 1 367 ? 3.489 1.060 24.827 1.00 82.25 367 THR A O 1
ATOM 2885 N N . ILE A 1 368 ? 2.528 -0.888 24.211 1.00 82.75 368 ILE A N 1
ATOM 2886 C CA . ILE A 1 368 ? 2.448 -0.559 22.779 1.00 82.75 368 ILE A CA 1
ATOM 2887 C C . ILE A 1 368 ? 1.036 -0.683 22.210 1.00 82.75 368 ILE A C 1
ATOM 2889 O O . ILE A 1 368 ? 0.258 -1.532 22.650 1.00 82.75 368 ILE A O 1
ATOM 2893 N N . GLY A 1 369 ? 0.740 0.162 21.224 1.00 81.50 369 GLY A N 1
ATOM 2894 C CA . GLY A 1 369 ? -0.440 0.076 20.369 1.00 81.50 369 GLY A CA 1
ATOM 2895 C C . GLY A 1 369 ? -0.053 -0.453 18.992 1.00 81.50 369 GLY A C 1
ATOM 2896 O O . GLY A 1 369 ? 0.962 -0.034 18.426 1.00 81.50 369 GLY A O 1
ATOM 2897 N N . VAL A 1 370 ? -0.828 -1.413 18.487 1.00 75.81 370 VAL A N 1
ATOM 2898 C CA . VAL A 1 370 ? -0.584 -2.115 17.220 1.00 75.81 370 VAL A CA 1
ATOM 2899 C C . VAL A 1 370 ? -1.925 -2.333 16.530 1.00 75.81 370 VAL A C 1
ATOM 2901 O O . VAL A 1 370 ? -2.812 -2.937 17.123 1.00 75.81 370 VAL A O 1
ATOM 2904 N N . SER A 1 371 ? -2.045 -1.885 15.281 1.00 58.22 371 SER A N 1
ATOM 2905 C CA . SER A 1 371 ? -3.312 -1.862 14.534 1.00 58.22 371 SER A CA 1
ATOM 2906 C C . SER A 1 371 ? -3.903 -3.248 14.251 1.00 58.22 371 SER A C 1
ATOM 2908 O O . SER A 1 371 ? -5.124 -3.424 14.246 1.00 58.22 371 SER A O 1
ATOM 2910 N N . LYS A 1 372 ? -3.057 -4.261 14.011 1.00 61.19 372 LYS A N 1
ATOM 2911 C CA . LYS A 1 372 ? -3.465 -5.660 13.792 1.00 61.19 372 LYS A CA 1
ATOM 2912 C C . LYS A 1 372 ? -2.431 -6.618 14.385 1.00 61.19 372 LYS A C 1
ATOM 2914 O O . LYS A 1 372 ? -1.238 -6.448 14.174 1.00 61.19 372 LYS A O 1
ATOM 2919 N N . GLY A 1 373 ? -2.878 -7.661 15.085 1.00 58.53 373 GLY A N 1
ATOM 2920 C CA . GLY A 1 373 ? -1.996 -8.690 15.650 1.00 58.53 373 GLY A CA 1
ATOM 2921 C C . GLY A 1 373 ? -1.215 -8.263 16.903 1.00 58.53 373 GLY A C 1
ATOM 2922 O O . GLY A 1 373 ? -1.685 -7.491 17.733 1.00 58.53 373 GLY A O 1
ATOM 2923 N N . SER A 1 374 ? -0.044 -8.864 17.090 1.00 57.19 374 SER A N 1
ATOM 2924 C CA . SER A 1 374 ? 0.840 -8.737 18.252 1.00 57.19 374 SER A CA 1
ATOM 2925 C C . SER A 1 374 ? 2.257 -9.174 17.885 1.00 57.19 374 SER A C 1
ATOM 2927 O O . SER A 1 374 ? 2.440 -10.167 17.192 1.00 57.19 374 SER A O 1
ATOM 2929 N N . PHE A 1 375 ? 3.283 -8.500 18.380 1.00 60.22 375 PHE A N 1
ATOM 2930 C CA . PHE A 1 375 ? 4.668 -8.898 18.110 1.00 60.22 375 PHE A CA 1
ATOM 2931 C C . PHE A 1 375 ? 5.145 -10.040 19.025 1.00 60.22 375 PHE A C 1
ATOM 2933 O O . PHE A 1 375 ? 4.618 -10.203 20.133 1.00 60.22 375 PHE A O 1
ATOM 2940 N N . PRO A 1 376 ? 6.165 -10.819 18.614 1.00 56.22 376 PRO A N 1
ATOM 2941 C CA . PRO A 1 376 ? 6.708 -11.879 19.450 1.00 56.22 376 PRO A CA 1
ATOM 2942 C C . PRO A 1 376 ? 7.363 -11.262 20.688 1.00 56.22 376 PRO A C 1
ATOM 2944 O O . PRO A 1 376 ? 8.234 -10.398 20.577 1.00 56.22 376 PRO A O 1
ATOM 2947 N N . LEU A 1 377 ? 6.937 -11.707 21.874 1.00 61.72 377 LEU A N 1
ATOM 2948 C CA . LEU A 1 377 ? 7.502 -11.257 23.143 1.00 61.72 377 LEU A CA 1
ATOM 2949 C C . LEU A 1 377 ? 8.816 -11.997 23.407 1.00 61.72 377 LEU A C 1
ATOM 2951 O O . LEU A 1 377 ? 8.838 -13.211 23.612 1.00 61.72 377 LEU A O 1
ATOM 2955 N N . SER A 1 378 ? 9.918 -11.258 23.432 1.00 59.16 378 SER A N 1
ATOM 2956 C CA . SER A 1 378 ? 11.208 -11.777 23.866 1.00 59.16 378 SER A CA 1
ATOM 2957 C C . SER A 1 378 ? 11.180 -12.110 25.367 1.00 59.16 378 SER A C 1
ATOM 2959 O O . SER A 1 378 ? 10.418 -11.497 26.123 1.00 59.16 378 SER A O 1
ATOM 2961 N N . PRO A 1 379 ? 12.062 -13.005 25.857 1.00 54.41 379 PRO A N 1
ATOM 2962 C CA . PRO A 1 379 ? 12.215 -13.263 27.294 1.00 54.41 379 PRO A CA 1
ATOM 2963 C C . PRO A 1 379 ? 12.487 -11.999 28.128 1.00 54.41 379 PRO A C 1
ATOM 2965 O O . PRO A 1 379 ? 12.213 -11.977 29.325 1.00 54.41 379 PRO A O 1
ATOM 2968 N N . ASN A 1 380 ? 12.987 -10.934 27.492 1.00 60.00 380 ASN A N 1
ATOM 2969 C CA . ASN A 1 380 ? 13.291 -9.650 28.122 1.00 60.00 380 ASN A CA 1
ATOM 2970 C C . ASN A 1 380 ? 12.101 -8.673 28.113 1.00 60.00 380 ASN A C 1
ATOM 2972 O O . ASN A 1 380 ? 12.238 -7.524 28.536 1.00 60.00 380 ASN A O 1
ATOM 2976 N N . GLY A 1 381 ? 10.929 -9.104 27.639 1.00 62.62 381 GLY A N 1
ATOM 2977 C CA . GLY A 1 381 ? 9.722 -8.285 27.614 1.00 62.62 381 GLY A CA 1
ATOM 2978 C C . GLY A 1 381 ? 9.729 -7.211 26.523 1.00 62.62 381 GLY A C 1
ATOM 2979 O O . GLY A 1 381 ? 9.221 -6.112 26.760 1.00 62.62 381 GLY A O 1
ATOM 2980 N N . THR A 1 382 ? 10.346 -7.505 25.373 1.00 71.88 382 THR A N 1
ATOM 2981 C CA . THR A 1 382 ? 10.377 -6.636 24.184 1.00 71.88 382 THR A CA 1
ATOM 2982 C C . THR A 1 382 ? 9.736 -7.317 22.983 1.00 71.88 382 THR A C 1
ATOM 2984 O O . THR A 1 382 ? 9.737 -8.538 22.882 1.00 71.88 382 THR A O 1
ATOM 2987 N N . TYR A 1 383 ? 9.237 -6.511 22.064 1.00 75.81 383 TYR A N 1
ATOM 2988 C CA . TYR A 1 383 ? 8.584 -6.882 20.820 1.00 75.81 383 TYR A CA 1
ATOM 2989 C C . TYR A 1 383 ? 9.514 -6.586 19.652 1.00 75.81 383 TYR A C 1
ATOM 2991 O O . TYR A 1 383 ? 10.102 -5.507 19.633 1.00 75.81 383 TYR A O 1
ATOM 2999 N N . THR A 1 384 ? 9.642 -7.499 18.691 1.00 82.69 384 THR A N 1
ATOM 3000 C CA . THR A 1 384 ? 10.495 -7.295 17.510 1.00 82.69 384 THR A CA 1
ATOM 3001 C C . THR A 1 384 ? 9.715 -7.559 16.230 1.00 82.69 384 THR A C 1
ATOM 3003 O O . THR A 1 384 ? 9.075 -8.601 16.124 1.00 82.69 384 THR A O 1
ATOM 3006 N N . SER A 1 385 ? 9.781 -6.645 15.263 1.00 85.94 385 SER A N 1
ATOM 3007 C CA . SER A 1 385 ? 9.203 -6.862 13.933 1.00 85.94 385 SER A CA 1
ATOM 3008 C C . SER A 1 385 ? 10.166 -7.640 13.029 1.00 85.94 385 SER A C 1
ATOM 3010 O O . SER A 1 385 ? 11.388 -7.588 13.211 1.00 85.94 385 SER A O 1
ATOM 3012 N N . THR A 1 386 ? 9.640 -8.386 12.057 1.00 87.06 386 THR A N 1
ATOM 3013 C CA . THR A 1 386 ? 10.453 -9.064 11.041 1.00 87.06 386 THR A CA 1
ATOM 3014 C C . THR A 1 386 ? 9.836 -8.917 9.659 1.00 87.06 386 THR A C 1
ATOM 3016 O O . THR A 1 386 ? 8.626 -8.789 9.517 1.00 87.06 386 THR A O 1
ATOM 3019 N N . THR A 1 387 ? 10.677 -8.922 8.627 1.00 91.00 387 THR A N 1
ATOM 3020 C CA . THR A 1 387 ? 10.229 -9.032 7.235 1.00 91.00 387 THR A CA 1
ATOM 3021 C C . THR A 1 387 ? 11.205 -9.891 6.448 1.00 91.00 387 THR A C 1
ATOM 3023 O O . THR A 1 387 ? 12.293 -10.208 6.930 1.00 91.00 387 THR A O 1
ATOM 3026 N N . SER A 1 388 ? 10.827 -10.294 5.240 1.00 90.94 388 SER A N 1
ATOM 3027 C CA . SER A 1 388 ? 11.730 -10.987 4.325 1.00 90.94 388 SER A CA 1
ATOM 3028 C C . SER A 1 388 ? 11.839 -10.247 3.003 1.00 90.94 388 SER A C 1
ATOM 3030 O O . SER A 1 388 ? 10.821 -9.870 2.422 1.00 90.94 388 SER A O 1
ATOM 3032 N N . ILE A 1 389 ? 13.067 -10.111 2.508 1.00 92.81 389 ILE A N 1
ATOM 3033 C CA . ILE A 1 389 ? 13.370 -9.537 1.195 1.00 92.81 389 ILE A CA 1
ATOM 3034 C C . ILE A 1 389 ? 14.162 -10.536 0.350 1.00 92.81 389 ILE A C 1
ATOM 3036 O O . ILE A 1 389 ? 14.813 -11.441 0.879 1.00 92.81 389 ILE A O 1
ATOM 3040 N N . SER A 1 390 ? 14.096 -10.380 -0.967 1.00 90.56 390 SER A N 1
ATOM 3041 C CA . SER A 1 390 ? 14.968 -11.094 -1.900 1.00 90.56 390 SER A CA 1
ATOM 3042 C C . SER A 1 390 ? 16.168 -10.209 -2.207 1.00 90.56 390 SER A C 1
ATOM 3044 O O . SER A 1 390 ? 15.998 -9.099 -2.707 1.00 90.56 390 SER A O 1
ATOM 3046 N N . MET A 1 391 ? 17.373 -10.683 -1.898 1.00 92.31 391 MET A N 1
ATOM 3047 C CA . MET A 1 391 ? 18.595 -9.949 -2.204 1.00 92.31 391 MET A CA 1
ATOM 3048 C C . MET A 1 391 ? 18.826 -9.909 -3.719 1.00 92.31 391 MET A C 1
ATOM 3050 O O . MET A 1 391 ? 18.508 -10.885 -4.407 1.00 92.31 391 MET A O 1
ATOM 3054 N N . PRO A 1 392 ? 19.415 -8.826 -4.255 1.00 91.75 392 PRO A N 1
ATOM 3055 C CA . PRO A 1 392 ? 19.717 -8.722 -5.677 1.00 91.75 392 PRO A CA 1
ATOM 3056 C C . PRO A 1 392 ? 20.631 -9.850 -6.156 1.00 91.75 392 PRO A C 1
ATOM 3058 O O . PRO A 1 392 ? 21.467 -10.363 -5.405 1.00 91.75 392 PRO A O 1
ATOM 3061 N N . VAL A 1 393 ? 20.481 -10.228 -7.424 1.00 94.06 393 VAL A N 1
ATOM 3062 C CA . VAL A 1 393 ? 21.328 -11.227 -8.091 1.00 94.06 393 VAL A CA 1
ATOM 3063 C C . VAL A 1 393 ? 22.626 -10.598 -8.596 1.00 94.06 393 VAL A C 1
ATOM 3065 O O . VAL A 1 393 ? 22.679 -9.406 -8.880 1.00 94.06 393 VAL A O 1
ATOM 3068 N N . SER A 1 394 ? 23.671 -11.404 -8.792 1.00 94.12 394 SER A N 1
ATOM 3069 C CA . SER A 1 394 ? 24.980 -10.925 -9.266 1.00 94.12 394 SER A CA 1
ATOM 3070 C C . SER A 1 394 ? 24.951 -10.235 -10.635 1.00 94.12 394 SER A C 1
ATOM 3072 O O . SER A 1 394 ? 25.861 -9.477 -10.954 1.00 94.12 394 SER A O 1
ATOM 3074 N N . GLU A 1 395 ? 23.931 -10.502 -11.457 1.00 95.00 395 GLU A N 1
ATOM 3075 C CA . GLU A 1 395 ? 23.736 -9.813 -12.738 1.00 95.00 395 GLU A CA 1
ATOM 3076 C C . GLU A 1 395 ? 23.299 -8.346 -12.572 1.00 95.00 395 GLU A C 1
ATOM 3078 O O . GLU A 1 395 ? 23.503 -7.560 -13.501 1.00 95.00 395 GLU A O 1
ATOM 3083 N N . LEU A 1 396 ? 22.762 -7.985 -11.400 1.00 95.31 396 LEU A N 1
ATOM 3084 C CA . LEU A 1 396 ? 22.252 -6.666 -11.026 1.00 95.31 396 LEU A CA 1
ATOM 3085 C C . LEU A 1 396 ? 22.870 -6.221 -9.677 1.00 95.31 396 LEU A C 1
ATOM 3087 O O . LEU A 1 396 ? 22.174 -6.170 -8.656 1.00 95.31 396 LEU A O 1
ATOM 3091 N N . PRO A 1 397 ? 24.196 -5.971 -9.621 1.00 94.88 397 PRO A N 1
ATOM 3092 C CA . PRO A 1 397 ? 24.842 -5.418 -8.434 1.00 94.88 397 PRO A CA 1
ATOM 3093 C C . PRO A 1 397 ? 24.215 -4.088 -8.017 1.00 94.88 397 PRO A C 1
ATOM 3095 O O . PRO A 1 397 ? 23.633 -3.371 -8.828 1.00 94.88 397 PRO A O 1
ATOM 3098 N N . TYR A 1 398 ? 24.383 -3.741 -6.744 1.00 95.38 398 TYR A N 1
ATOM 3099 C CA . TYR A 1 398 ? 23.754 -2.564 -6.168 1.00 95.38 398 TYR A CA 1
ATOM 3100 C C . TYR A 1 398 ? 24.702 -1.774 -5.268 1.00 95.38 398 TYR A C 1
ATOM 3102 O O . TYR A 1 398 ? 25.713 -2.286 -4.780 1.00 95.38 398 TYR A O 1
ATOM 3110 N N . LYS A 1 399 ? 24.351 -0.511 -5.033 1.00 96.94 399 LYS A N 1
ATOM 3111 C CA . LYS A 1 399 ? 25.029 0.378 -4.095 1.00 96.94 399 LYS A CA 1
ATOM 3112 C C . LYS A 1 399 ? 24.006 1.166 -3.290 1.00 96.94 399 LYS A C 1
ATOM 3114 O O . LYS A 1 399 ? 23.263 1.968 -3.845 1.00 96.94 399 LYS A O 1
ATOM 3119 N N . LEU A 1 400 ? 24.043 0.990 -1.976 1.00 96.75 400 LEU A N 1
ATOM 3120 C CA . LEU A 1 400 ? 23.315 1.802 -1.012 1.00 96.75 400 LEU A CA 1
ATOM 3121 C C . LEU A 1 400 ? 24.123 3.056 -0.649 1.00 96.75 400 LEU A C 1
ATOM 3123 O O . LEU A 1 400 ? 25.290 2.975 -0.247 1.00 96.75 400 LEU A O 1
ATOM 3127 N N . THR A 1 401 ? 23.474 4.213 -0.726 1.00 96.00 401 THR A N 1
ATOM 3128 C CA . THR A 1 401 ? 23.958 5.499 -0.223 1.00 96.00 401 THR A CA 1
ATOM 3129 C C . THR A 1 401 ? 22.964 6.043 0.800 1.00 96.00 401 THR A C 1
ATOM 3131 O O . THR A 1 401 ? 21.785 6.197 0.504 1.00 96.00 401 THR A O 1
ATOM 3134 N N . ILE A 1 402 ? 23.451 6.358 2.004 1.00 92.81 402 ILE A N 1
ATOM 3135 C CA . ILE A 1 402 ? 22.663 7.000 3.065 1.00 92.81 402 ILE A CA 1
ATOM 3136 C C . ILE A 1 402 ? 23.255 8.396 3.303 1.00 92.81 402 ILE A C 1
ATOM 3138 O O . ILE A 1 402 ? 24.369 8.494 3.834 1.00 92.81 402 ILE A O 1
ATOM 3142 N N . PRO A 1 403 ? 22.568 9.480 2.904 1.00 86.38 403 PRO A N 1
ATOM 3143 C CA . PRO A 1 403 ? 23.004 10.842 3.185 1.00 86.38 403 PRO A CA 1
ATOM 3144 C C . PRO A 1 403 ? 23.095 11.139 4.689 1.00 86.38 403 PRO A C 1
ATOM 3146 O O . PRO A 1 403 ? 22.505 10.463 5.533 1.00 86.38 403 PRO A O 1
ATOM 3149 N N . GLN A 1 404 ? 23.822 12.203 5.049 1.00 82.62 404 GLN A N 1
ATOM 3150 C CA . GLN A 1 404 ? 24.062 12.565 6.456 1.00 82.62 404 GLN A CA 1
ATOM 3151 C C . GLN A 1 404 ? 22.781 12.851 7.255 1.00 82.62 404 GLN A C 1
ATOM 3153 O O . GLN A 1 404 ? 22.799 12.724 8.480 1.00 82.62 404 GLN A O 1
ATOM 3158 N N . ASN A 1 405 ? 21.682 13.216 6.585 1.00 78.44 405 ASN A N 1
ATOM 3159 C CA . ASN A 1 405 ? 20.396 13.476 7.231 1.00 78.44 405 ASN A CA 1
ATOM 3160 C C . ASN A 1 405 ? 19.749 12.211 7.825 1.00 78.44 405 ASN A C 1
ATOM 3162 O O . ASN A 1 405 ? 18.879 12.347 8.681 1.00 78.44 405 ASN A O 1
ATOM 3166 N N . LYS A 1 406 ? 20.180 11.006 7.409 1.00 74.75 406 LYS A N 1
ATOM 3167 C CA . LYS A 1 406 ? 19.628 9.698 7.818 1.00 74.75 406 LYS A CA 1
ATOM 3168 C C . LYS A 1 406 ? 18.116 9.543 7.582 1.00 74.75 406 LYS A C 1
ATOM 3170 O O . LYS A 1 406 ? 17.501 8.634 8.140 1.00 74.75 406 LYS A O 1
ATOM 3175 N N . LYS A 1 407 ? 17.529 10.439 6.791 1.00 82.56 407 LYS A N 1
ATOM 3176 C CA . LYS A 1 407 ? 16.129 10.408 6.359 1.00 82.56 407 LYS A CA 1
ATOM 3177 C C . LYS A 1 407 ? 16.014 9.912 4.931 1.00 82.56 407 LYS A C 1
ATOM 3179 O O . LYS A 1 407 ? 15.013 9.299 4.602 1.00 82.56 407 LYS A O 1
ATOM 3184 N N . ASP A 1 408 ? 17.051 10.136 4.135 1.00 90.94 408 ASP A N 1
ATOM 3185 C CA . ASP A 1 408 ? 17.038 9.739 2.743 1.00 90.94 408 ASP A CA 1
ATOM 3186 C C . ASP A 1 408 ? 17.788 8.422 2.554 1.00 90.94 408 ASP A C 1
ATOM 3188 O O . ASP A 1 408 ? 18.751 8.112 3.269 1.00 90.94 408 ASP A O 1
ATOM 3192 N N . LEU A 1 409 ? 17.345 7.644 1.578 1.00 95.12 409 LEU A N 1
ATOM 3193 C CA . LEU A 1 409 ? 17.947 6.374 1.192 1.00 95.12 409 LEU A CA 1
ATOM 3194 C C . LEU A 1 409 ? 18.026 6.323 -0.330 1.00 95.12 409 LEU A C 1
ATOM 3196 O O . LEU A 1 409 ? 17.086 6.729 -1.005 1.00 95.12 409 LEU A O 1
ATOM 3200 N N . LEU A 1 410 ? 19.143 5.831 -0.860 1.00 95.94 410 LEU A N 1
ATOM 3201 C CA . LEU A 1 410 ? 19.329 5.627 -2.293 1.00 95.94 410 LEU A CA 1
ATOM 3202 C C . LEU A 1 410 ? 19.945 4.259 -2.547 1.00 95.94 410 LEU A C 1
ATOM 3204 O O . LEU A 1 410 ? 21.068 4.003 -2.108 1.00 95.94 410 LEU A O 1
ATOM 3208 N N . TRP A 1 411 ? 19.252 3.429 -3.315 1.00 97.56 411 TRP A N 1
ATOM 3209 C CA . TRP A 1 411 ? 19.802 2.218 -3.905 1.00 97.56 411 TRP A CA 1
ATOM 3210 C C . TRP A 1 411 ? 19.960 2.389 -5.410 1.00 97.56 411 TRP A C 1
ATOM 3212 O O . TRP 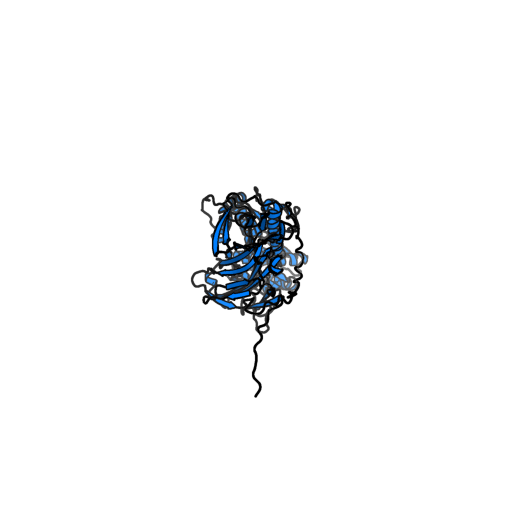A 1 411 ? 18.977 2.578 -6.115 1.00 97.56 411 TRP A O 1
ATOM 3222 N N . HIS A 1 412 ? 21.197 2.269 -5.883 1.00 97.56 412 HIS A N 1
ATOM 3223 C CA . HIS A 1 412 ? 21.523 2.237 -7.304 1.00 97.56 412 HIS A CA 1
ATOM 3224 C C . HIS A 1 412 ? 21.813 0.804 -7.734 1.00 97.56 412 HIS A C 1
ATOM 3226 O O . HIS A 1 412 ? 22.800 0.228 -7.275 1.00 97.56 412 HIS A O 1
ATOM 3232 N N . TYR A 1 413 ? 20.976 0.236 -8.596 1.00 97.12 413 TYR A N 1
ATOM 3233 C CA . TYR A 1 413 ? 21.084 -1.112 -9.151 1.00 97.12 413 TYR A CA 1
ATOM 3234 C C . TYR A 1 413 ? 21.572 -1.038 -10.595 1.00 97.12 413 TYR A C 1
ATOM 3236 O O . TYR A 1 413 ? 20.847 -0.578 -11.471 1.00 97.12 413 TYR A O 1
ATOM 3244 N N . SER A 1 414 ? 22.778 -1.517 -10.874 1.00 96.38 414 SER A N 1
ATOM 3245 C CA . SER A 1 414 ? 23.388 -1.425 -12.206 1.00 96.38 414 SER A CA 1
ATOM 3246 C C . SER A 1 414 ? 23.419 -2.792 -12.872 1.00 96.38 414 SER A C 1
ATOM 3248 O O . SER A 1 414 ? 23.835 -3.766 -12.248 1.00 96.38 414 SER A O 1
ATOM 3250 N N . VAL A 1 415 ? 23.071 -2.895 -14.153 1.00 96.00 415 VAL A N 1
ATOM 3251 C CA . VAL A 1 415 ? 23.281 -4.142 -14.895 1.00 96.00 415 VAL A CA 1
ATOM 3252 C C . VAL A 1 415 ? 24.781 -4.362 -15.101 1.00 96.00 415 VAL A C 1
ATOM 3254 O O . VAL A 1 415 ? 25.493 -3.522 -15.645 1.00 96.00 415 VAL A O 1
ATOM 3257 N N . SER A 1 416 ? 25.275 -5.521 -14.662 1.00 93.06 416 SER A N 1
ATOM 3258 C CA . SER A 1 416 ? 26.703 -5.887 -14.712 1.00 93.06 416 SER A CA 1
ATOM 3259 C C . SER A 1 416 ? 27.298 -5.873 -16.127 1.00 93.06 416 SER A C 1
ATOM 3261 O O . SER A 1 416 ? 28.418 -5.398 -16.322 1.00 93.06 416 SER A O 1
ATOM 3263 N N . THR A 1 417 ? 26.555 -6.380 -17.118 1.00 93.38 417 THR A N 1
ATOM 3264 C CA . THR A 1 417 ? 26.919 -6.324 -18.541 1.00 93.38 417 THR A CA 1
ATOM 3265 C C . THR A 1 417 ? 25.754 -5.751 -19.357 1.00 93.38 417 THR A C 1
ATOM 3267 O O . THR A 1 417 ? 24.887 -6.506 -19.798 1.00 93.38 417 THR A O 1
ATOM 3270 N N . PRO A 1 418 ? 25.676 -4.417 -19.527 1.00 91.19 418 PRO A N 1
ATOM 3271 C CA . PRO A 1 418 ? 24.572 -3.790 -20.246 1.00 91.19 418 PRO A CA 1
ATOM 3272 C C . PRO A 1 418 ? 24.673 -4.032 -21.758 1.00 91.19 418 PRO A C 1
ATOM 3274 O O . PRO A 1 418 ? 25.742 -4.347 -22.302 1.00 91.19 418 PRO A O 1
ATOM 3277 N N . LEU A 1 419 ? 23.549 -3.849 -22.452 1.00 91.00 419 LEU A N 1
ATOM 3278 C CA . LEU A 1 419 ? 23.475 -3.930 -23.908 1.00 91.00 419 LEU A CA 1
ATOM 3279 C C . LEU A 1 419 ? 24.333 -2.835 -24.544 1.00 91.00 419 LEU A C 1
ATOM 3281 O O . LEU A 1 419 ? 24.171 -1.647 -24.267 1.00 91.00 419 LEU A O 1
ATOM 3285 N N . ARG A 1 420 ? 25.240 -3.239 -25.432 1.00 89.38 420 ARG A N 1
ATOM 3286 C CA . ARG A 1 420 ? 26.061 -2.331 -26.230 1.00 89.38 420 ARG A CA 1
ATOM 3287 C C . ARG A 1 420 ? 26.126 -2.814 -27.665 1.00 89.38 420 ARG A C 1
ATOM 3289 O O . ARG A 1 420 ? 26.228 -4.012 -27.921 1.00 89.38 420 ARG A O 1
ATOM 3296 N N . TYR A 1 421 ? 26.112 -1.861 -28.580 1.00 89.38 421 TYR A N 1
ATOM 3297 C CA . TYR A 1 421 ? 26.420 -2.078 -29.983 1.00 89.38 421 TYR A CA 1
ATOM 3298 C C . TYR A 1 421 ? 27.820 -1.542 -30.247 1.00 89.38 421 TYR A C 1
ATOM 3300 O O . TYR A 1 421 ? 28.281 -0.644 -29.547 1.00 89.38 421 TYR A O 1
ATOM 3308 N N . THR A 1 422 ? 28.539 -2.156 -31.179 1.00 87.38 422 THR A N 1
ATOM 3309 C CA . THR A 1 422 ? 29.897 -1.720 -31.510 1.00 87.38 422 THR A CA 1
ATOM 3310 C C . THR A 1 422 ? 30.143 -1.871 -32.999 1.00 87.38 422 THR A C 1
ATOM 3312 O O . THR A 1 422 ? 29.973 -2.956 -33.567 1.00 87.38 422 THR A O 1
ATOM 3315 N N . ALA A 1 423 ? 30.573 -0.785 -33.633 1.00 84.94 423 ALA A N 1
ATOM 3316 C CA . ALA A 1 423 ? 31.034 -0.807 -35.010 1.00 84.94 423 ALA A CA 1
ATOM 3317 C C . ALA A 1 423 ? 32.453 -1.379 -35.124 1.00 84.94 423 ALA A C 1
ATOM 3319 O O . ALA A 1 423 ? 33.308 -1.179 -34.263 1.00 84.94 423 ALA A O 1
ATOM 3320 N N . GLN A 1 424 ? 32.727 -2.087 -36.222 1.00 79.25 424 GLN A N 1
ATOM 3321 C CA . GLN A 1 424 ? 34.050 -2.654 -36.502 1.00 79.25 424 GLN A CA 1
ATOM 3322 C C . GLN A 1 424 ? 34.448 -2.393 -37.948 1.00 79.25 424 GLN A C 1
ATOM 3324 O O . GLN A 1 424 ? 33.790 -2.889 -38.855 1.00 79.25 424 GLN A O 1
ATOM 3329 N N . TRP A 1 425 ? 35.523 -1.640 -38.185 1.00 76.62 425 TRP A N 1
ATOM 3330 C CA . TRP A 1 425 ? 35.959 -1.283 -39.540 1.00 76.62 425 TRP A CA 1
ATOM 3331 C C . TRP A 1 425 ? 36.238 -2.516 -40.414 1.00 76.62 425 TRP A C 1
ATOM 3333 O O . TRP A 1 425 ? 37.010 -3.391 -40.029 1.00 76.62 425 TRP A O 1
ATOM 3343 N N . GLY A 1 426 ? 35.613 -2.583 -41.595 1.00 71.44 426 GLY A N 1
ATOM 3344 C CA . GLY A 1 426 ? 35.793 -3.683 -42.552 1.00 71.44 426 GLY A CA 1
ATOM 3345 C C . GLY A 1 426 ? 35.121 -5.014 -42.175 1.00 71.44 426 GLY A C 1
ATOM 3346 O O . GLY A 1 426 ? 35.159 -5.949 -42.977 1.00 71.44 426 GLY A O 1
ATOM 3347 N N . PHE A 1 427 ? 34.471 -5.096 -41.011 1.00 77.56 427 PHE A N 1
ATOM 3348 C CA . PHE A 1 427 ? 33.764 -6.278 -40.507 1.00 77.56 427 PHE A CA 1
ATOM 3349 C C . PHE A 1 427 ? 32.292 -5.966 -40.206 1.00 77.56 427 PHE A C 1
ATOM 3351 O O . PHE A 1 427 ? 31.822 -4.842 -40.383 1.00 77.56 427 PHE A O 1
ATOM 3358 N N . ASN A 1 428 ? 31.540 -6.986 -39.785 1.00 81.31 428 ASN A N 1
ATOM 3359 C CA . ASN A 1 428 ? 30.187 -6.777 -39.286 1.00 81.31 428 ASN A CA 1
ATOM 3360 C C . ASN A 1 428 ? 30.230 -6.180 -37.876 1.00 81.31 428 ASN A C 1
ATOM 3362 O O . ASN A 1 428 ? 30.992 -6.655 -37.036 1.00 81.31 428 ASN A O 1
ATOM 3366 N N . GLY A 1 429 ? 29.366 -5.206 -37.602 1.00 81.50 429 GLY A N 1
ATOM 3367 C CA . GLY A 1 429 ? 29.101 -4.723 -36.256 1.00 81.50 429 GLY A CA 1
ATOM 3368 C C . GLY A 1 429 ? 28.668 -5.849 -35.313 1.00 81.50 429 GLY A C 1
ATOM 3369 O O . GLY A 1 429 ? 28.133 -6.897 -35.716 1.00 81.50 429 GLY A O 1
ATOM 3370 N N . SER A 1 430 ? 28.911 -5.648 -34.025 1.00 84.50 430 SER A N 1
ATOM 3371 C CA . SER A 1 430 ? 28.605 -6.616 -32.975 1.00 84.50 430 SER A CA 1
ATOM 3372 C C . SER A 1 430 ? 27.619 -6.056 -31.957 1.00 84.50 430 SER A C 1
ATOM 3374 O O . SER A 1 430 ? 27.411 -4.850 -31.845 1.00 84.50 430 SER A O 1
ATOM 3376 N N . VAL A 1 431 ? 26.991 -6.983 -31.238 1.00 88.19 431 VAL A N 1
ATOM 3377 C CA . VAL A 1 431 ? 26.246 -6.706 -30.011 1.00 88.19 431 VAL A CA 1
ATOM 3378 C C . VAL A 1 431 ? 27.038 -7.350 -28.885 1.00 88.19 431 VAL A C 1
ATOM 3380 O O . VAL A 1 431 ? 27.572 -8.449 -29.075 1.00 88.19 431 VAL A O 1
ATOM 3383 N N . SER A 1 432 ? 27.164 -6.669 -27.750 1.00 85.56 432 SER A N 1
ATOM 3384 C CA . SER A 1 432 ? 27.796 -7.234 -26.563 1.00 85.56 432 SER A CA 1
ATOM 3385 C C . SER A 1 432 ? 27.062 -8.491 -26.099 1.00 85.56 432 SER A C 1
ATOM 3387 O O . SER A 1 432 ? 25.860 -8.656 -26.311 1.00 85.56 432 SER A O 1
ATOM 3389 N N . ASN A 1 433 ? 27.782 -9.368 -25.401 1.00 88.69 433 ASN A N 1
ATOM 3390 C CA . ASN A 1 433 ? 27.113 -10.289 -24.495 1.00 88.69 433 ASN A CA 1
ATOM 3391 C C . ASN A 1 433 ? 26.550 -9.455 -23.343 1.00 88.69 433 ASN A C 1
ATOM 3393 O O . ASN A 1 433 ? 27.303 -8.727 -22.694 1.00 88.69 433 ASN A O 1
ATOM 3397 N N . TYR A 1 434 ? 25.241 -9.541 -23.137 1.00 90.69 434 TYR A N 1
ATOM 3398 C CA . TYR A 1 434 ? 24.522 -8.774 -22.128 1.00 90.69 434 TYR A CA 1
ATOM 3399 C C . TYR A 1 434 ? 23.850 -9.694 -21.104 1.00 90.69 434 TYR A C 1
ATOM 3401 O O . TYR A 1 434 ? 23.485 -10.835 -21.416 1.00 90.69 434 TYR A O 1
ATOM 3409 N N . SER A 1 435 ? 23.687 -9.189 -19.882 1.00 93.19 435 SER A N 1
ATOM 3410 C CA . SER A 1 435 ? 23.074 -9.916 -18.768 1.00 93.19 435 SER A CA 1
ATOM 3411 C C . SER A 1 435 ? 21.607 -10.203 -19.077 1.00 93.19 435 SER A C 1
ATOM 3413 O O . SER A 1 435 ? 20.867 -9.316 -19.498 1.00 93.19 435 SER A O 1
ATOM 3415 N N . LYS A 1 436 ? 21.147 -11.438 -18.859 1.00 91.12 436 LYS A N 1
ATOM 3416 C CA . LYS A 1 436 ? 19.774 -11.834 -19.213 1.00 91.12 436 LYS A CA 1
ATOM 3417 C C . LYS A 1 436 ? 18.738 -11.235 -18.272 1.00 91.12 436 LYS A C 1
ATOM 3419 O O . LYS A 1 436 ? 17.581 -11.115 -18.674 1.00 91.12 436 LYS A O 1
ATOM 3424 N N . ILE A 1 437 ? 19.146 -10.821 -17.070 1.00 92.44 437 ILE A N 1
ATOM 3425 C CA . ILE A 1 437 ? 18.272 -10.110 -16.130 1.00 92.44 437 ILE A CA 1
ATOM 3426 C C . ILE A 1 437 ? 17.593 -8.889 -16.767 1.00 92.44 437 ILE A C 1
ATOM 3428 O O . ILE A 1 437 ? 16.431 -8.633 -16.490 1.00 92.44 437 ILE A O 1
ATOM 3432 N N . MET A 1 438 ? 18.265 -8.197 -17.697 1.00 92.38 438 MET A N 1
ATOM 3433 C CA . MET A 1 438 ? 17.751 -6.973 -18.322 1.00 92.38 438 MET A CA 1
ATOM 3434 C C . MET A 1 438 ? 16.551 -7.190 -19.257 1.00 92.38 438 MET A C 1
ATOM 3436 O O . MET A 1 438 ? 15.981 -6.223 -19.746 1.00 92.38 438 MET A O 1
ATOM 3440 N N . THR A 1 439 ? 16.232 -8.451 -19.563 1.00 90.94 439 THR A N 1
ATOM 3441 C CA . THR A 1 439 ? 15.176 -8.857 -20.509 1.00 90.94 439 THR A CA 1
ATOM 3442 C C . THR A 1 439 ? 14.042 -9.626 -19.840 1.00 90.94 439 THR A C 1
ATOM 3444 O O . THR A 1 439 ? 13.173 -10.146 -20.528 1.00 90.94 439 THR A O 1
ATOM 3447 N N . LYS A 1 440 ? 14.095 -9.775 -18.514 1.00 92.56 440 LYS A N 1
ATOM 3448 C CA . LYS A 1 440 ? 13.171 -10.606 -17.743 1.00 92.56 440 LYS A CA 1
ATOM 3449 C C . LYS A 1 440 ? 12.349 -9.754 -16.800 1.00 92.56 440 LYS A C 1
ATOM 3451 O O . LYS A 1 440 ? 12.830 -8.729 -16.320 1.00 92.56 440 LYS A O 1
ATOM 3456 N N . ASP A 1 441 ? 11.169 -10.253 -16.476 1.00 92.94 441 ASP A N 1
ATOM 3457 C CA . ASP A 1 441 ? 10.380 -9.714 -15.385 1.00 92.94 441 ASP A CA 1
ATOM 3458 C C . ASP A 1 441 ? 11.052 -10.071 -14.056 1.00 92.94 441 ASP A C 1
ATOM 3460 O O . ASP A 1 441 ? 11.442 -11.220 -13.815 1.00 92.94 441 ASP A O 1
ATOM 3464 N N . PHE A 1 442 ? 11.227 -9.079 -13.188 1.00 93.38 442 PHE A N 1
ATOM 3465 C CA . PHE A 1 442 ? 11.727 -9.304 -11.837 1.00 93.38 442 PHE A CA 1
ATOM 3466 C C . PHE A 1 442 ? 11.217 -8.245 -10.864 1.00 93.38 442 PHE A C 1
ATOM 3468 O O . PHE A 1 442 ? 10.779 -7.165 -11.253 1.00 93.38 442 PHE A O 1
ATOM 3475 N N . VAL A 1 443 ? 11.315 -8.571 -9.577 1.00 93.94 443 VAL A N 1
ATOM 3476 C CA . VAL A 1 443 ? 11.003 -7.663 -8.475 1.00 93.94 443 VAL A CA 1
ATOM 3477 C C . VAL A 1 443 ? 12.281 -7.406 -7.690 1.00 93.94 443 VAL A C 1
ATOM 3479 O O . VAL A 1 443 ? 12.962 -8.353 -7.284 1.00 93.94 443 VAL A O 1
ATOM 3482 N N . ILE A 1 444 ? 12.607 -6.137 -7.480 1.00 94.25 444 ILE A N 1
ATOM 3483 C CA . ILE A 1 444 ? 13.613 -5.717 -6.500 1.00 94.25 444 ILE A CA 1
ATOM 3484 C C . ILE A 1 444 ? 12.901 -5.314 -5.215 1.00 94.25 444 ILE A C 1
ATOM 3486 O O . ILE A 1 444 ? 11.748 -4.903 -5.247 1.00 94.25 444 ILE A O 1
ATOM 3490 N N . GLY A 1 445 ? 13.562 -5.491 -4.073 1.00 94.94 445 GLY A N 1
ATOM 3491 C CA . GLY A 1 445 ? 12.973 -5.128 -2.793 1.00 94.94 445 GLY A CA 1
ATOM 3492 C C . GLY A 1 445 ? 13.991 -4.573 -1.818 1.00 94.94 445 GLY A C 1
ATOM 3493 O O . GLY A 1 445 ? 15.148 -5.001 -1.787 1.00 94.94 445 GLY A O 1
ATOM 3494 N N . GLN A 1 446 ? 13.531 -3.631 -1.005 1.00 96.19 446 GLN A N 1
ATOM 3495 C CA . GLN A 1 446 ? 14.293 -2.953 0.032 1.00 96.19 446 GLN A CA 1
ATOM 3496 C C . GLN A 1 446 ? 13.500 -2.962 1.330 1.00 96.19 446 GLN A C 1
ATOM 3498 O O . GLN A 1 446 ? 12.276 -3.069 1.345 1.00 96.19 446 GLN A O 1
ATOM 3503 N N . THR A 1 447 ? 14.193 -2.853 2.453 1.00 97.12 447 THR A N 1
ATOM 3504 C CA . THR A 1 447 ? 13.557 -2.649 3.747 1.00 97.12 447 THR A CA 1
ATOM 3505 C C . THR A 1 447 ? 14.404 -1.764 4.636 1.00 97.12 447 THR A C 1
ATOM 3507 O O . THR A 1 447 ? 15.628 -1.744 4.530 1.00 97.12 447 THR A O 1
ATOM 3510 N N . TRP A 1 448 ? 13.743 -1.008 5.503 1.00 96.38 448 TRP A N 1
ATOM 3511 C CA . TRP A 1 448 ? 14.378 -0.218 6.544 1.00 96.38 448 TRP A CA 1
ATOM 3512 C C . TRP A 1 448 ? 13.416 -0.008 7.708 1.00 96.38 448 TRP A C 1
ATOM 3514 O O . TRP A 1 448 ? 12.204 -0.226 7.608 1.00 96.38 448 TRP A O 1
ATOM 3524 N N . CYS A 1 449 ? 13.972 0.442 8.828 1.00 95.69 449 CYS A N 1
ATOM 3525 C CA . CYS A 1 449 ? 13.210 0.850 9.991 1.00 95.69 449 CYS A CA 1
ATOM 3526 C C . CYS A 1 449 ? 13.486 2.299 10.358 1.00 95.69 449 CYS A C 1
ATOM 3528 O O . CYS A 1 449 ? 14.646 2.683 10.530 1.00 95.69 449 CYS A O 1
ATOM 3530 N N . TRP A 1 450 ? 12.414 3.056 10.582 1.00 94.69 450 TRP A N 1
ATOM 3531 C CA . TRP A 1 450 ? 12.474 4.366 11.219 1.00 94.69 450 TRP A CA 1
ATOM 3532 C C . TRP A 1 450 ? 11.827 4.349 12.591 1.00 94.69 450 TRP A C 1
ATOM 3534 O O . TRP A 1 450 ? 10.818 3.682 12.826 1.00 94.69 450 TRP A O 1
ATOM 3544 N N . VAL A 1 451 ? 12.404 5.153 13.477 1.00 94.31 451 VAL A N 1
ATOM 3545 C CA . VAL A 1 451 ? 11.809 5.507 14.763 1.00 94.31 451 VAL A CA 1
ATOM 3546 C C . VAL A 1 451 ? 11.658 7.017 14.810 1.00 94.31 451 VAL A C 1
ATOM 3548 O O . VAL A 1 451 ? 12.634 7.731 14.576 1.00 94.31 451 VAL A O 1
ATOM 3551 N N . PHE A 1 452 ? 10.457 7.503 15.111 1.00 94.06 452 PHE A N 1
ATOM 3552 C CA . PHE A 1 452 ? 10.158 8.929 15.227 1.00 94.06 452 PHE A CA 1
ATOM 3553 C C . PHE A 1 452 ? 9.912 9.303 16.686 1.00 94.06 452 PHE A C 1
ATOM 3555 O O . PHE A 1 452 ? 9.101 8.671 17.355 1.00 94.06 452 PHE A O 1
ATOM 3562 N N . ASN A 1 453 ? 10.591 10.345 17.168 1.00 93.81 453 ASN A N 1
ATOM 3563 C CA . ASN A 1 453 ? 10.434 10.873 18.526 1.00 93.81 453 ASN A CA 1
ATOM 3564 C C . ASN A 1 453 ? 9.348 11.948 18.610 1.00 93.81 453 ASN A C 1
ATOM 3566 O O . ASN A 1 453 ? 9.198 12.744 17.681 1.00 93.81 453 ASN A O 1
ATOM 3570 N N . ASN A 1 454 ? 8.701 12.039 19.779 1.00 92.44 454 ASN A N 1
ATOM 3571 C CA . ASN A 1 454 ? 7.625 12.990 20.084 1.00 92.44 454 ASN A CA 1
ATOM 3572 C C . ASN A 1 454 ? 6.445 12.863 19.110 1.00 92.44 454 ASN A C 1
ATOM 3574 O O . ASN A 1 454 ? 5.914 13.870 18.638 1.00 92.44 454 ASN A O 1
ATOM 3578 N N . SER A 1 455 ? 6.109 11.627 18.732 1.00 91.00 455 SER A N 1
ATOM 3579 C CA . SER A 1 455 ? 5.149 11.359 17.662 1.00 91.00 455 SER A CA 1
ATOM 3580 C C . SER A 1 455 ? 3.687 11.547 18.077 1.00 91.00 455 SER A C 1
ATOM 3582 O O . SER A 1 455 ? 2.817 11.597 17.210 1.00 91.00 455 SER A O 1
ATOM 3584 N N . ASP A 1 456 ? 3.393 11.769 19.359 1.00 88.69 456 ASP A N 1
ATOM 3585 C CA . ASP A 1 456 ? 2.101 12.288 19.825 1.00 88.69 456 ASP A CA 1
ATOM 3586 C C . ASP A 1 456 ? 1.702 13.598 19.124 1.00 88.69 456 ASP A C 1
ATOM 3588 O O . ASP A 1 456 ? 0.538 13.790 18.779 1.00 88.69 456 ASP A O 1
ATOM 3592 N N . ARG A 1 457 ? 2.675 14.468 18.818 1.00 90.62 457 ARG A N 1
ATOM 3593 C CA . ARG A 1 457 ? 2.473 15.723 18.062 1.00 90.62 457 ARG A CA 1
ATOM 3594 C C . ARG A 1 457 ? 2.068 15.513 16.609 1.00 90.62 457 ARG A C 1
ATOM 3596 O O . ARG A 1 457 ? 1.648 16.456 15.940 1.00 90.62 457 ARG A O 1
ATOM 3603 N N . GLN A 1 458 ? 2.227 14.295 16.108 1.00 88.75 458 GLN A N 1
ATOM 3604 C CA . GLN A 1 458 ? 1.763 13.922 14.784 1.00 88.75 458 GLN A CA 1
ATOM 3605 C C . GLN A 1 458 ? 0.224 13.789 14.753 1.00 88.75 458 GLN A C 1
ATOM 3607 O O . GLN A 1 458 ? -0.358 13.899 13.683 1.00 88.75 458 GLN A O 1
ATOM 3612 N N . ALA A 1 459 ? -0.435 13.644 15.918 1.00 83.12 459 ALA A N 1
ATOM 3613 C CA . ALA A 1 459 ? -1.890 13.514 16.050 1.00 83.12 459 ALA A CA 1
ATOM 3614 C C . ALA A 1 459 ? -2.457 12.457 15.082 1.00 83.12 459 ALA A C 1
ATOM 3616 O O . ALA A 1 459 ? -1.981 11.330 15.089 1.00 83.12 459 ALA A O 1
ATOM 3617 N N . ASP A 1 460 ? -3.445 12.782 14.270 1.00 78.50 460 ASP A N 1
ATOM 3618 C CA . ASP A 1 460 ? -4.046 11.942 13.231 1.00 78.50 460 ASP A CA 1
ATOM 3619 C C . ASP A 1 460 ? -3.532 12.269 11.817 1.00 78.50 460 ASP A C 1
ATOM 3621 O O . ASP A 1 460 ? -4.057 11.770 10.826 1.00 78.50 460 ASP A O 1
ATOM 3625 N N . VAL A 1 461 ? -2.469 13.067 11.700 1.00 85.62 461 VAL A N 1
ATOM 3626 C CA . VAL A 1 461 ? -1.857 13.396 10.410 1.00 85.62 461 VAL A CA 1
ATOM 3627 C C . VAL A 1 461 ? -0.821 12.324 10.063 1.00 85.62 461 VAL A C 1
ATOM 3629 O O . VAL A 1 461 ? 0.107 12.121 10.840 1.00 85.62 461 VAL A O 1
ATOM 3632 N N . PRO A 1 462 ? -0.874 11.639 8.913 1.00 90.12 462 PRO A N 1
ATOM 3633 C CA . PRO A 1 462 ? 0.152 10.660 8.558 1.00 90.12 462 PRO A CA 1
ATOM 3634 C C . PRO A 1 462 ? 1.510 11.326 8.279 1.00 90.12 462 PRO A C 1
ATOM 3636 O O . PRO A 1 462 ? 1.581 12.455 7.791 1.00 90.12 462 PRO A O 1
ATOM 3639 N N . ILE A 1 463 ? 2.600 10.609 8.561 1.00 93.75 463 ILE A N 1
ATOM 3640 C CA . ILE A 1 463 ? 3.945 10.981 8.092 1.00 93.75 463 ILE A CA 1
ATOM 3641 C C . ILE A 1 463 ? 4.016 10.664 6.600 1.00 93.75 463 ILE A C 1
ATOM 3643 O O . ILE A 1 463 ? 3.656 9.556 6.204 1.00 93.75 463 ILE A O 1
ATOM 3647 N N . LYS A 1 464 ? 4.495 11.599 5.777 1.00 94.38 464 LYS A N 1
ATOM 3648 C CA . LYS A 1 464 ? 4.603 11.399 4.323 1.00 94.38 464 LYS A CA 1
ATOM 3649 C C . LYS A 1 464 ? 6.055 11.262 3.892 1.00 94.38 464 LYS A C 1
ATOM 3651 O O . LYS A 1 464 ? 6.948 11.794 4.544 1.00 94.38 464 LYS A O 1
ATOM 3656 N N . LEU A 1 465 ? 6.285 10.535 2.809 1.00 94.75 465 LEU A N 1
ATOM 3657 C CA . LEU A 1 465 ? 7.584 10.390 2.153 1.00 94.75 465 LEU A CA 1
ATOM 3658 C C . LEU A 1 465 ? 7.378 10.237 0.646 1.00 94.75 465 LEU A C 1
ATOM 3660 O O . LEU A 1 465 ? 6.309 9.808 0.210 1.00 94.75 465 LEU A O 1
ATOM 3664 N N . LYS A 1 466 ? 8.411 10.519 -0.145 1.00 94.81 466 LYS A N 1
ATOM 3665 C CA . LYS A 1 466 ? 8.440 10.169 -1.569 1.00 94.81 466 LYS A CA 1
ATOM 3666 C C . LYS A 1 466 ? 9.262 8.912 -1.785 1.00 94.81 466 LYS A C 1
ATOM 3668 O O . LYS A 1 466 ? 10.381 8.817 -1.278 1.00 94.81 466 LYS A O 1
ATOM 3673 N N . ALA A 1 467 ? 8.702 7.971 -2.535 1.00 94.75 467 ALA A N 1
ATOM 3674 C CA . ALA A 1 467 ? 9.422 6.824 -3.063 1.00 94.75 467 ALA A CA 1
ATOM 3675 C C . ALA A 1 467 ? 9.618 7.060 -4.560 1.00 94.75 467 ALA A C 1
ATOM 3677 O O . ALA A 1 467 ? 8.642 7.079 -5.299 1.00 94.75 467 ALA A O 1
ATOM 3678 N N . ASN A 1 468 ? 10.855 7.280 -4.998 1.00 94.25 468 ASN A N 1
ATOM 3679 C CA . ASN A 1 468 ? 11.157 7.504 -6.407 1.00 94.25 468 ASN A CA 1
ATOM 3680 C C . ASN A 1 468 ? 11.740 6.226 -7.000 1.00 94.25 468 ASN A C 1
ATOM 3682 O O . ASN A 1 468 ? 12.744 5.717 -6.503 1.00 94.25 468 ASN A O 1
ATOM 3686 N N . TYR A 1 469 ? 11.135 5.754 -8.078 1.00 95.25 469 TYR A N 1
ATOM 3687 C CA . TYR A 1 469 ? 11.614 4.666 -8.907 1.00 95.25 469 TYR A CA 1
ATOM 3688 C C . TYR A 1 469 ? 12.017 5.234 -10.268 1.00 95.25 469 TYR A C 1
ATOM 3690 O O . TYR A 1 469 ? 11.184 5.727 -11.030 1.00 95.25 469 TYR A O 1
ATOM 3698 N N . GLU A 1 470 ? 13.313 5.183 -10.557 1.00 94.75 470 GLU A N 1
ATOM 3699 C CA . GLU A 1 470 ? 13.881 5.553 -11.846 1.00 94.75 470 GLU A CA 1
ATOM 3700 C C . GLU A 1 470 ? 14.371 4.301 -12.573 1.00 94.75 470 GLU A C 1
ATOM 3702 O O . GLU A 1 470 ? 15.092 3.472 -12.015 1.00 94.75 470 GLU A O 1
ATOM 3707 N N . CYS A 1 471 ? 14.007 4.179 -13.844 1.00 93.62 471 CYS A N 1
ATOM 3708 C CA . CYS A 1 471 ? 14.452 3.110 -14.723 1.00 93.62 471 CYS A CA 1
ATOM 3709 C C . CYS A 1 471 ? 15.128 3.710 -15.956 1.00 93.62 471 CYS A C 1
ATOM 3711 O O . CYS A 1 471 ? 14.542 4.540 -16.655 1.00 93.62 471 CYS A O 1
ATOM 3713 N N . LYS A 1 472 ? 16.352 3.260 -16.248 1.00 93.88 472 LYS A N 1
ATOM 3714 C CA . LYS A 1 472 ? 17.092 3.662 -17.445 1.00 93.88 472 LYS A CA 1
ATOM 3715 C C . LYS A 1 472 ? 17.165 2.521 -18.446 1.00 93.88 472 LYS A C 1
ATOM 3717 O O . LYS A 1 472 ? 17.706 1.455 -18.149 1.00 93.88 472 LYS A O 1
ATOM 3722 N N . LEU A 1 473 ? 16.669 2.761 -19.656 1.00 94.50 473 LEU A N 1
ATOM 3723 C CA . LEU A 1 473 ? 16.606 1.775 -20.736 1.00 94.50 473 LEU A CA 1
ATOM 3724 C C . LEU A 1 473 ? 17.532 2.150 -21.883 1.00 94.50 473 LEU A C 1
ATOM 3726 O O . LEU A 1 473 ? 17.708 3.321 -22.199 1.00 94.50 473 LEU A O 1
ATOM 3730 N N . THR A 1 474 ? 18.097 1.147 -22.549 1.00 92.56 474 THR A N 1
ATOM 3731 C CA . THR A 1 474 ? 19.038 1.335 -23.657 1.00 92.56 474 THR A CA 1
ATOM 3732 C C . THR A 1 474 ? 18.612 0.592 -24.907 1.00 92.56 474 THR A C 1
ATOM 3734 O O . THR A 1 474 ? 18.069 -0.514 -24.869 1.00 92.56 474 THR A O 1
ATOM 3737 N N . SER A 1 475 ? 18.912 1.189 -26.051 1.00 92.44 475 SER A N 1
ATOM 3738 C CA . SER A 1 475 ? 18.846 0.534 -27.351 1.00 92.44 475 SER A CA 1
ATOM 3739 C C . SER A 1 475 ? 20.009 0.999 -28.210 1.00 92.44 475 SER A C 1
ATOM 3741 O O . SER A 1 475 ? 20.682 1.983 -27.893 1.00 92.44 475 SER A O 1
ATOM 3743 N N . GLY A 1 476 ? 20.220 0.328 -29.334 1.00 91.06 476 GLY A N 1
ATOM 3744 C CA . GLY A 1 476 ? 21.218 0.794 -30.270 1.00 91.06 476 GLY A CA 1
ATOM 3745 C C . GLY A 1 476 ? 21.235 0.045 -31.581 1.00 91.06 476 GLY A C 1
ATOM 3746 O O . GLY A 1 476 ? 20.379 -0.794 -31.873 1.00 91.06 476 GLY A O 1
ATOM 3747 N N . SER A 1 477 ? 22.245 0.376 -32.368 1.00 90.50 477 SER A N 1
ATOM 3748 C CA . SER A 1 477 ? 22.541 -0.270 -33.628 1.00 90.50 477 SER A CA 1
ATOM 3749 C C . SER A 1 477 ? 24.023 -0.274 -33.948 1.00 90.50 477 SER A C 1
ATOM 3751 O O . SER A 1 477 ? 24.776 0.545 -33.445 1.00 90.50 477 SER A O 1
ATOM 3753 N N . ALA A 1 478 ? 24.435 -1.179 -34.829 1.00 89.56 478 ALA A N 1
ATOM 3754 C CA . ALA A 1 478 ? 25.748 -1.167 -35.449 1.00 89.56 478 ALA A CA 1
ATOM 3755 C C . ALA A 1 478 ? 25.616 -1.471 -36.943 1.00 89.56 478 ALA A C 1
ATOM 3757 O O . ALA A 1 478 ? 25.040 -2.489 -37.346 1.00 89.56 478 ALA A O 1
ATOM 3758 N N . SER A 1 479 ? 26.176 -0.582 -37.756 1.00 85.44 479 SER A N 1
ATOM 3759 C CA . SER A 1 479 ? 26.274 -0.740 -39.203 1.00 85.44 479 SER A CA 1
ATOM 3760 C C . SER A 1 479 ? 27.496 -1.574 -39.599 1.00 85.44 479 SER A C 1
ATOM 3762 O O . SER A 1 479 ? 28.496 -1.651 -38.880 1.00 85.44 479 SER A O 1
ATOM 3764 N N . SER A 1 480 ? 27.409 -2.216 -40.762 1.00 80.38 480 SER A N 1
ATOM 3765 C CA . SER A 1 480 ? 28.409 -3.181 -41.231 1.00 80.38 480 SER A CA 1
ATOM 3766 C C . SER A 1 480 ? 28.791 -2.958 -42.682 1.00 80.38 480 SER A C 1
ATOM 3768 O O . SER A 1 480 ? 28.056 -3.385 -43.554 1.00 80.38 480 SER A O 1
ATOM 3770 N N . SER A 1 481 ? 29.932 -2.357 -42.998 1.00 72.56 481 SER A N 1
ATOM 3771 C CA . SER A 1 481 ? 30.352 -2.083 -44.379 1.00 72.56 481 SER A CA 1
ATOM 3772 C C . SER A 1 481 ? 31.828 -2.410 -44.640 1.00 72.56 481 SER A C 1
ATOM 3774 O O . SER A 1 481 ? 32.613 -2.662 -43.726 1.00 72.56 481 SER A O 1
ATOM 3776 N N . SER A 1 482 ? 32.219 -2.389 -45.921 1.00 68.00 482 SER A N 1
ATOM 3777 C CA . SER A 1 482 ? 33.620 -2.482 -46.362 1.00 68.00 482 SER A CA 1
ATOM 3778 C C . SER A 1 482 ? 34.435 -1.205 -46.098 1.00 68.00 482 SER A C 1
ATOM 3780 O O . SER A 1 482 ? 35.598 -1.144 -46.485 1.00 68.00 482 SER A O 1
ATOM 3782 N N . GLY A 1 483 ? 33.813 -0.162 -45.542 1.00 69.81 483 GLY A N 1
ATOM 3783 C CA . GLY A 1 483 ? 34.409 1.141 -45.251 1.00 69.81 483 GLY A CA 1
ATOM 3784 C C . GLY A 1 483 ? 34.155 1.560 -43.801 1.00 69.81 483 GLY A C 1
ATOM 3785 O O . GLY A 1 483 ? 34.216 0.730 -42.895 1.00 69.81 483 GLY A O 1
ATOM 3786 N N . THR A 1 484 ? 33.907 2.853 -43.578 1.00 75.38 484 THR A N 1
ATOM 3787 C CA . THR A 1 484 ? 33.570 3.391 -42.251 1.00 75.38 484 THR A CA 1
ATOM 3788 C C . THR A 1 484 ? 32.270 2.778 -41.737 1.00 75.38 484 THR A C 1
ATOM 3790 O O . THR A 1 484 ? 31.274 2.751 -42.459 1.00 75.38 484 THR A O 1
ATOM 3793 N N . ASN A 1 485 ? 32.302 2.305 -40.493 1.00 81.94 485 ASN A N 1
ATOM 3794 C CA . ASN A 1 485 ? 31.155 1.751 -39.786 1.00 81.94 485 ASN A CA 1
ATOM 3795 C C . ASN A 1 485 ? 30.825 2.645 -38.593 1.00 81.94 485 ASN A C 1
ATOM 3797 O O . ASN A 1 485 ? 31.705 3.318 -38.062 1.00 81.94 485 ASN A O 1
ATOM 3801 N N . TYR A 1 486 ? 29.559 2.619 -38.211 1.00 84.31 486 TYR A N 1
ATOM 3802 C CA . TYR A 1 486 ? 28.947 3.463 -37.191 1.00 84.31 486 TYR A CA 1
ATOM 3803 C C . TYR A 1 486 ? 28.120 2.598 -36.256 1.00 84.31 486 TYR A C 1
ATOM 3805 O O . TYR A 1 486 ? 27.360 1.740 -36.722 1.00 84.31 486 TYR A O 1
ATOM 3813 N N . ASP A 1 487 ? 28.290 2.795 -34.964 1.00 86.31 487 ASP A N 1
ATOM 3814 C CA . ASP A 1 487 ? 27.353 2.405 -33.932 1.00 86.31 487 ASP A CA 1
ATOM 3815 C C . ASP A 1 487 ? 26.421 3.573 -33.609 1.00 86.31 487 ASP A C 1
ATOM 3817 O O . ASP A 1 487 ? 26.633 4.694 -34.061 1.00 86.31 487 ASP A O 1
ATOM 3821 N N . PHE A 1 488 ? 25.292 3.242 -32.994 1.00 86.56 488 PHE A N 1
AT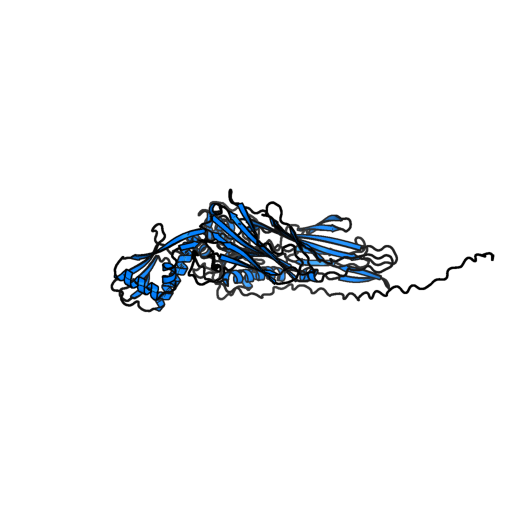OM 3822 C CA . PHE A 1 488 ? 24.370 4.200 -32.415 1.00 86.56 488 PHE A CA 1
ATOM 3823 C C . PHE A 1 488 ? 23.837 3.654 -31.081 1.00 86.56 488 PHE A C 1
ATOM 3825 O O . PHE A 1 488 ? 23.496 2.470 -30.997 1.00 86.56 488 PHE A O 1
ATOM 3832 N N . ARG A 1 489 ? 23.668 4.507 -30.068 1.00 87.19 489 ARG A N 1
ATOM 3833 C CA . ARG A 1 489 ? 23.038 4.203 -28.781 1.00 87.19 489 ARG A CA 1
ATOM 3834 C C . ARG A 1 489 ? 22.058 5.313 -28.426 1.00 87.19 489 ARG A C 1
ATOM 3836 O O . ARG A 1 489 ? 22.407 6.487 -28.438 1.00 87.19 489 ARG A O 1
ATOM 3843 N N . SER A 1 490 ? 20.848 4.910 -28.057 1.00 87.88 490 SER A N 1
ATOM 3844 C CA . SER A 1 490 ? 19.884 5.775 -27.377 1.00 87.88 490 SER A CA 1
ATOM 3845 C C . SER A 1 490 ? 19.661 5.269 -25.968 1.00 87.88 490 SER A C 1
ATOM 3847 O O . SER A 1 490 ? 19.616 4.055 -25.729 1.00 87.88 490 SER A O 1
ATOM 3849 N N . THR A 1 491 ? 19.488 6.215 -25.056 1.00 89.56 491 THR A N 1
ATOM 3850 C CA . THR A 1 491 ? 19.201 5.909 -23.664 1.00 89.56 491 THR A CA 1
ATOM 3851 C C . THR A 1 491 ? 18.044 6.745 -23.155 1.00 89.56 491 THR A C 1
ATOM 3853 O O . THR A 1 491 ? 18.067 7.951 -23.350 1.00 89.56 491 THR A O 1
ATOM 3856 N N . TRP A 1 492 ? 17.071 6.106 -22.510 1.00 90.31 492 TRP A N 1
ATOM 3857 C CA . TRP A 1 492 ? 15.838 6.722 -22.018 1.00 90.31 492 TRP A CA 1
ATOM 3858 C C . TRP A 1 492 ? 15.735 6.621 -20.511 1.00 90.31 492 TRP A C 1
ATOM 3860 O O . TRP A 1 492 ? 16.182 5.627 -19.932 1.00 90.31 492 TRP A O 1
ATOM 3870 N N . TRP A 1 493 ? 15.080 7.610 -19.913 1.00 89.81 493 TRP A N 1
ATOM 3871 C CA . TRP A 1 493 ? 14.803 7.656 -18.487 1.00 89.81 493 TRP A CA 1
ATOM 3872 C C . TRP A 1 493 ? 13.309 7.687 -18.216 1.00 89.81 493 TRP A C 1
ATOM 3874 O O . TRP A 1 493 ? 12.574 8.470 -18.813 1.00 89.81 493 TRP A O 1
ATOM 3884 N N . PHE A 1 494 ? 12.890 6.844 -17.283 1.00 90.44 494 PHE A N 1
ATOM 3885 C CA . PHE A 1 494 ? 11.520 6.754 -16.806 1.00 90.44 494 PHE A CA 1
ATOM 3886 C C . PHE A 1 494 ? 11.511 6.993 -15.312 1.00 90.44 494 PHE A C 1
ATOM 3888 O O . PHE A 1 494 ? 12.286 6.370 -14.587 1.00 90.44 494 PHE A O 1
ATOM 3895 N N . TYR A 1 495 ? 10.633 7.886 -14.870 1.00 90.31 495 TYR A N 1
ATOM 3896 C CA . TYR A 1 495 ? 10.551 8.327 -13.488 1.00 90.31 495 TYR A CA 1
ATOM 3897 C C . TYR A 1 495 ? 9.139 8.102 -12.970 1.00 90.31 495 TYR A C 1
ATOM 3899 O O . TYR A 1 495 ? 8.171 8.521 -13.601 1.00 90.31 495 TYR A O 1
ATOM 3907 N N . TYR A 1 496 ? 9.031 7.496 -11.794 1.00 92.38 496 TYR A N 1
ATOM 3908 C CA . TYR A 1 496 ? 7.786 7.413 -11.047 1.00 92.38 496 TYR A CA 1
ATOM 3909 C C . TYR A 1 496 ? 8.043 7.757 -9.581 1.00 92.38 496 TYR A C 1
ATOM 3911 O O . TYR A 1 496 ? 8.966 7.219 -8.977 1.00 92.38 496 TYR A O 1
ATOM 3919 N N . TYR A 1 497 ? 7.280 8.690 -9.013 1.00 91.44 497 TYR A N 1
ATOM 3920 C CA . TYR A 1 497 ? 7.565 9.279 -7.697 1.00 91.44 497 TYR A CA 1
ATOM 3921 C C . TYR A 1 497 ? 6.311 9.413 -6.814 1.00 91.44 497 TYR A C 1
ATOM 3923 O O . TYR A 1 497 ? 5.942 10.524 -6.417 1.00 91.44 497 TYR A O 1
ATOM 3931 N N . PRO A 1 498 ? 5.616 8.309 -6.485 1.00 92.81 498 PRO A N 1
ATOM 3932 C CA . PRO A 1 498 ? 4.453 8.370 -5.614 1.00 92.81 498 PRO A CA 1
ATOM 3933 C C . PRO A 1 498 ? 4.801 8.910 -4.223 1.00 92.81 498 PRO A C 1
ATOM 3935 O O . PRO A 1 498 ? 5.873 8.673 -3.653 1.00 92.81 498 PRO A O 1
ATOM 3938 N N . THR A 1 499 ? 3.834 9.620 -3.647 1.00 93.12 499 THR A N 1
ATOM 3939 C CA . THR A 1 499 ? 3.872 10.017 -2.238 1.00 93.12 499 THR A CA 1
ATOM 3940 C C . THR A 1 499 ? 3.209 8.944 -1.391 1.00 93.12 499 THR A C 1
ATOM 3942 O O . THR A 1 499 ? 2.027 8.650 -1.555 1.00 93.12 499 THR A O 1
ATOM 3945 N N . ILE A 1 500 ? 3.961 8.399 -0.443 1.00 94.31 500 ILE A N 1
ATOM 3946 C CA . ILE A 1 500 ? 3.490 7.387 0.495 1.00 94.31 500 ILE A CA 1
ATOM 3947 C C . ILE A 1 500 ? 3.106 8.082 1.801 1.00 94.31 500 ILE A C 1
ATOM 3949 O O . ILE A 1 500 ? 3.933 8.743 2.431 1.00 94.31 500 ILE A O 1
ATOM 3953 N N . SER A 1 501 ? 1.853 7.909 2.222 1.00 93.62 501 SER A N 1
ATOM 3954 C CA . SER A 1 501 ? 1.380 8.323 3.548 1.00 93.62 501 SER A CA 1
ATOM 3955 C C . SER A 1 501 ? 1.472 7.136 4.498 1.00 93.62 501 SER A C 1
ATOM 3957 O O . SER A 1 501 ? 0.718 6.180 4.359 1.00 93.62 501 SER A O 1
ATOM 3959 N N . LEU A 1 502 ? 2.402 7.171 5.453 1.00 94.00 502 LEU A N 1
ATOM 3960 C CA . LEU A 1 502 ? 2.600 6.072 6.395 1.00 94.00 502 LEU A CA 1
ATOM 3961 C C . LEU A 1 502 ? 1.339 5.833 7.247 1.00 94.00 502 LEU A C 1
ATOM 3963 O O . LEU A 1 502 ? 0.707 6.804 7.676 1.00 94.00 502 LEU A O 1
ATOM 3967 N N . PRO A 1 503 ? 0.999 4.567 7.561 1.00 91.94 503 PRO A N 1
ATOM 3968 C CA . PRO A 1 503 ? -0.155 4.252 8.388 1.00 91.94 503 PRO A CA 1
ATOM 3969 C C . PRO A 1 503 ? -0.037 4.838 9.786 1.00 91.94 503 PRO A C 1
ATOM 3971 O O . PRO A 1 503 ? 1.000 4.707 10.435 1.00 91.94 503 PRO A O 1
ATOM 3974 N N . ILE A 1 504 ? -1.123 5.400 10.300 1.00 89.31 504 ILE A N 1
ATOM 3975 C CA . ILE A 1 504 ? -1.141 5.931 11.660 1.00 89.31 504 ILE A CA 1
ATOM 3976 C C . ILE A 1 504 ? -1.196 4.743 12.636 1.00 89.31 504 ILE A C 1
ATOM 3978 O O . ILE A 1 504 ? -2.143 3.956 12.576 1.00 89.31 504 ILE A O 1
ATOM 3982 N N . PRO A 1 505 ? -0.211 4.569 13.536 1.00 88.31 505 PRO A N 1
ATOM 3983 C CA . PRO A 1 505 ? -0.263 3.504 14.527 1.00 88.31 505 PRO A CA 1
ATOM 3984 C C . PRO A 1 505 ? -1.358 3.780 15.565 1.00 88.31 505 PRO A C 1
ATOM 3986 O O . PRO A 1 505 ? -1.738 4.931 15.794 1.00 88.31 505 PRO A O 1
ATOM 3989 N N . ASP A 1 506 ? -1.814 2.726 16.243 1.00 87.25 506 ASP A N 1
ATOM 3990 C CA . ASP A 1 506 ? -2.819 2.810 17.306 1.00 87.25 506 ASP A CA 1
ATOM 3991 C C . ASP A 1 506 ? -2.307 3.634 18.498 1.00 87.25 506 ASP A C 1
ATOM 3993 O O . ASP A 1 506 ? -1.640 3.133 19.406 1.00 87.25 506 ASP A O 1
ATOM 3997 N N . ARG A 1 507 ? -2.608 4.931 18.471 1.00 85.94 507 ARG A N 1
ATOM 3998 C CA . ARG A 1 507 ? -2.080 5.947 19.391 1.00 85.94 507 ARG A CA 1
ATOM 3999 C C . ARG A 1 507 ? -3.082 6.435 20.425 1.00 85.94 507 ARG A C 1
ATOM 4001 O O . ARG A 1 507 ? -2.685 7.049 21.413 1.00 85.94 507 ARG A O 1
ATOM 4008 N N . PHE A 1 508 ? -4.370 6.169 20.232 1.00 87.88 508 PHE A N 1
ATOM 4009 C CA . PHE A 1 508 ? -5.379 6.417 21.250 1.00 87.88 508 PHE A CA 1
ATOM 4010 C C . PHE A 1 508 ? -5.439 5.208 22.180 1.00 87.88 508 PHE A C 1
ATOM 4012 O O . PHE A 1 508 ? -5.653 4.099 21.704 1.00 87.88 508 PHE A O 1
ATOM 4019 N N . LYS A 1 509 ? -5.259 5.408 23.491 1.00 89.75 509 LYS A N 1
ATOM 4020 C CA . LYS A 1 509 ? -5.367 4.351 24.508 1.00 89.75 509 LYS A CA 1
ATOM 4021 C C . LYS A 1 509 ? -6.413 4.703 25.550 1.00 89.75 509 LYS A C 1
ATOM 4023 O O . LYS A 1 509 ? -6.379 5.799 26.101 1.00 89.75 509 LYS A O 1
ATOM 4028 N N . ASP A 1 510 ? -7.242 3.726 25.899 1.00 91.38 510 ASP A N 1
ATOM 4029 C CA . ASP A 1 510 ? -8.166 3.809 27.026 1.00 91.38 510 ASP A CA 1
ATOM 4030 C C . ASP A 1 510 ? -8.224 2.481 27.799 1.00 91.38 510 ASP A C 1
ATOM 4032 O O . ASP A 1 510 ? -7.785 1.427 27.331 1.00 91.38 510 ASP A O 1
ATOM 4036 N N . LYS A 1 511 ? -8.753 2.528 29.019 1.00 90.94 511 LYS A N 1
ATOM 4037 C CA . LYS A 1 511 ? -9.027 1.362 29.850 1.00 90.94 511 LYS A CA 1
ATOM 4038 C C . LYS A 1 511 ? -10.520 1.073 29.832 1.00 90.94 511 LYS A C 1
ATOM 4040 O O . LYS A 1 511 ? -11.316 1.838 30.369 1.00 90.94 511 LYS A O 1
ATOM 4045 N N . ILE A 1 512 ? -10.876 -0.090 29.305 1.00 91.94 512 ILE A N 1
ATOM 4046 C CA . ILE A 1 512 ? -12.256 -0.548 29.217 1.00 91.94 512 ILE A CA 1
ATOM 4047 C C . ILE A 1 512 ? -12.610 -1.380 30.437 1.00 91.94 512 ILE A C 1
ATOM 4049 O O . ILE A 1 512 ? -11.879 -2.276 30.863 1.00 91.94 512 ILE A O 1
ATOM 4053 N N . THR A 1 513 ? -13.768 -1.083 31.011 1.00 92.88 513 THR A N 1
ATOM 4054 C CA . THR A 1 513 ? -14.328 -1.827 32.132 1.00 92.88 513 THR A CA 1
ATOM 4055 C C . THR A 1 513 ? -15.712 -2.339 31.780 1.00 92.88 513 THR A C 1
ATOM 4057 O O . THR A 1 513 ? -16.518 -1.646 31.171 1.00 92.88 513 THR A O 1
ATOM 4060 N N . ILE A 1 514 ? -16.007 -3.573 32.181 1.00 93.88 514 ILE A N 1
ATOM 4061 C CA . ILE A 1 514 ? -17.368 -4.097 32.100 1.00 93.88 514 ILE A CA 1
ATOM 4062 C C . ILE A 1 514 ? -18.095 -3.675 33.374 1.00 93.88 514 ILE A C 1
ATOM 4064 O O . ILE A 1 514 ? -17.649 -4.016 34.477 1.00 93.88 514 ILE A O 1
ATOM 4068 N N . VAL A 1 515 ? -19.233 -2.999 33.251 1.00 94.25 515 VAL A N 1
ATOM 4069 C CA . VAL A 1 515 ? -20.094 -2.589 34.373 1.00 94.25 515 VAL A CA 1
ATOM 4070 C C . VAL A 1 515 ? -21.469 -3.232 34.273 1.00 94.25 515 VAL A C 1
ATOM 4072 O O . VAL A 1 515 ? -21.935 -3.549 33.185 1.00 94.25 515 VAL A O 1
ATOM 4075 N N . ALA A 1 516 ? -22.104 -3.471 35.420 1.00 93.31 516 ALA A N 1
ATOM 4076 C CA . ALA A 1 516 ? -23.421 -4.098 35.492 1.00 93.31 516 ALA A CA 1
ATOM 4077 C C . ALA A 1 516 ? -24.483 -3.104 35.972 1.00 93.31 516 ALA A C 1
ATOM 4079 O O . ALA A 1 516 ? -24.200 -2.226 36.788 1.00 93.31 516 ALA A O 1
ATOM 4080 N N . SER A 1 517 ? -25.713 -3.271 35.497 1.00 91.75 517 SER A N 1
ATOM 4081 C CA . SER A 1 517 ? -26.883 -2.540 35.974 1.00 91.75 517 SER A CA 1
ATOM 4082 C C . SER A 1 517 ? -28.068 -3.503 36.143 1.00 91.75 517 SER A C 1
ATOM 4084 O O . SER A 1 517 ? -28.437 -4.145 35.158 1.00 91.75 517 SER A O 1
ATOM 4086 N N . PRO A 1 518 ? -28.658 -3.621 37.350 1.00 90.44 518 PRO A N 1
ATOM 4087 C CA . PRO A 1 518 ? -28.185 -3.064 38.623 1.00 90.44 518 PRO A CA 1
ATOM 4088 C C . PRO A 1 518 ? -26.909 -3.762 39.134 1.00 90.44 518 PRO A C 1
ATOM 4090 O O . PRO A 1 518 ? -26.598 -4.888 38.750 1.00 90.44 518 PRO A O 1
ATOM 4093 N N . VAL A 1 519 ? -26.177 -3.101 40.037 1.00 88.69 519 VAL A N 1
ATOM 4094 C CA . VAL A 1 519 ? -25.065 -3.726 40.774 1.00 88.69 519 VAL A CA 1
ATOM 4095 C C . VAL A 1 519 ? -25.643 -4.511 41.953 1.00 88.69 519 VAL A C 1
ATOM 4097 O O . VAL A 1 519 ? -26.223 -3.933 42.868 1.00 88.69 519 VAL A O 1
ATOM 4100 N N . SER A 1 520 ? -25.504 -5.835 41.917 1.00 89.06 520 SER A N 1
ATOM 4101 C CA . SER A 1 520 ? -26.069 -6.767 42.905 1.00 89.06 520 SER A CA 1
ATOM 4102 C C . SER A 1 520 ? -25.242 -8.055 43.048 1.00 89.06 520 SER A C 1
ATOM 4104 O O . SER A 1 520 ? -24.338 -8.331 42.249 1.00 89.06 520 SER A O 1
ATOM 4106 N N . GLU A 1 521 ? -25.571 -8.890 44.039 1.00 86.31 521 GLU A N 1
ATOM 4107 C CA . GLU A 1 521 ? -25.004 -10.244 44.181 1.00 86.31 521 GLU A CA 1
ATOM 4108 C C . GLU A 1 521 ? -25.275 -11.102 42.931 1.00 86.31 521 GLU A C 1
ATOM 4110 O O . GLU A 1 521 ? -24.387 -11.810 42.442 1.00 86.31 521 GLU A O 1
ATOM 4115 N N . THR A 1 522 ? -26.470 -10.957 42.347 1.00 85.69 522 THR A N 1
ATOM 4116 C CA . THR A 1 522 ? -26.839 -11.582 41.074 1.00 85.69 522 THR A CA 1
ATOM 4117 C C . THR A 1 522 ? -25.878 -11.158 39.965 1.00 85.69 522 THR A C 1
ATOM 4119 O O . THR A 1 522 ? -25.273 -12.016 39.325 1.00 85.69 522 THR A O 1
ATOM 4122 N N . SER A 1 523 ? -25.638 -9.854 39.786 1.00 89.88 523 SER A N 1
ATOM 4123 C CA . SER A 1 523 ? -24.726 -9.362 38.742 1.00 89.88 523 SER A CA 1
ATOM 4124 C C . SER A 1 523 ? -23.286 -9.878 38.895 1.00 89.88 523 SER A C 1
ATOM 4126 O O . SER A 1 523 ? -22.620 -10.172 37.901 1.00 89.88 523 SER A O 1
ATOM 4128 N N . SER A 1 524 ? -22.816 -10.054 40.136 1.00 89.06 524 SER A N 1
ATOM 4129 C CA . SER A 1 524 ? -21.491 -10.615 40.434 1.00 89.06 524 SER A CA 1
ATOM 4130 C C . SER A 1 524 ? -21.405 -12.096 40.060 1.00 89.06 524 SER A C 1
ATOM 4132 O O . SER A 1 524 ? -20.421 -12.532 39.460 1.00 89.06 524 SER A O 1
ATOM 4134 N N . THR A 1 525 ? -22.458 -12.858 40.366 1.00 88.00 525 THR A N 1
ATOM 4135 C CA . THR A 1 525 ? -22.564 -14.282 40.014 1.00 88.00 525 THR A CA 1
ATOM 4136 C C . THR A 1 525 ? -22.586 -14.465 38.501 1.00 88.00 525 THR A C 1
ATOM 4138 O O . THR A 1 525 ? -21.808 -15.250 37.959 1.00 88.00 525 THR A O 1
ATOM 4141 N N . VAL A 1 526 ? -23.414 -13.682 37.806 1.00 88.69 526 VAL A N 1
ATOM 4142 C CA . VAL A 1 526 ? -23.518 -13.740 36.346 1.00 88.69 526 VAL A CA 1
ATOM 4143 C C . VAL A 1 526 ? -22.193 -13.363 35.694 1.00 88.69 526 VAL A C 1
ATOM 4145 O O . VAL A 1 526 ? -21.706 -14.117 34.863 1.00 88.69 526 VAL A O 1
ATOM 4148 N N . ARG A 1 527 ? -21.526 -12.285 36.130 1.00 90.69 527 ARG A N 1
ATOM 4149 C CA . ARG A 1 527 ? -20.199 -11.898 35.615 1.00 90.69 527 ARG A CA 1
ATOM 4150 C C . ARG A 1 527 ? -19.186 -13.043 35.678 1.00 90.69 527 ARG A C 1
ATOM 4152 O O . ARG A 1 527 ? -18.416 -13.229 34.736 1.00 90.69 527 ARG A O 1
ATOM 4159 N N . LYS A 1 528 ? -19.171 -13.800 36.779 1.00 89.12 528 LYS A N 1
ATOM 4160 C CA . LYS A 1 528 ? -18.285 -14.960 36.935 1.00 89.12 528 LYS A CA 1
ATOM 4161 C C . LYS A 1 528 ? -18.597 -16.036 35.890 1.00 89.12 528 LYS A C 1
ATOM 4163 O O . LYS A 1 528 ? -17.679 -16.500 35.222 1.00 89.12 528 LYS A O 1
ATOM 4168 N N . LEU A 1 529 ? -19.877 -16.353 35.694 1.00 85.88 529 LEU A N 1
ATOM 4169 C CA . LEU A 1 529 ? -20.320 -17.310 34.675 1.00 85.88 529 LEU A CA 1
ATOM 4170 C C . LEU A 1 529 ? -19.958 -16.848 33.258 1.00 85.88 529 LEU A C 1
ATOM 4172 O O . LEU A 1 529 ? -19.477 -17.655 32.466 1.00 85.88 529 LEU A O 1
ATOM 4176 N N . LEU A 1 530 ? -20.122 -15.560 32.944 1.00 88.94 530 LEU A N 1
ATOM 4177 C CA . LEU A 1 530 ? -19.730 -15.006 31.643 1.00 88.94 530 LEU A CA 1
ATOM 4178 C C . LEU A 1 530 ? -18.228 -15.169 31.396 1.00 88.94 530 LEU A C 1
ATOM 4180 O O . LEU A 1 530 ? -17.825 -15.619 30.329 1.00 88.94 530 LEU A O 1
ATOM 4184 N N . ARG A 1 531 ? -17.395 -14.880 32.402 1.00 89.88 531 ARG A N 1
ATOM 4185 C CA . ARG A 1 531 ? -15.937 -15.056 32.316 1.00 89.88 531 ARG A CA 1
ATOM 4186 C C . ARG A 1 531 ? -15.517 -16.523 32.161 1.00 89.88 531 ARG A C 1
ATOM 4188 O O . ARG A 1 531 ? -14.491 -16.798 31.546 1.00 89.88 531 ARG A O 1
ATOM 4195 N N . GLU A 1 532 ? -16.277 -17.461 32.718 1.00 87.25 532 GLU A N 1
ATOM 4196 C CA . GLU A 1 532 ? -16.008 -18.900 32.594 1.00 87.25 532 GLU A CA 1
ATOM 4197 C C . GLU A 1 532 ? -16.440 -19.468 31.233 1.00 87.25 532 GLU A C 1
ATOM 4199 O O . GLU A 1 532 ? -15.769 -20.358 30.713 1.00 87.25 532 GLU A O 1
ATOM 4204 N N . ASN A 1 533 ? -17.515 -18.938 30.638 1.00 84.06 533 ASN A N 1
ATOM 4205 C CA . ASN A 1 533 ? -18.146 -19.518 29.446 1.00 84.06 533 ASN A CA 1
ATOM 4206 C C . ASN A 1 533 ? -17.919 -18.729 28.143 1.00 84.06 533 ASN A C 1
ATOM 4208 O O . ASN A 1 533 ? -18.133 -19.275 27.064 1.00 84.06 533 ASN A O 1
ATOM 4212 N N . SER A 1 534 ? -17.469 -17.473 28.207 1.00 88.69 534 SER A N 1
ATOM 4213 C CA . SER A 1 534 ? -17.109 -16.672 27.033 1.00 88.69 534 SER A CA 1
ATOM 4214 C C . SER A 1 534 ? -15.631 -16.305 27.081 1.00 88.69 534 SER A C 1
ATOM 4216 O O . SER A 1 534 ? -15.176 -15.530 27.927 1.00 88.69 534 SER A O 1
ATOM 4218 N N . SER A 1 535 ? -14.866 -16.846 26.129 1.00 86.12 535 SER A N 1
ATOM 4219 C CA . SER A 1 535 ? -13.459 -16.485 25.976 1.00 86.12 535 SER A CA 1
ATOM 4220 C C . SER A 1 535 ? -13.297 -15.012 25.625 1.00 86.12 535 SER A C 1
ATOM 4222 O O . SER A 1 535 ? -12.366 -14.399 26.132 1.00 86.12 535 SER A O 1
ATOM 4224 N N . SER A 1 536 ? -14.205 -14.442 24.823 1.00 86.25 536 SER A N 1
ATOM 4225 C CA . SER A 1 536 ? -14.176 -13.017 24.470 1.00 86.25 536 SER A CA 1
ATOM 4226 C C . SER A 1 536 ? -14.482 -12.124 25.674 1.00 86.25 536 SER A C 1
ATOM 4228 O O . SER A 1 536 ? -13.803 -11.126 25.886 1.00 86.25 536 SER A O 1
ATOM 4230 N N . PHE A 1 537 ? -15.442 -12.504 26.526 1.00 90.00 537 PHE A N 1
ATOM 4231 C CA . PHE A 1 537 ? -15.756 -11.733 27.732 1.00 90.00 537 PHE A CA 1
ATOM 4232 C C . PHE A 1 537 ? -14.571 -11.739 28.696 1.00 90.00 537 PHE A C 1
ATOM 4234 O O . PHE A 1 537 ? -14.177 -10.702 29.227 1.00 90.00 537 PHE A O 1
ATOM 4241 N N . ARG A 1 538 ? -13.980 -12.921 28.913 1.00 87.94 538 ARG A N 1
ATOM 4242 C CA . ARG A 1 538 ? -12.780 -13.068 29.737 1.00 87.94 538 ARG A CA 1
ATOM 4243 C C . ARG A 1 538 ? -11.628 -12.224 29.211 1.00 87.94 538 ARG A C 1
ATOM 4245 O O . ARG A 1 538 ? -10.926 -11.620 30.006 1.00 87.94 538 ARG A O 1
ATOM 4252 N N . ASP A 1 539 ? -11.463 -12.165 27.899 1.00 84.06 539 ASP A N 1
ATOM 4253 C CA . ASP A 1 539 ? -10.393 -11.418 27.251 1.00 84.06 539 ASP A CA 1
ATOM 4254 C C . ASP A 1 539 ? -10.483 -9.900 27.488 1.00 84.06 539 ASP A C 1
ATOM 4256 O O . ASP A 1 539 ? -9.469 -9.265 27.767 1.00 84.06 539 ASP A O 1
ATOM 4260 N N . ILE A 1 540 ? -11.693 -9.328 27.481 1.00 86.19 540 ILE A N 1
ATOM 4261 C CA . ILE A 1 540 ? -11.927 -7.917 27.850 1.00 86.19 540 ILE A CA 1
ATOM 4262 C C . ILE A 1 540 ? -11.637 -7.662 29.335 1.00 86.19 540 ILE A C 1
ATOM 4264 O O . ILE A 1 540 ? -11.126 -6.608 29.705 1.00 86.19 540 ILE A O 1
ATOM 4268 N N . VAL A 1 541 ? -11.941 -8.626 30.206 1.00 87.19 541 VAL A N 1
ATOM 4269 C CA . VAL A 1 541 ? -11.675 -8.504 31.648 1.00 87.19 541 VAL A CA 1
ATOM 4270 C C . VAL A 1 541 ? -10.184 -8.629 31.969 1.00 87.19 541 VAL A C 1
ATOM 4272 O O . VAL A 1 541 ? -9.669 -7.868 32.787 1.00 87.19 541 VAL A O 1
ATOM 4275 N N . ASP A 1 542 ? -9.510 -9.606 31.366 1.00 84.62 542 ASP A N 1
ATOM 4276 C CA . ASP A 1 542 ? -8.120 -9.955 31.672 1.00 84.62 542 ASP A CA 1
ATOM 4277 C C . ASP A 1 542 ? -7.138 -8.962 31.034 1.00 84.62 542 ASP A C 1
ATOM 4279 O O . ASP A 1 542 ? -6.088 -8.673 31.609 1.00 84.62 542 ASP A O 1
ATOM 4283 N N . TYR A 1 543 ? -7.513 -8.383 29.891 1.00 82.00 543 TYR A N 1
ATOM 4284 C CA . TYR A 1 543 ? -6.785 -7.315 29.220 1.00 82.00 543 TYR A CA 1
ATOM 4285 C C . TYR A 1 543 ? -7.741 -6.134 29.074 1.00 82.00 543 TYR A C 1
ATOM 4287 O O . TYR A 1 543 ? -8.489 -6.118 28.113 1.00 82.00 543 TYR A O 1
ATOM 4295 N N . PRO A 1 544 ? -7.788 -5.165 29.999 1.00 84.94 544 PRO A N 1
ATOM 4296 C CA . PRO A 1 544 ? -8.712 -4.031 29.894 1.00 84.94 544 PRO A CA 1
ATOM 4297 C C . PRO A 1 544 ? -8.138 -2.846 29.107 1.00 84.94 544 PRO A C 1
ATOM 4299 O O . PRO A 1 544 ? -8.887 -1.974 28.680 1.00 84.94 544 PRO A O 1
ATOM 4302 N N . GLU A 1 545 ? -6.816 -2.772 28.931 1.00 86.81 545 GLU A N 1
ATOM 4303 C CA . GLU A 1 545 ? -6.196 -1.695 28.156 1.00 86.81 545 GLU A CA 1
ATOM 4304 C C . GLU A 1 545 ? -6.380 -1.935 26.658 1.00 86.81 545 GLU A C 1
ATOM 4306 O O . GLU A 1 545 ? -6.137 -3.031 26.134 1.00 86.81 545 GLU A O 1
ATOM 4311 N N . ARG A 1 546 ? -6.864 -0.899 25.981 1.00 86.00 546 ARG A N 1
ATOM 4312 C CA . ARG A 1 546 ? -7.328 -0.945 24.605 1.00 86.00 546 ARG A CA 1
ATOM 4313 C C . ARG A 1 546 ? -6.799 0.247 23.826 1.00 86.00 546 ARG A C 1
ATOM 4315 O O . ARG A 1 546 ? -6.660 1.326 24.397 1.00 86.00 546 ARG A O 1
ATOM 4322 N N . ALA A 1 547 ? -6.492 0.046 22.554 1.00 86.50 547 ALA A N 1
ATOM 4323 C CA . ALA A 1 547 ? -6.002 1.074 21.665 1.00 86.50 547 ALA A CA 1
ATOM 4324 C C . ALA A 1 547 ? -6.659 1.022 20.284 1.00 86.50 547 ALA A C 1
ATOM 4326 O O . ALA A 1 547 ? -7.218 0.005 19.872 1.00 86.50 547 ALA A O 1
ATOM 4327 N N . GLY A 1 548 ? -6.607 2.167 19.617 1.00 85.62 548 GLY A N 1
ATOM 4328 C CA . GLY A 1 548 ? -7.016 2.366 18.237 1.00 85.62 548 GLY A CA 1
ATOM 4329 C C . GLY A 1 548 ? -6.366 3.628 17.676 1.00 85.62 548 GLY A C 1
ATOM 4330 O O . GLY A 1 548 ? -5.714 4.384 18.400 1.00 85.62 548 GLY A O 1
ATOM 4331 N N . ILE A 1 549 ? -6.542 3.866 16.379 1.00 86.00 549 ILE A N 1
ATOM 4332 C CA . ILE A 1 549 ? -6.053 5.085 15.706 1.00 86.00 549 ILE A CA 1
ATOM 4333 C C . ILE A 1 549 ? -6.683 6.336 16.339 1.00 86.00 549 ILE A C 1
ATOM 4335 O O . ILE A 1 549 ? -5.977 7.257 16.746 1.00 86.00 549 ILE A O 1
ATOM 4339 N N . THR A 1 550 ? -8.009 6.324 16.496 1.00 84.31 550 THR A N 1
ATOM 4340 C CA . THR A 1 550 ? -8.806 7.375 17.144 1.00 84.31 550 THR A CA 1
ATOM 4341 C C . THR A 1 550 ? -9.726 6.769 18.207 1.00 84.31 550 THR A C 1
ATOM 4343 O O . THR A 1 550 ? -9.903 5.548 18.273 1.00 84.31 550 THR A O 1
ATOM 4346 N N . ARG A 1 551 ? -10.366 7.615 19.030 1.00 87.19 551 ARG A N 1
ATOM 4347 C CA . ARG A 1 551 ? -11.392 7.165 19.988 1.00 87.19 551 ARG A CA 1
ATOM 4348 C C . ARG A 1 551 ? -12.562 6.468 19.284 1.00 87.19 551 ARG A C 1
ATOM 4350 O O . ARG A 1 551 ? -13.009 5.433 19.770 1.00 87.19 551 ARG A O 1
ATOM 4357 N N . ARG A 1 552 ? -13.028 7.000 18.146 1.00 83.56 552 ARG A N 1
ATOM 4358 C CA . ARG A 1 552 ? -14.133 6.409 17.372 1.00 83.56 552 ARG A CA 1
ATOM 4359 C C . ARG A 1 552 ? -13.748 5.044 16.802 1.00 83.56 552 ARG A C 1
ATOM 4361 O O . ARG A 1 552 ? -14.432 4.072 17.094 1.00 83.56 552 ARG A O 1
ATOM 4368 N N . HIS A 1 553 ? -12.585 4.945 16.149 1.00 83.00 553 HIS A N 1
ATOM 4369 C CA . HIS A 1 553 ? -12.063 3.665 15.653 1.00 83.00 553 HIS A CA 1
ATOM 4370 C C . HIS A 1 553 ? -11.927 2.624 16.780 1.00 83.00 553 HIS A C 1
ATOM 4372 O O . HIS A 1 553 ? -12.262 1.455 16.592 1.00 83.00 553 HIS A O 1
ATOM 4378 N N . LEU A 1 554 ? -11.486 3.034 17.979 1.00 85.88 554 LEU A N 1
ATOM 4379 C CA . LEU A 1 554 ? -11.466 2.138 19.136 1.00 85.88 554 LEU A CA 1
ATOM 4380 C C . LEU A 1 554 ? -12.880 1.659 19.520 1.00 85.88 554 LEU A C 1
ATOM 4382 O O . LEU A 1 554 ? -13.062 0.467 19.757 1.00 85.88 554 LEU A O 1
ATOM 4386 N N . ILE A 1 555 ? -13.867 2.557 19.592 1.00 86.12 555 ILE A N 1
ATOM 4387 C CA . ILE A 1 555 ? -15.257 2.209 19.935 1.00 86.12 555 ILE A CA 1
ATOM 4388 C C . ILE A 1 555 ? -15.846 1.206 18.936 1.00 86.12 555 ILE A C 1
ATOM 4390 O O . ILE A 1 555 ? -16.424 0.205 19.363 1.00 86.12 555 ILE A O 1
ATOM 4394 N N . ASP A 1 556 ? -15.644 1.408 17.635 1.00 80.44 556 ASP A N 1
ATOM 4395 C CA . ASP A 1 556 ? -16.170 0.500 16.607 1.00 80.44 556 ASP A CA 1
ATOM 4396 C C . ASP A 1 556 ? -15.500 -0.879 16.675 1.00 80.44 556 ASP A C 1
ATOM 4398 O O . ASP A 1 556 ? -16.156 -1.922 16.585 1.00 80.44 556 ASP A O 1
ATOM 4402 N N . ASN A 1 557 ? -14.192 -0.919 16.947 1.00 79.62 557 ASN A N 1
ATOM 4403 C CA . ASN A 1 557 ? -13.503 -2.183 17.183 1.00 79.62 557 ASN A CA 1
ATOM 4404 C C . ASN A 1 557 ? -14.002 -2.899 18.450 1.00 79.62 557 ASN A C 1
ATOM 4406 O O . ASN A 1 557 ? -14.132 -4.127 18.452 1.00 79.62 557 ASN A O 1
ATOM 4410 N N . LEU A 1 558 ? -14.312 -2.152 19.516 1.00 84.94 558 LEU A N 1
ATOM 4411 C CA . LEU A 1 558 ? -14.926 -2.702 20.726 1.00 84.94 558 LEU A CA 1
ATOM 4412 C C . LEU A 1 558 ? -16.327 -3.253 20.453 1.00 84.94 558 LEU A C 1
ATOM 4414 O O . LEU A 1 558 ? -16.668 -4.281 21.034 1.00 84.94 558 LEU A O 1
ATOM 4418 N N . GLY A 1 559 ? -17.100 -2.633 19.556 1.00 82.62 559 GLY A N 1
ATOM 4419 C CA . GLY A 1 559 ? -18.388 -3.157 19.091 1.00 82.62 559 GLY A CA 1
ATOM 4420 C C . GLY A 1 559 ? -18.255 -4.578 18.554 1.00 82.62 559 GLY A C 1
ATOM 4421 O O . GLY A 1 559 ? -18.913 -5.487 19.052 1.00 82.62 559 GLY A O 1
ATOM 4422 N N . ARG A 1 560 ? -17.277 -4.818 17.671 1.00 78.81 560 ARG A N 1
ATOM 4423 C CA . ARG A 1 560 ? -16.985 -6.164 17.141 1.00 78.81 560 ARG A CA 1
ATOM 4424 C C . ARG A 1 560 ? -16.563 -7.166 18.213 1.00 78.81 560 ARG A C 1
ATOM 4426 O O . ARG A 1 560 ? -16.940 -8.340 18.165 1.00 78.81 560 ARG A O 1
ATOM 4433 N N . GLU A 1 561 ? -15.735 -6.745 19.170 1.00 82.25 561 GLU A N 1
ATOM 4434 C CA . GLU A 1 561 ? -15.369 -7.603 20.304 1.00 82.25 561 GLU A CA 1
ATOM 4435 C C . GLU A 1 561 ? -16.597 -7.956 21.149 1.00 82.25 561 GLU A C 1
ATOM 4437 O O . GLU A 1 561 ? -16.736 -9.099 21.595 1.00 82.25 561 GLU A O 1
ATOM 4442 N N . TRP A 1 562 ? -17.507 -7.001 21.323 1.00 87.69 562 TRP A N 1
ATOM 4443 C CA . TRP A 1 562 ? -18.722 -7.143 22.110 1.00 87.69 562 TRP A CA 1
ATOM 4444 C C . TRP A 1 562 ? -19.797 -7.986 21.405 1.00 87.69 562 TRP A C 1
ATOM 4446 O O . TRP A 1 562 ? -20.410 -8.841 22.047 1.00 87.69 562 TRP A O 1
ATOM 4456 N N . ASP A 1 563 ? -19.923 -7.895 20.081 1.00 84.00 563 ASP A N 1
ATOM 4457 C CA . ASP A 1 563 ? -20.739 -8.806 19.264 1.00 84.00 563 ASP A CA 1
ATOM 4458 C C . ASP A 1 563 ? -20.258 -10.253 19.399 1.00 84.00 563 ASP A C 1
ATOM 4460 O O . ASP A 1 563 ? -21.051 -11.174 19.608 1.00 84.00 563 ASP A O 1
ATOM 4464 N N . LYS A 1 564 ? -18.935 -10.476 19.363 1.00 85.50 564 LYS A N 1
ATOM 4465 C CA . LYS A 1 564 ? -18.350 -11.809 19.598 1.00 85.50 564 LYS A CA 1
ATOM 4466 C C . LYS A 1 564 ? -18.691 -12.335 20.995 1.00 85.50 564 LYS A C 1
ATOM 4468 O O . LYS A 1 564 ? -18.898 -13.541 21.151 1.00 85.50 564 LYS A O 1
ATOM 4473 N N . VAL A 1 565 ? -18.746 -11.465 22.010 1.00 88.81 565 VAL A N 1
ATOM 4474 C CA . VAL A 1 565 ? -19.231 -11.831 23.351 1.00 88.81 565 VAL A CA 1
ATOM 4475 C C . VAL A 1 565 ? -20.693 -12.256 23.277 1.00 88.81 565 VAL A C 1
ATOM 4477 O O . VAL A 1 565 ? -21.021 -13.359 23.714 1.00 88.81 565 VAL A O 1
ATOM 4480 N N . TYR A 1 566 ? -21.560 -11.424 22.702 1.00 88.62 566 TYR A N 1
ATOM 4481 C CA . TYR A 1 566 ? -22.985 -11.716 22.573 1.00 88.62 566 TYR A CA 1
ATOM 4482 C C . TYR A 1 566 ? -23.239 -13.054 21.863 1.00 88.62 566 TYR A C 1
ATOM 4484 O O . TYR A 1 566 ? -23.942 -13.908 22.403 1.00 88.62 566 TYR A O 1
ATOM 4492 N N . GLU A 1 567 ? -22.601 -13.293 20.718 1.00 87.56 567 GLU A N 1
ATOM 4493 C CA . GLU A 1 567 ? -22.763 -14.523 19.938 1.00 87.56 567 GLU A CA 1
ATOM 4494 C C . GLU A 1 567 ? -22.265 -15.773 20.679 1.00 87.56 567 GLU A C 1
ATOM 4496 O O . GLU A 1 567 ? -22.895 -16.833 20.614 1.00 87.56 567 GLU A O 1
ATOM 4501 N N . GLN A 1 568 ? -21.172 -15.675 21.445 1.00 89.06 568 GLN A N 1
ATOM 4502 C CA . GLN A 1 568 ? -20.726 -16.776 22.308 1.00 89.06 568 GLN A CA 1
ATOM 4503 C C . GLN A 1 568 ? -21.741 -17.083 23.410 1.00 89.06 568 GLN A C 1
ATOM 4505 O O . GLN A 1 568 ? -22.020 -18.251 23.680 1.00 89.06 568 GLN A O 1
ATOM 4510 N N . LEU A 1 569 ? -22.308 -16.051 24.034 1.00 87.62 569 LEU A N 1
ATOM 4511 C CA . LEU A 1 569 ? -23.265 -16.209 25.126 1.00 87.62 569 LEU A CA 1
ATOM 4512 C C . LEU A 1 569 ? -24.617 -16.735 24.643 1.00 87.62 569 LEU A C 1
ATOM 4514 O O . LEU A 1 569 ? -25.193 -17.619 25.273 1.00 87.62 569 LEU A O 1
ATOM 4518 N N . LYS A 1 570 ? -25.097 -16.260 23.492 1.00 86.56 570 LYS A N 1
ATOM 4519 C CA . LYS A 1 570 ? -26.342 -16.710 22.858 1.00 86.56 570 LYS A CA 1
ATOM 4520 C C . LYS A 1 570 ? -26.343 -18.215 22.572 1.00 86.56 570 LYS A C 1
ATOM 4522 O O . LYS A 1 570 ? -27.376 -18.870 22.697 1.00 86.56 570 LYS A O 1
ATOM 4527 N N . ARG A 1 571 ? -25.179 -18.795 22.253 1.00 86.75 571 ARG A N 1
ATOM 4528 C CA . ARG A 1 571 ? -25.014 -20.244 22.020 1.00 86.75 571 ARG A CA 1
ATOM 4529 C C . ARG A 1 571 ? -25.204 -21.103 23.275 1.00 86.75 571 ARG A C 1
ATOM 4531 O O . ARG A 1 571 ? -25.442 -22.299 23.139 1.00 86.75 571 ARG A O 1
ATOM 4538 N N . LEU A 1 572 ? -25.136 -20.524 24.477 1.00 80.06 572 LEU A N 1
ATOM 4539 C CA . LEU A 1 572 ? -25.281 -21.254 25.745 1.00 80.06 572 LEU A CA 1
ATOM 4540 C C . LEU A 1 572 ? -26.744 -21.597 26.100 1.00 80.06 572 LEU A C 1
ATOM 4542 O O . LEU A 1 572 ? -26.972 -22.256 27.111 1.00 80.06 572 LEU A O 1
ATOM 4546 N N . GLN A 1 573 ? -27.722 -21.191 25.276 1.00 70.25 573 GLN A N 1
ATOM 4547 C CA . GLN A 1 573 ? -29.179 -21.341 25.458 1.00 70.25 573 GLN A CA 1
ATOM 4548 C C . GLN A 1 573 ? -29.754 -20.639 26.703 1.00 70.25 573 GLN A C 1
ATOM 4550 O O . GLN A 1 573 ? -30.583 -19.750 26.547 1.00 70.25 573 GLN A O 1
ATOM 4555 N N . SER A 1 574 ? -29.322 -20.992 27.920 1.00 80.62 574 SER A N 1
ATOM 4556 C CA . SER A 1 574 ? -29.744 -20.327 29.162 1.00 80.62 574 SER A CA 1
ATOM 4557 C C . SER A 1 574 ? -28.640 -20.314 30.219 1.00 80.62 574 SER A C 1
ATOM 4559 O O . SER A 1 574 ? -28.110 -21.365 30.590 1.00 80.62 574 SER A O 1
ATOM 4561 N N . ILE A 1 575 ? -28.342 -19.138 30.768 1.00 79.88 575 ILE A N 1
ATOM 4562 C CA . ILE A 1 575 ? -27.388 -18.977 31.870 1.00 79.88 575 ILE A CA 1
ATOM 4563 C C . ILE A 1 575 ? -28.088 -19.316 33.194 1.00 79.88 575 ILE A C 1
ATOM 4565 O O . ILE A 1 575 ? -28.987 -18.608 33.642 1.00 79.88 575 ILE A O 1
ATOM 4569 N N . GLY A 1 576 ? -27.685 -20.414 33.836 1.00 74.81 576 GLY A N 1
ATOM 4570 C CA . GLY A 1 576 ? -28.263 -20.846 35.112 1.00 74.81 576 GLY A CA 1
ATOM 4571 C C . GLY A 1 576 ? -27.907 -19.923 36.286 1.00 74.81 576 GLY A C 1
ATOM 4572 O O . GLY A 1 576 ? -26.821 -19.354 36.337 1.00 74.81 576 GLY A O 1
ATOM 4573 N N . GLY A 1 577 ? -28.806 -19.810 37.270 1.00 75.06 577 GLY A N 1
ATOM 4574 C CA . GLY A 1 577 ? -28.538 -19.097 38.530 1.00 75.06 577 GLY A CA 1
ATOM 4575 C C . GLY A 1 577 ? -28.806 -17.586 38.517 1.00 75.06 577 GLY A C 1
ATOM 4576 O O . GLY A 1 577 ? -28.447 -16.901 39.476 1.00 75.06 577 GLY A O 1
ATOM 4577 N N . VAL A 1 578 ? -29.457 -17.064 37.475 1.00 82.88 578 VAL A N 1
ATOM 4578 C CA . VAL A 1 578 ? -29.860 -15.653 37.372 1.00 82.88 578 VAL A CA 1
ATOM 4579 C C . VAL A 1 578 ? -31.135 -15.418 38.192 1.00 82.88 578 VAL A C 1
ATOM 4581 O O . VAL A 1 578 ? -32.224 -15.809 37.786 1.00 82.88 578 VAL A O 1
ATOM 4584 N N . LYS A 1 579 ? -31.012 -14.816 39.382 1.00 81.81 579 LYS A N 1
ATOM 4585 C CA . LYS A 1 579 ? -32.164 -14.534 40.269 1.00 81.81 579 LYS A CA 1
ATOM 4586 C C . LYS A 1 579 ? -32.928 -13.264 39.876 1.00 81.81 579 LYS A C 1
ATOM 4588 O O . LYS A 1 579 ? -34.141 -13.195 40.048 1.00 81.81 579 LYS A O 1
ATOM 4593 N N . ASP A 1 580 ? -32.206 -12.298 39.321 1.00 87.06 580 ASP A N 1
ATOM 4594 C CA . ASP A 1 580 ? -32.670 -10.977 38.905 1.00 87.06 580 ASP A CA 1
ATOM 4595 C C . ASP A 1 580 ? -32.065 -10.622 37.550 1.00 87.06 580 ASP A C 1
ATOM 4597 O O . ASP A 1 580 ? -30.982 -11.086 37.199 1.00 87.06 580 ASP A O 1
ATOM 4601 N N . GLU A 1 581 ? -32.754 -9.765 36.810 1.00 91.44 581 GLU A N 1
ATOM 4602 C CA . GLU A 1 581 ? -32.291 -9.293 35.510 1.00 91.44 581 GLU A CA 1
ATOM 4603 C C . GLU A 1 581 ? -31.039 -8.424 35.663 1.00 91.44 581 GLU A C 1
ATOM 4605 O O . GLU A 1 581 ? -30.914 -7.647 36.616 1.00 91.44 581 GLU A O 1
ATOM 4610 N N . VAL A 1 582 ? -30.109 -8.546 34.717 1.00 93.44 582 VAL A N 1
ATOM 4611 C CA . VAL A 1 582 ? -28.870 -7.766 34.706 1.00 93.44 582 VAL A CA 1
ATOM 4612 C C . VAL A 1 582 ? -28.484 -7.396 33.282 1.00 93.44 582 VAL A C 1
ATOM 4614 O O . VAL A 1 582 ? -28.536 -8.227 32.380 1.00 93.44 582 VAL A O 1
ATOM 4617 N N . THR A 1 583 ? -28.035 -6.158 33.092 1.00 94.12 583 THR A N 1
ATOM 4618 C CA . THR A 1 583 ? -27.423 -5.713 31.838 1.00 94.12 583 THR A CA 1
ATOM 4619 C C . THR A 1 583 ? -25.960 -5.353 32.060 1.00 94.12 583 THR A C 1
ATOM 4621 O O . THR A 1 583 ? -25.630 -4.627 33.001 1.00 94.12 583 THR A O 1
ATOM 4624 N N . PHE A 1 584 ? -25.087 -5.848 31.185 1.00 94.50 584 PHE A N 1
ATOM 4625 C CA . PHE A 1 584 ? -23.668 -5.513 31.143 1.00 94.50 584 PHE A CA 1
ATOM 4626 C C . PHE A 1 584 ? -23.380 -4.495 30.042 1.00 94.50 584 PHE A C 1
ATOM 4628 O O . PHE A 1 584 ? -23.853 -4.646 28.918 1.00 94.50 584 PHE A O 1
ATOM 4635 N N . TYR A 1 585 ? -22.568 -3.496 30.373 1.00 94.19 585 TYR A N 1
ATOM 4636 C CA . TYR A 1 585 ? -22.133 -2.424 29.478 1.00 94.19 585 TYR A CA 1
ATOM 4637 C C . TYR A 1 585 ? -20.608 -2.358 29.469 1.00 94.19 585 TYR A C 1
ATOM 4639 O O . TYR A 1 585 ? -19.976 -2.664 30.488 1.00 94.19 585 TYR A O 1
ATOM 4647 N N . LEU A 1 586 ? -20.030 -1.902 28.359 1.00 93.38 586 LEU A N 1
ATOM 4648 C CA . LEU A 1 586 ? -18.655 -1.410 28.353 1.00 93.38 586 LEU A CA 1
ATOM 4649 C C . LEU A 1 586 ? -18.636 0.046 28.829 1.00 93.38 586 LEU A C 1
ATOM 4651 O O . LEU A 1 586 ? -19.527 0.830 28.501 1.00 93.38 586 LEU A O 1
ATOM 4655 N N . GLN A 1 587 ? -17.631 0.398 29.621 1.00 93.81 587 GLN A N 1
ATOM 4656 C CA . GLN A 1 587 ? -17.419 1.739 30.151 1.00 93.81 587 GLN A CA 1
ATOM 4657 C C . GLN A 1 587 ? -15.950 2.141 29.987 1.00 93.81 587 GLN A C 1
ATOM 4659 O O . GLN A 1 587 ? -15.052 1.376 30.359 1.00 93.81 587 GLN A O 1
ATOM 4664 N N . MET A 1 588 ? -15.740 3.337 29.439 1.00 93.12 588 MET A N 1
ATOM 4665 C CA . MET A 1 588 ? -14.442 3.995 29.256 1.00 93.12 588 MET A CA 1
ATOM 4666 C C . MET A 1 588 ? -13.896 4.514 30.598 1.00 93.12 588 MET A C 1
ATOM 4668 O O . MET A 1 588 ? -14.627 4.580 31.593 1.00 93.12 588 MET A O 1
ATOM 4672 N N . SER A 1 589 ? -12.618 4.901 30.662 1.00 93.00 589 SER A N 1
ATOM 4673 C CA . SER A 1 589 ? -12.008 5.364 31.922 1.00 93.00 589 SER A CA 1
ATOM 4674 C C . SER A 1 589 ? -12.591 6.675 32.464 1.00 93.00 589 SER A C 1
ATOM 4676 O O . SER A 1 589 ? -12.540 6.912 33.673 1.00 93.00 589 SER A O 1
ATOM 4678 N N . ASP A 1 590 ? -13.191 7.491 31.598 1.00 92.81 590 ASP A N 1
ATOM 4679 C CA . ASP A 1 590 ? -13.924 8.713 31.951 1.00 92.81 590 ASP A CA 1
ATOM 4680 C C . ASP A 1 590 ? -15.331 8.448 32.529 1.00 92.81 590 ASP A C 1
ATOM 4682 O O . ASP A 1 590 ? -16.005 9.374 32.982 1.00 92.81 590 ASP A O 1
ATOM 4686 N N . GLY A 1 591 ? -15.770 7.185 32.569 1.00 90.19 591 GLY A N 1
ATOM 4687 C CA . GLY A 1 591 ? -17.078 6.780 33.074 1.00 90.19 591 GLY A CA 1
ATOM 4688 C C . GLY A 1 591 ? -18.191 6.782 32.023 1.00 90.19 591 GLY A C 1
ATOM 4689 O O . GLY A 1 591 ? -19.316 6.378 32.340 1.00 90.19 591 GLY A O 1
ATOM 4690 N N . GLU A 1 592 ? -17.911 7.166 30.779 1.00 90.81 592 GLU A N 1
ATOM 4691 C CA . GLU A 1 592 ? -18.869 7.080 29.684 1.00 90.81 592 GLU A CA 1
ATOM 4692 C C . GLU A 1 592 ? -19.153 5.614 29.326 1.00 90.81 592 GLU A C 1
ATOM 4694 O O . GLU A 1 592 ? -18.242 4.792 29.193 1.00 90.81 592 GLU A O 1
ATOM 4699 N N . ARG A 1 593 ? -20.437 5.262 29.180 1.00 90.00 593 ARG A N 1
ATOM 4700 C CA . ARG A 1 593 ? -20.826 3.955 28.636 1.00 90.00 593 ARG A CA 1
ATOM 4701 C C . ARG A 1 593 ? -20.668 3.983 27.127 1.00 90.00 593 ARG A C 1
ATOM 4703 O O . ARG A 1 593 ? -21.203 4.879 26.480 1.00 90.00 593 ARG A O 1
ATOM 4710 N N . VAL A 1 594 ? -19.997 2.974 26.590 1.00 87.75 594 VAL A N 1
ATOM 4711 C CA . VAL A 1 594 ? -19.811 2.841 25.147 1.00 87.75 594 VAL A CA 1
ATOM 4712 C C . VAL A 1 594 ? -21.170 2.615 24.488 1.00 87.75 594 VAL A C 1
ATOM 4714 O O . VAL A 1 594 ? -21.955 1.779 24.942 1.00 87.75 594 VAL A O 1
ATOM 4717 N N . LYS A 1 595 ? -21.444 3.379 23.432 1.00 82.69 595 LYS A N 1
ATOM 4718 C CA . LYS A 1 595 ? -22.597 3.190 22.553 1.00 82.69 595 LYS A CA 1
ATOM 4719 C C . LYS A 1 595 ? -22.093 2.636 21.229 1.00 82.69 595 LYS A C 1
ATOM 4721 O O . LYS A 1 595 ? -21.166 3.200 20.654 1.00 82.69 595 LYS A O 1
ATOM 4726 N N . PHE A 1 596 ? -22.674 1.527 20.784 1.00 77.31 596 PHE A N 1
ATOM 4727 C CA . PHE A 1 596 ? -22.326 0.896 19.515 1.00 77.31 596 PHE A CA 1
ATOM 4728 C C . PHE A 1 596 ? -23.377 1.294 18.484 1.00 77.31 596 PHE A C 1
ATOM 4730 O O . PHE A 1 596 ? -24.294 0.528 18.167 1.00 77.31 596 PHE A O 1
ATOM 4737 N N . ASP A 1 597 ? -23.271 2.531 18.004 1.00 61.75 597 ASP A N 1
ATOM 4738 C CA . ASP A 1 597 ? -24.191 3.074 16.997 1.00 61.75 597 ASP A CA 1
ATOM 4739 C C . ASP A 1 597 ? -24.109 2.273 15.678 1.00 61.75 597 ASP A C 1
ATOM 4741 O O . ASP A 1 597 ? -25.081 2.190 14.936 1.00 61.75 597 ASP A O 1
ATOM 4745 N N . SER A 1 598 ? -22.976 1.603 15.465 1.00 55.19 598 SER A N 1
ATOM 4746 C CA . SER A 1 598 ? -22.490 0.992 14.230 1.00 55.19 598 SER A CA 1
ATOM 4747 C C . SER A 1 598 ? -22.911 -0.464 13.952 1.00 55.19 598 SER A C 1
ATOM 4749 O O . SER A 1 598 ? -22.955 -0.873 12.800 1.00 55.19 598 SER A O 1
ATOM 4751 N N . TYR A 1 599 ? -23.260 -1.268 14.970 1.00 49.09 599 TYR A N 1
ATOM 4752 C CA . TYR A 1 599 ? -23.460 -2.731 14.797 1.00 49.09 599 TYR A CA 1
ATOM 4753 C C . TYR A 1 599 ? -24.864 -3.264 15.128 1.00 49.09 599 TYR A C 1
ATOM 4755 O O . TYR A 1 599 ? -25.134 -4.451 14.955 1.00 49.09 599 TYR A O 1
ATOM 4763 N N . SER A 1 600 ? -25.759 -2.413 15.643 1.00 50.06 600 SER A N 1
ATOM 4764 C CA . SER A 1 600 ? -27.221 -2.642 15.784 1.00 50.06 600 SER A CA 1
ATOM 4765 C C . SER A 1 600 ? -27.909 -1.597 16.685 1.00 50.06 600 SER A C 1
ATOM 4767 O O . SER A 1 600 ? -29.061 -1.791 17.104 1.00 50.06 600 SER A O 1
ATOM 4769 N N . GLY A 1 601 ? -27.218 -0.485 16.978 1.00 61.62 601 GLY A N 1
ATOM 4770 C CA . GLY A 1 601 ? -27.697 0.581 17.856 1.00 61.62 601 GLY A CA 1
ATOM 4771 C C . GLY A 1 601 ? -27.879 0.101 19.290 1.00 61.62 601 GLY A C 1
ATOM 4772 O O . GLY A 1 601 ? -28.885 0.425 19.915 1.00 61.62 601 GLY A O 1
ATOM 4773 N N . TYR A 1 602 ? -26.971 -0.753 19.765 1.00 73.94 602 TYR A N 1
ATOM 4774 C CA . TYR A 1 602 ? -27.075 -1.376 21.075 1.00 73.94 602 TYR A CA 1
ATOM 4775 C C . TYR A 1 602 ? -26.017 -0.850 22.041 1.00 73.94 602 TYR A C 1
ATOM 4777 O O . TYR A 1 602 ? -24.947 -0.385 21.661 1.00 73.94 602 TYR A O 1
ATOM 4785 N N . THR A 1 603 ? -26.344 -0.890 23.324 1.00 82.38 603 THR A N 1
ATOM 4786 C CA . THR A 1 603 ? -25.555 -0.310 24.413 1.00 82.38 603 THR A CA 1
ATOM 4787 C C . THR A 1 603 ? -25.059 -1.367 25.393 1.00 82.38 603 THR A C 1
ATOM 4789 O O . THR A 1 603 ? -24.080 -1.148 26.108 1.00 82.38 603 THR A O 1
ATOM 4792 N N . GLY A 1 604 ? -25.685 -2.545 25.433 1.00 89.69 604 GLY A N 1
ATOM 4793 C CA . GLY A 1 604 ? -25.306 -3.593 26.376 1.00 89.69 604 GLY A CA 1
ATOM 4794 C C . GLY A 1 604 ? -25.887 -4.969 26.078 1.00 89.69 604 GLY A C 1
ATOM 4795 O O . GLY A 1 604 ? -26.722 -5.145 25.194 1.00 89.69 604 GLY A O 1
ATOM 4796 N N . ILE A 1 605 ? -25.440 -5.950 26.861 1.00 91.69 605 ILE A N 1
ATOM 4797 C CA . ILE A 1 605 ? -25.922 -7.335 26.829 1.00 91.69 605 ILE A CA 1
ATOM 4798 C C . ILE A 1 605 ? -26.784 -7.568 28.069 1.00 91.69 605 ILE A C 1
ATOM 4800 O O . ILE A 1 605 ? -26.294 -7.479 29.197 1.00 91.69 605 ILE A O 1
ATOM 4804 N N . HIS A 1 606 ? -28.063 -7.857 27.860 1.00 92.81 606 HIS A N 1
ATOM 4805 C CA . HIS A 1 606 ? -29.047 -8.145 28.897 1.00 92.81 606 HIS A CA 1
ATOM 4806 C C . HIS A 1 606 ? -29.225 -9.644 29.104 1.00 92.81 606 HIS A C 1
ATOM 4808 O O . HIS A 1 606 ? -29.233 -10.424 28.151 1.00 92.81 606 HIS A O 1
ATOM 4814 N N . ILE A 1 607 ? -29.383 -10.027 30.368 1.00 92.25 607 ILE A N 1
ATOM 4815 C CA . ILE A 1 607 ? -29.648 -11.392 30.798 1.00 92.25 607 ILE A CA 1
ATOM 4816 C C . ILE A 1 607 ? -30.890 -11.368 31.684 1.00 92.25 607 ILE A C 1
ATOM 4818 O O . ILE A 1 607 ? -30.887 -10.751 32.755 1.00 92.25 607 ILE A O 1
ATOM 4822 N N . ASP A 1 608 ? -31.947 -12.034 31.221 1.00 91.38 608 ASP A N 1
ATOM 4823 C CA . ASP A 1 608 ? -33.230 -12.075 31.920 1.00 91.38 608 ASP A CA 1
ATOM 4824 C C . ASP A 1 608 ? -33.236 -13.097 33.078 1.00 91.38 608 ASP A C 1
ATOM 4826 O O . ASP A 1 608 ? -32.304 -13.884 33.262 1.00 91.38 608 ASP A O 1
ATOM 4830 N N . LYS A 1 609 ? -34.326 -13.148 33.856 1.00 89.25 609 LYS A N 1
ATOM 4831 C CA . LYS A 1 609 ? -34.480 -14.096 34.987 1.00 89.25 609 LYS A CA 1
ATOM 4832 C C . LYS A 1 609 ? -34.503 -15.572 34.579 1.00 89.25 609 LYS A C 1
ATOM 4834 O O . LYS A 1 609 ? -34.435 -16.449 35.435 1.00 89.25 609 LYS A O 1
ATOM 4839 N N . LYS A 1 610 ? -34.675 -15.862 33.291 1.00 87.31 610 LYS A N 1
ATOM 4840 C CA . LYS A 1 610 ? -34.629 -17.215 32.727 1.00 87.31 610 LYS A CA 1
ATOM 4841 C C . LYS A 1 610 ? -33.239 -17.538 32.167 1.00 87.31 610 LYS A C 1
ATOM 4843 O O . LYS A 1 610 ? -33.029 -18.654 31.702 1.00 87.31 610 LYS A O 1
ATOM 4848 N N . GLY A 1 611 ? -32.298 -16.594 32.233 1.00 86.06 611 GLY A N 1
ATOM 4849 C CA . GLY A 1 611 ? -30.951 -16.728 31.699 1.00 86.06 611 GLY A CA 1
ATOM 4850 C C . GLY A 1 611 ? -30.858 -16.520 30.190 1.00 86.06 611 GLY A C 1
ATOM 4851 O O . GLY A 1 611 ? -29.826 -16.872 29.618 1.00 86.06 611 GLY A O 1
ATOM 4852 N N . ASN A 1 612 ? -31.900 -15.987 29.544 1.00 90.38 612 ASN A N 1
ATOM 4853 C CA . ASN A 1 612 ? -31.869 -15.673 28.118 1.00 90.38 612 ASN A CA 1
ATOM 4854 C C . ASN A 1 612 ? -31.031 -14.420 27.877 1.00 90.38 612 ASN A C 1
ATOM 4856 O O . ASN A 1 612 ? -31.102 -13.463 28.647 1.00 90.38 612 ASN A O 1
ATOM 4860 N N . VAL A 1 613 ? -30.280 -14.422 26.778 1.00 90.56 613 VAL A N 1
ATOM 4861 C CA . VAL A 1 613 ? -29.365 -13.341 26.403 1.00 90.56 613 VAL A CA 1
ATOM 4862 C C . VAL A 1 613 ? -29.975 -12.514 25.272 1.00 90.56 613 VAL A C 1
ATOM 4864 O O . VAL A 1 613 ? -30.335 -13.057 24.226 1.00 90.56 613 VAL A O 1
ATOM 4867 N N . SER A 1 614 ? -30.048 -11.198 25.447 1.00 89.81 614 SER A N 1
ATOM 4868 C CA . SER A 1 614 ? -30.506 -10.254 24.422 1.00 89.81 614 SER A CA 1
ATOM 4869 C C . SER A 1 614 ? -29.636 -9.000 24.386 1.00 89.81 614 SER A C 1
ATOM 4871 O O . SER A 1 614 ? -28.973 -8.665 25.365 1.00 89.81 614 SER A O 1
ATOM 4873 N N . LEU A 1 615 ? -29.646 -8.286 23.263 1.00 88.38 615 LEU A N 1
ATOM 4874 C CA . LEU A 1 615 ? -29.031 -6.962 23.164 1.00 88.38 615 LEU A CA 1
ATOM 4875 C C . LEU A 1 615 ? -29.991 -5.893 23.703 1.00 88.38 615 LEU A C 1
ATOM 4877 O O . LEU A 1 615 ? -31.210 -6.025 23.573 1.00 88.38 615 LEU A O 1
ATOM 4881 N N . VAL A 1 616 ? -29.442 -4.847 24.315 1.00 85.94 616 VAL A N 1
ATOM 4882 C CA . VAL A 1 616 ? -30.182 -3.651 24.745 1.00 85.94 616 VAL A CA 1
ATOM 4883 C C . VAL A 1 616 ? -29.891 -2.538 23.767 1.00 85.94 616 VAL A C 1
ATOM 4885 O O . VAL A 1 616 ? -28.720 -2.226 23.596 1.00 85.94 616 VAL A O 1
ATOM 4888 N N . LYS A 1 617 ? -30.930 -1.955 23.169 1.00 76.00 617 LYS A N 1
ATOM 4889 C CA . LYS A 1 617 ? -30.810 -0.736 22.367 1.00 76.00 617 LYS A CA 1
ATOM 4890 C C . LYS A 1 617 ? -30.643 0.467 23.282 1.00 76.00 617 LYS A C 1
ATOM 4892 O O . LYS A 1 617 ? -31.592 0.730 24.055 1.00 76.00 617 LYS A O 1
#

pLDDT: mean 83.31, std 15.78, range [22.84, 97.81]

Nearest PDB structures (foldseek):
  4yhd-assembly6_G  TM=4.771E-01  e=3.396E-09  Staphylococcus aureus
  6u3t-assembly2_B  TM=4.937E-01  e=2.559E-08  Staphylococcus aureus
  4p24-assembly1_F  TM=4.569E-01  e=1.258E-08  Staphylococcus aureus subsp. aureus Mu50
  3m2l-assembly1_A  TM=4.281E-01  e=2.702E-08  Staphylococcus aureus
  3anz-assembly1_A  TM=4.224E-01  e=1.746E-08  Staphylococcus aureus subsp. aureus Mu50